Protein AF-Q5H248-F1 (afdb_monomer)

InterPro domains:
  IPR025391 Domain of unknown function DUF4123 [PF13503] (151-237)

Secondary structure (DSSP, 8-state):
-PPPPPPHHHHHHHHHHHHTTSSS------------S---S-S--------PPP-------SS-SSSSSS-TTS-------THHHHHHHHHHHHHTTT-EEEEEE----S--HHHHHHHHHHHHHTPPPEE---TTS-GGG--EEEEE-TTSHHHHHHHHHHHHHHHHTTSHHHHHTT----EEEEEEESS-HHHHHHHHHHHTEEE-TTT--EEE--TTSHHHHHHHHHH--HHHHHHHTTTEEEEEEE-TTS-EEEE---SS-----PPPHHHHHHHTTHHHHHHHHHHHHHTT----HHHHHHHHHHHHHHHHTT--TTHHHHHHHHHHHHT-TTGGGSHHHHHHHHHHHTT--HHHHHHTS-HHHHHHHHHHTT-------------

Structure (mmCIF, N/CA/C/O backbone):
data_AF-Q5H248-F1
#
_entry.id   AF-Q5H248-F1
#
loop_
_atom_site.group_PDB
_atom_site.id
_atom_site.type_symbol
_atom_site.label_atom_id
_atom_site.label_alt_id
_atom_site.label_comp_id
_atom_site.label_asym_id
_atom_site.label_entity_id
_atom_site.label_seq_id
_atom_site.pdbx_PDB_ins_code
_atom_site.Cartn_x
_atom_site.Cartn_y
_atom_site.Cartn_z
_atom_site.occupancy
_atom_site.B_iso_or_equiv
_atom_site.auth_seq_id
_atom_site.auth_comp_id
_atom_site.auth_asym_id
_atom_site.auth_atom_id
_atom_site.pdbx_PDB_model_num
ATOM 1 N N . MET A 1 1 ? 62.255 -21.631 -17.888 1.00 31.08 1 MET A N 1
ATOM 2 C CA . MET A 1 1 ? 60.929 -21.619 -18.544 1.00 31.08 1 MET A CA 1
ATOM 3 C C . MET A 1 1 ? 59.862 -21.318 -17.499 1.00 31.08 1 MET A C 1
ATOM 5 O O . MET A 1 1 ? 59.695 -22.142 -16.610 1.00 31.08 1 MET A O 1
ATOM 9 N N . PRO A 1 2 ? 59.199 -20.149 -17.532 1.00 30.12 2 PRO A N 1
ATOM 10 C CA . PRO A 1 2 ? 58.163 -19.807 -16.565 1.00 30.12 2 PRO A CA 1
ATOM 11 C C . PRO A 1 2 ? 56.775 -20.201 -17.092 1.00 30.12 2 PRO A C 1
ATOM 13 O O . PRO A 1 2 ? 56.409 -19.886 -18.225 1.00 30.12 2 PRO A O 1
ATOM 16 N N . VAL A 1 3 ? 55.998 -20.887 -16.255 1.00 30.12 3 VAL A N 1
ATOM 17 C CA . VAL A 1 3 ? 54.592 -21.222 -16.513 1.00 30.12 3 VAL A CA 1
ATOM 18 C C . VAL A 1 3 ? 53.747 -19.979 -16.228 1.00 30.12 3 VAL A C 1
ATOM 20 O O . VAL A 1 3 ? 53.751 -19.447 -15.120 1.00 30.12 3 VAL A O 1
ATOM 23 N N . ARG A 1 4 ? 53.056 -19.487 -17.261 1.00 33.28 4 ARG A N 1
ATOM 24 C CA . ARG A 1 4 ? 52.179 -18.309 -17.218 1.00 33.28 4 ARG A CA 1
ATOM 25 C C . ARG A 1 4 ? 51.005 -18.532 -16.260 1.00 33.28 4 ARG A C 1
ATOM 27 O O . ARG A 1 4 ? 50.242 -19.481 -16.416 1.00 33.28 4 ARG A O 1
ATOM 34 N N . GLY A 1 5 ? 50.841 -17.611 -15.312 1.00 32.00 5 GLY A N 1
ATOM 35 C CA . GLY A 1 5 ? 49.673 -17.525 -14.442 1.00 32.00 5 GLY A CA 1
ATOM 36 C C . GLY A 1 5 ? 48.415 -17.138 -15.222 1.00 32.00 5 GLY A C 1
ATOM 37 O O . GLY A 1 5 ? 48.413 -16.191 -16.008 1.00 32.00 5 GLY A O 1
ATOM 38 N N . LEU A 1 6 ? 47.333 -17.880 -14.994 1.00 35.97 6 LEU A N 1
ATOM 39 C CA . LEU A 1 6 ? 45.987 -17.509 -15.421 1.00 35.97 6 LEU A CA 1
ATOM 40 C C . LEU A 1 6 ? 45.580 -16.202 -14.728 1.00 35.97 6 LEU A C 1
ATOM 42 O O . LEU A 1 6 ? 45.629 -16.100 -13.502 1.00 35.97 6 LEU A O 1
ATOM 46 N N . SER A 1 7 ? 45.182 -15.205 -15.517 1.00 39.62 7 SER A N 1
ATOM 47 C CA . SER A 1 7 ? 44.775 -13.896 -15.010 1.00 39.62 7 SER A CA 1
ATOM 48 C C . SER A 1 7 ? 43.515 -13.991 -14.143 1.00 39.62 7 SER A C 1
ATOM 50 O O . SER A 1 7 ? 42.646 -14.843 -14.343 1.00 39.62 7 SER A O 1
ATOM 52 N N . HIS A 1 8 ? 43.383 -13.058 -13.201 1.00 31.73 8 HIS A N 1
ATOM 53 C CA . HIS A 1 8 ? 42.253 -12.914 -12.276 1.00 31.73 8 HIS A CA 1
ATOM 54 C C . HIS A 1 8 ? 40.872 -12.828 -12.981 1.00 31.73 8 HIS A C 1
ATOM 56 O O . HIS A 1 8 ? 39.840 -13.107 -12.370 1.00 31.73 8 HIS A O 1
ATOM 62 N N . ARG A 1 9 ? 40.842 -12.530 -14.293 1.00 35.81 9 ARG A N 1
ATOM 63 C CA . ARG A 1 9 ? 39.640 -12.567 -15.150 1.00 35.81 9 ARG A CA 1
ATOM 64 C C . ARG A 1 9 ? 39.150 -13.990 -15.473 1.00 35.81 9 ARG A C 1
ATOM 66 O O . ARG A 1 9 ? 37.952 -14.188 -15.637 1.00 35.81 9 ARG A O 1
ATOM 73 N N . ALA A 1 10 ? 40.025 -14.999 -15.488 1.00 34.56 10 ALA A N 1
ATOM 74 C CA . ALA A 1 10 ? 39.646 -16.391 -15.767 1.00 34.56 10 ALA A CA 1
ATOM 75 C C . ALA A 1 10 ? 39.009 -17.110 -14.558 1.00 34.56 10 ALA A C 1
ATOM 77 O O . ALA A 1 10 ? 38.265 -18.075 -14.736 1.00 34.56 10 ALA A O 1
ATOM 78 N N . ARG A 1 11 ? 39.252 -16.632 -13.326 1.00 33.16 11 ARG A N 1
ATOM 79 C CA . ARG A 1 11 ? 38.621 -17.175 -12.105 1.00 33.16 11 ARG A CA 1
ATOM 80 C C . ARG A 1 11 ? 37.182 -16.679 -11.899 1.00 33.16 11 ARG A C 1
ATOM 82 O O . ARG A 1 11 ? 36.358 -17.452 -11.422 1.00 33.16 11 ARG A O 1
ATOM 89 N N . LEU A 1 12 ? 36.843 -15.466 -12.345 1.00 32.50 12 LEU A N 1
ATOM 90 C CA . LEU A 1 12 ? 35.471 -14.930 -12.270 1.00 32.50 12 LEU A CA 1
ATOM 91 C C . LEU A 1 12 ? 34.530 -15.541 -13.328 1.00 32.50 12 LEU A C 1
ATOM 93 O O . LEU A 1 12 ? 33.367 -15.806 -13.040 1.00 32.50 12 LEU A O 1
ATOM 97 N N . ALA A 1 13 ? 35.049 -15.907 -14.505 1.00 33.31 13 ALA A N 1
ATOM 98 C CA . ALA A 1 13 ? 34.273 -16.578 -15.557 1.00 33.31 13 ALA A CA 1
ATOM 99 C C . ALA A 1 13 ? 33.884 -18.041 -15.233 1.00 33.31 13 ALA A C 1
ATOM 101 O O . ALA A 1 13 ? 33.048 -18.630 -15.925 1.00 33.31 13 ALA A O 1
ATOM 102 N N . ARG A 1 14 ? 34.482 -18.649 -14.194 1.00 30.23 14 ARG A N 1
ATOM 103 C CA . ARG A 1 14 ? 34.206 -20.037 -13.772 1.00 30.23 14 ARG A CA 1
ATOM 104 C C . ARG A 1 14 ? 33.167 -20.134 -12.647 1.00 30.23 14 ARG A C 1
ATOM 106 O O . ARG A 1 14 ? 32.494 -21.153 -12.557 1.00 30.23 14 ARG A O 1
ATOM 113 N N . LEU A 1 15 ? 32.976 -19.070 -11.862 1.00 29.97 15 LEU A N 1
ATOM 114 C CA . LEU A 1 15 ? 31.913 -18.971 -10.849 1.00 29.97 15 LEU A CA 1
ATOM 115 C C . LEU A 1 15 ? 30.537 -18.678 -11.474 1.00 29.97 15 LEU A C 1
ATOM 117 O O . LEU A 1 15 ? 29.539 -19.232 -11.021 1.00 29.97 15 LEU A O 1
ATOM 121 N N . GLY A 1 16 ? 30.487 -17.937 -12.588 1.00 28.83 16 GLY A N 1
ATOM 122 C CA . GLY A 1 16 ? 29.242 -17.698 -13.338 1.00 28.83 16 GLY A CA 1
ATOM 123 C C . GLY A 1 16 ? 28.632 -18.950 -13.991 1.00 28.83 16 GLY A C 1
ATOM 124 O O . GLY A 1 16 ? 27.419 -19.034 -14.143 1.00 28.83 16 GLY A O 1
ATOM 125 N N . ARG A 1 17 ? 29.440 -19.974 -14.311 1.00 32.69 17 ARG A N 1
ATOM 126 C CA . ARG A 1 17 ? 28.952 -21.224 -14.934 1.00 32.69 17 ARG A CA 1
ATOM 127 C C . ARG A 1 17 ? 28.445 -22.280 -13.946 1.00 32.69 17 ARG A C 1
ATOM 129 O O . ARG A 1 17 ? 27.718 -23.182 -14.353 1.00 32.69 17 ARG A O 1
ATOM 136 N N . ILE A 1 18 ? 28.783 -22.169 -12.660 1.00 29.45 18 ILE A N 1
ATOM 137 C CA . ILE A 1 18 ? 28.337 -23.127 -11.631 1.00 29.45 18 ILE A CA 1
ATOM 138 C C . ILE A 1 18 ? 26.912 -22.798 -11.151 1.00 29.45 18 ILE A C 1
ATOM 140 O O . ILE A 1 18 ? 26.142 -23.709 -10.858 1.00 29.45 18 ILE A O 1
ATOM 144 N N . VAL A 1 19 ? 26.495 -21.528 -11.210 1.00 27.92 19 VAL A N 1
ATOM 145 C CA . VAL A 1 19 ? 25.096 -21.120 -10.965 1.00 27.92 19 VAL A CA 1
ATOM 146 C C . VAL A 1 19 ? 24.173 -21.509 -12.137 1.00 27.92 19 VAL A C 1
ATOM 148 O O . VAL A 1 19 ? 22.993 -21.784 -11.943 1.00 27.92 19 VAL A O 1
ATOM 151 N N . GLN A 1 20 ? 24.725 -21.651 -13.346 1.00 30.72 20 GLN A N 1
ATOM 152 C CA . GLN A 1 20 ? 23.987 -21.967 -14.578 1.00 30.72 20 GLN A CA 1
ATOM 153 C C . GLN A 1 20 ? 23.541 -23.439 -14.714 1.00 30.72 20 GLN A C 1
ATOM 155 O O . GLN A 1 20 ? 22.741 -23.748 -15.590 1.00 30.72 20 GLN A O 1
ATOM 160 N N . SER A 1 21 ? 24.018 -24.356 -13.860 1.00 25.94 21 SER A N 1
ATOM 161 C CA . SER A 1 21 ? 23.733 -25.803 -13.988 1.00 25.94 21 SER A CA 1
ATOM 162 C C . SER A 1 21 ? 22.804 -26.379 -12.906 1.00 25.94 21 SER A C 1
ATOM 164 O O . SER A 1 21 ? 22.336 -27.506 -13.049 1.00 25.94 21 SER A O 1
ATOM 166 N N . ALA A 1 22 ? 22.494 -25.626 -11.844 1.00 24.41 22 ALA A N 1
ATOM 167 C CA . ALA A 1 22 ? 21.679 -26.113 -10.721 1.00 24.41 22 ALA A CA 1
ATOM 168 C C . ALA A 1 22 ? 20.159 -25.902 -10.901 1.00 24.41 22 ALA A C 1
ATOM 170 O O . ALA A 1 22 ? 19.370 -26.453 -10.141 1.00 24.41 22 ALA A O 1
ATOM 171 N N . VAL A 1 23 ? 19.732 -25.156 -11.926 1.00 28.62 23 VAL A N 1
ATOM 172 C CA . VAL A 1 23 ? 18.309 -24.843 -12.179 1.00 28.62 23 VAL A CA 1
ATOM 173 C C . VAL A 1 23 ? 17.628 -25.866 -13.114 1.00 28.62 23 VAL A C 1
ATOM 175 O O . VAL A 1 23 ? 16.416 -25.829 -13.287 1.00 28.62 23 VAL A O 1
ATOM 178 N N . LEU A 1 24 ? 18.363 -26.837 -13.683 1.00 26.45 24 LEU A N 1
ATOM 179 C CA . LEU A 1 24 ? 17.852 -27.716 -14.755 1.00 26.45 24 LEU A CA 1
ATOM 180 C C . LEU A 1 24 ? 17.780 -29.224 -14.454 1.00 26.45 24 LEU A C 1
ATOM 182 O O . LEU A 1 24 ? 17.520 -30.009 -15.364 1.00 26.45 24 LEU A O 1
ATOM 186 N N . ARG A 1 25 ? 17.943 -29.681 -13.208 1.00 26.47 25 ARG A N 1
ATOM 187 C CA . ARG A 1 25 ? 17.643 -31.083 -12.857 1.00 26.47 25 ARG A CA 1
ATOM 188 C C . ARG A 1 25 ? 17.013 -31.172 -11.481 1.00 26.47 25 ARG A C 1
ATOM 190 O O . ARG A 1 25 ? 17.728 -31.072 -10.498 1.00 26.47 25 ARG A O 1
ATOM 197 N N . LEU A 1 26 ? 15.700 -31.385 -11.451 1.00 24.55 26 LEU A N 1
ATOM 198 C CA . LEU A 1 26 ? 14.995 -32.336 -10.581 1.00 24.55 26 LEU A CA 1
ATOM 199 C C . LEU A 1 26 ? 13.507 -32.292 -10.962 1.00 24.55 26 LEU A C 1
ATOM 201 O O . LEU A 1 26 ? 12.777 -31.374 -10.600 1.00 24.55 26 LEU A O 1
ATOM 205 N N . GLY A 1 27 ? 13.085 -33.279 -11.752 1.00 20.42 27 GLY A N 1
ATOM 206 C CA . GLY A 1 27 ? 11.692 -33.511 -12.107 1.00 20.42 27 GLY A CA 1
ATOM 207 C C . GLY A 1 27 ? 11.168 -34.810 -11.491 1.00 20.42 27 GLY A C 1
ATOM 208 O O . GLY A 1 27 ? 11.724 -35.867 -11.764 1.00 20.42 27 GLY A O 1
ATOM 209 N N . SER A 1 28 ? 10.037 -34.677 -10.780 1.00 23.62 28 SER A N 1
ATOM 210 C CA . SER A 1 28 ? 8.932 -35.645 -10.563 1.00 23.62 28 SER A CA 1
ATOM 211 C C . SER A 1 28 ? 9.112 -36.866 -9.633 1.00 23.62 28 SER A C 1
ATOM 213 O O . SER A 1 28 ? 10.232 -37.329 -9.448 1.00 23.62 28 SER A O 1
ATOM 215 N N . PRO A 1 29 ? 8.010 -37.516 -9.165 1.00 31.84 29 PRO A N 1
ATOM 216 C CA . PRO A 1 29 ? 6.631 -37.029 -8.939 1.00 31.84 29 PRO A CA 1
ATOM 217 C C . PRO A 1 29 ? 6.030 -37.462 -7.571 1.00 31.84 29 PRO A C 1
ATOM 219 O O . PRO A 1 29 ? 6.213 -38.593 -7.132 1.00 31.84 29 PRO A O 1
ATOM 222 N N . ALA A 1 30 ? 5.182 -36.635 -6.948 1.00 21.72 30 ALA A N 1
ATOM 223 C CA . ALA A 1 30 ? 4.190 -37.124 -5.980 1.00 21.72 30 ALA A CA 1
ATOM 224 C C . ALA A 1 30 ? 2.927 -36.243 -5.972 1.00 21.72 30 ALA A C 1
ATOM 226 O O . ALA A 1 30 ? 2.974 -35.034 -5.783 1.00 21.72 30 ALA A O 1
ATOM 227 N N . ARG A 1 31 ? 1.807 -36.916 -6.246 1.00 21.36 31 ARG A N 1
ATOM 228 C CA . ARG A 1 31 ? 0.398 -36.497 -6.335 1.00 21.36 31 ARG A CA 1
ATOM 229 C C . ARG A 1 31 ? -0.026 -35.397 -5.341 1.00 21.36 31 ARG A C 1
ATOM 231 O O . ARG A 1 31 ? 0.141 -35.587 -4.143 1.00 21.36 31 ARG A O 1
ATOM 238 N N . SER A 1 32 ? -0.736 -34.359 -5.809 1.00 21.95 32 SER A N 1
ATOM 239 C CA . SER A 1 32 ? -2.153 -34.096 -5.450 1.00 21.95 32 SER A CA 1
ATOM 240 C C . SER A 1 32 ? -2.687 -32.702 -5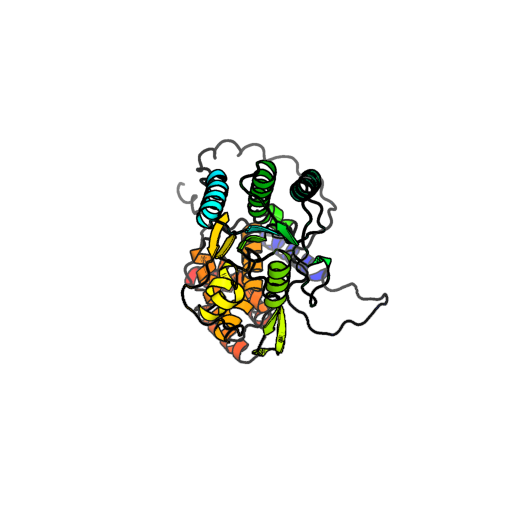.883 1.00 21.95 32 SER A C 1
ATOM 242 O O . SER A 1 32 ? -2.047 -31.678 -5.689 1.00 21.95 32 SER A O 1
ATOM 244 N N . VAL A 1 33 ? -3.909 -32.745 -6.442 1.00 21.38 33 VAL A N 1
ATOM 245 C CA . VAL A 1 33 ? -4.982 -31.732 -6.640 1.00 21.38 33 VAL A CA 1
ATOM 246 C C . VAL A 1 33 ? -4.787 -30.569 -7.646 1.00 21.38 33 VAL A C 1
ATOM 248 O O . VAL A 1 33 ? -3.861 -29.773 -7.517 1.00 21.38 33 VAL A O 1
ATOM 251 N N . PRO A 1 34 ? -5.706 -30.401 -8.628 1.00 20.19 34 PRO A N 1
ATOM 252 C CA . PRO A 1 34 ? -5.638 -29.334 -9.619 1.00 20.19 34 PRO A CA 1
ATOM 253 C C . PRO A 1 34 ? -6.312 -28.053 -9.100 1.00 20.19 34 PRO A C 1
ATOM 255 O O . PRO A 1 34 ? -7.508 -28.047 -8.826 1.00 20.19 34 PRO A O 1
ATOM 258 N N . TRP A 1 35 ? -5.571 -26.944 -9.031 1.00 20.91 35 TRP A N 1
ATOM 259 C CA . TRP A 1 35 ? -6.141 -25.602 -8.856 1.00 20.91 35 TRP A CA 1
ATOM 260 C C . TRP A 1 35 ? -5.837 -24.747 -10.083 1.00 20.91 35 TRP A C 1
ATOM 262 O O . TRP A 1 35 ? -4.787 -24.124 -10.209 1.00 20.91 35 TRP A O 1
ATOM 272 N N . THR A 1 36 ? -6.796 -24.717 -11.002 1.00 22.97 36 THR A N 1
ATOM 273 C CA . THR A 1 36 ? -6.935 -23.671 -12.013 1.00 22.97 36 THR A CA 1
ATOM 274 C C . THR A 1 36 ? -8.162 -22.852 -11.633 1.00 22.97 36 THR A C 1
ATOM 276 O O . THR A 1 36 ? -9.272 -23.352 -11.745 1.00 22.97 36 THR A O 1
ATOM 279 N N . GLN A 1 37 ? -7.959 -21.623 -11.135 1.00 21.95 37 GLN A N 1
ATOM 280 C CA . GLN A 1 37 ? -8.855 -20.463 -11.299 1.00 21.95 37 GLN A CA 1
ATOM 281 C C . GLN A 1 37 ? -8.301 -19.223 -10.560 1.00 21.95 37 GLN A C 1
ATOM 283 O O . GLN A 1 37 ? -8.439 -19.048 -9.358 1.00 21.95 37 GLN A O 1
ATOM 288 N N . SER A 1 38 ? -7.687 -18.330 -11.340 1.00 26.80 38 SER A N 1
ATOM 289 C CA . SER A 1 38 ? -7.905 -16.877 -11.280 1.00 26.80 38 SER A CA 1
ATOM 290 C C . SER A 1 38 ? -7.750 -16.113 -9.951 1.00 26.80 38 SER A C 1
ATOM 292 O O . SER A 1 38 ? -8.670 -15.398 -9.571 1.00 26.80 38 SER A O 1
ATOM 294 N N . LEU A 1 39 ? -6.549 -16.088 -9.361 1.00 25.52 39 LEU A N 1
ATOM 295 C CA . LEU A 1 39 ? -6.050 -14.945 -8.571 1.00 25.52 39 LEU A CA 1
ATOM 296 C C . LEU A 1 39 ? -4.512 -14.831 -8.685 1.00 25.52 39 LEU A C 1
ATOM 298 O O . LEU A 1 39 ? -3.794 -15.509 -7.958 1.00 25.52 39 LEU A O 1
ATOM 302 N N . PRO A 1 40 ? -3.967 -13.958 -9.550 1.00 27.00 40 PRO A N 1
ATOM 303 C CA . PRO A 1 40 ? -2.682 -13.313 -9.289 1.00 27.00 40 PRO A CA 1
ATOM 304 C C . PRO A 1 40 ? -2.994 -11.839 -8.959 1.00 27.00 40 PRO A C 1
ATOM 306 O O . PRO A 1 40 ? -3.792 -11.213 -9.657 1.00 27.00 40 PRO A O 1
ATOM 309 N N . PHE A 1 41 ? -2.537 -11.244 -7.861 1.00 34.66 41 PHE A N 1
ATOM 310 C CA . PHE A 1 41 ? -1.150 -11.055 -7.445 1.00 34.66 41 PHE A CA 1
ATOM 311 C C . PHE A 1 41 ? -1.152 -10.800 -5.910 1.00 34.66 41 PHE A C 1
ATOM 313 O O . PHE A 1 41 ? -2.023 -10.082 -5.425 1.00 34.66 41 PHE A O 1
ATOM 320 N N . PHE A 1 42 ? -0.193 -11.398 -5.188 1.00 42.94 42 PHE A N 1
ATOM 321 C CA . PHE A 1 42 ? 0.090 -11.332 -3.733 1.00 42.94 42 PHE A CA 1
ATOM 322 C C . PHE A 1 42 ? -0.849 -12.027 -2.719 1.00 42.94 42 PHE A C 1
ATOM 324 O O . PHE A 1 42 ? -1.490 -11.358 -1.911 1.00 42.94 42 PHE A O 1
ATOM 331 N N . PRO A 1 43 ? -0.822 -13.369 -2.621 1.00 30.44 43 PRO A N 1
ATOM 332 C CA . PRO A 1 43 ? -1.053 -14.049 -1.347 1.00 30.44 43 PRO A CA 1
ATOM 333 C C . PRO A 1 43 ? 0.230 -14.151 -0.496 1.00 30.44 43 PRO A C 1
ATOM 335 O O . PRO A 1 43 ? 0.147 -14.404 0.697 1.00 30.44 43 PRO A O 1
ATOM 338 N N . HIS A 1 44 ? 1.419 -13.919 -1.067 1.00 32.12 44 HIS A N 1
ATOM 339 C CA . HIS A 1 44 ? 2.692 -14.036 -0.350 1.00 32.12 44 HIS A CA 1
ATOM 340 C C . HIS A 1 44 ? 3.626 -12.896 -0.757 1.00 32.12 44 HIS A C 1
ATOM 342 O O . HIS A 1 44 ? 4.084 -12.831 -1.897 1.00 32.12 44 HIS A O 1
ATOM 348 N N . TRP A 1 45 ? 3.873 -11.989 0.180 1.00 34.44 45 TRP A N 1
ATOM 349 C CA . TRP A 1 45 ? 5.089 -11.191 0.217 1.00 34.44 45 TRP A CA 1
ATOM 350 C C . TRP A 1 45 ? 6.066 -11.975 1.098 1.00 34.44 45 TRP A C 1
ATOM 352 O O . TRP A 1 45 ? 5.838 -12.086 2.297 1.00 34.44 45 TRP A O 1
ATOM 362 N N . PRO A 1 46 ? 7.037 -12.663 0.482 1.00 35.94 46 PRO A N 1
ATOM 363 C CA . PRO A 1 46 ? 8.419 -12.289 0.759 1.00 35.94 46 PRO A CA 1
ATOM 364 C C . PRO A 1 46 ? 9.173 -12.017 -0.554 1.00 35.94 46 PRO A C 1
ATOM 366 O O . PRO A 1 46 ? 8.722 -12.436 -1.630 1.00 35.94 46 PRO A O 1
ATOM 369 N N . PRO A 1 47 ? 10.319 -11.314 -0.515 1.00 30.25 47 PRO A N 1
ATOM 370 C CA . PRO A 1 47 ? 11.176 -11.223 -1.686 1.00 30.25 47 PRO A CA 1
ATOM 371 C C . PRO A 1 47 ? 11.612 -12.641 -2.084 1.00 30.25 47 PRO A C 1
ATOM 373 O O . PRO A 1 47 ? 11.936 -13.471 -1.235 1.00 30.25 47 PRO A O 1
ATOM 376 N N . ARG A 1 48 ? 11.625 -12.949 -3.386 1.00 36.34 48 ARG A N 1
ATOM 377 C CA . ARG A 1 48 ? 12.246 -14.183 -3.896 1.00 36.34 48 ARG A CA 1
ATOM 378 C C . ARG A 1 48 ? 13.769 -14.051 -3.799 1.00 36.34 48 ARG A C 1
ATOM 380 O O . ARG A 1 48 ? 14.446 -13.929 -4.814 1.00 36.34 48 ARG A O 1
ATOM 387 N N . VAL A 1 49 ? 14.310 -14.027 -2.586 1.00 33.66 49 VAL A N 1
ATOM 388 C CA . VAL A 1 49 ? 15.748 -14.173 -2.351 1.00 33.66 49 VAL A CA 1
ATOM 389 C C . VAL A 1 49 ? 15.986 -15.654 -2.096 1.00 33.66 49 VAL A C 1
ATOM 391 O O . VAL A 1 49 ? 15.448 -16.225 -1.151 1.00 33.66 49 VAL A O 1
ATOM 394 N N . GLY A 1 50 ? 16.723 -16.312 -2.989 1.00 26.47 50 GLY A N 1
ATOM 395 C CA . GLY A 1 50 ? 17.074 -17.716 -2.815 1.00 26.47 50 GLY A CA 1
ATOM 396 C C . GLY A 1 50 ? 17.893 -17.905 -1.539 1.00 26.47 50 GLY A C 1
ATOM 397 O O . GLY A 1 50 ? 18.982 -17.350 -1.413 1.00 26.47 50 GLY A O 1
ATOM 398 N N . VAL A 1 51 ? 17.379 -18.701 -0.602 1.00 26.05 51 VAL A N 1
ATOM 399 C CA . VAL A 1 51 ? 18.139 -19.179 0.556 1.00 26.05 51 VAL A CA 1
ATOM 400 C C . VAL A 1 51 ? 19.085 -20.274 0.063 1.00 26.05 51 VAL A C 1
ATOM 402 O O . VAL A 1 51 ? 18.648 -21.362 -0.313 1.00 26.05 51 VAL A O 1
ATOM 405 N N . HIS A 1 52 ? 20.387 -19.992 0.037 1.00 25.42 52 HIS A N 1
ATOM 406 C CA . HIS A 1 52 ? 21.402 -21.036 -0.093 1.00 25.42 52 HIS A CA 1
ATOM 407 C C . HIS A 1 52 ? 21.481 -21.829 1.224 1.00 25.42 52 HIS A C 1
ATOM 409 O O . HIS A 1 52 ? 21.558 -21.212 2.288 1.00 25.42 52 HIS A O 1
ATOM 415 N N . PRO A 1 53 ? 21.497 -23.175 1.200 1.00 24.19 53 PRO A N 1
ATOM 416 C CA . PRO A 1 53 ? 21.732 -23.951 2.407 1.00 24.19 53 PRO A CA 1
ATOM 417 C C . PRO A 1 53 ? 23.180 -23.764 2.875 1.00 24.19 53 PRO A C 1
ATOM 419 O O . PRO A 1 53 ? 24.129 -23.874 2.096 1.00 24.19 53 PRO A O 1
ATOM 422 N N . ALA A 1 54 ? 23.331 -23.476 4.166 1.00 26.92 54 ALA A N 1
ATOM 423 C CA . ALA A 1 54 ? 24.609 -23.384 4.850 1.00 26.92 54 ALA A CA 1
ATOM 424 C C . ALA A 1 54 ? 25.357 -24.725 4.777 1.00 26.92 54 ALA A C 1
ATOM 426 O O . ALA A 1 54 ? 24.878 -25.746 5.268 1.00 26.92 54 ALA A O 1
ATOM 427 N N . GLY A 1 55 ? 26.550 -24.714 4.186 1.00 23.88 55 GLY A N 1
ATOM 428 C CA . GLY A 1 55 ? 27.426 -25.876 4.145 1.00 23.88 55 GLY A CA 1
ATOM 429 C C . GLY A 1 55 ? 28.780 -25.543 3.532 1.00 23.88 55 GLY A C 1
ATOM 430 O O . GLY A 1 55 ? 28.873 -25.342 2.329 1.00 23.88 55 GLY A O 1
ATOM 431 N N . ALA A 1 56 ? 29.808 -25.552 4.385 1.00 24.19 56 ALA A N 1
ATOM 432 C CA . ALA A 1 56 ? 31.241 -25.468 4.089 1.00 24.19 56 ALA A CA 1
ATOM 433 C C . ALA A 1 56 ? 31.772 -24.113 3.578 1.00 24.19 56 ALA A C 1
ATOM 435 O O . ALA A 1 56 ? 31.571 -23.752 2.430 1.00 24.19 56 ALA A O 1
ATOM 436 N N . VAL A 1 57 ? 32.522 -23.395 4.425 1.00 26.36 57 VAL A N 1
ATOM 437 C CA . VAL A 1 57 ? 33.992 -23.244 4.318 1.00 26.36 57 VAL A CA 1
ATOM 438 C C . VAL A 1 57 ? 34.498 -22.642 5.640 1.00 26.36 57 VAL A C 1
ATOM 440 O O . VAL A 1 57 ? 34.371 -21.449 5.906 1.00 26.36 57 VAL A O 1
ATOM 443 N N . GLN A 1 58 ? 35.079 -23.494 6.487 1.00 27.45 58 GLN A N 1
ATOM 444 C CA . GLN A 1 58 ? 36.100 -23.085 7.451 1.00 27.45 58 GLN A CA 1
ATOM 445 C C . GLN A 1 58 ? 37.383 -22.801 6.664 1.00 27.45 58 GLN A C 1
ATOM 447 O O . GLN A 1 58 ? 37.840 -23.661 5.916 1.00 27.45 58 GLN A O 1
ATOM 452 N N . GLY A 1 59 ? 37.966 -21.617 6.852 1.00 27.41 59 GLY A N 1
AT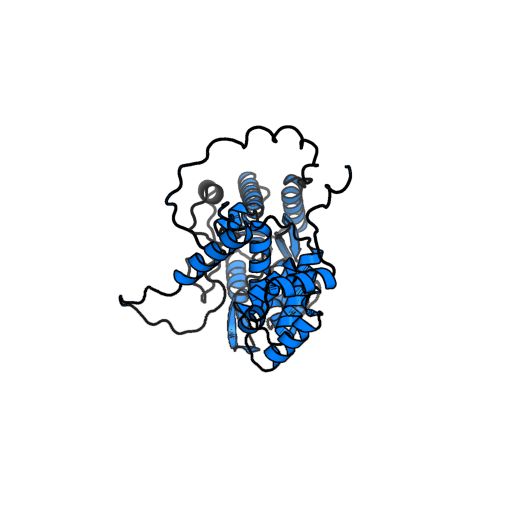OM 453 C CA . GLY A 1 59 ? 39.301 -21.299 6.345 1.00 27.41 59 GLY A CA 1
ATOM 454 C C . GLY A 1 59 ? 39.393 -19.931 5.685 1.00 27.41 59 GLY A C 1
ATOM 455 O O . GLY A 1 59 ? 39.349 -19.844 4.469 1.00 27.41 59 GLY A O 1
ATOM 456 N N . LEU A 1 60 ? 39.503 -18.882 6.501 1.00 25.06 60 LEU A N 1
ATOM 457 C CA . LEU A 1 60 ? 40.463 -17.773 6.369 1.00 25.06 60 LEU A CA 1
ATOM 458 C C . LEU A 1 60 ? 40.160 -16.776 7.506 1.00 25.06 60 LEU A C 1
ATOM 460 O O . LEU A 1 60 ? 39.428 -15.803 7.353 1.00 25.06 60 LEU A O 1
ATOM 464 N N . ARG A 1 61 ? 40.672 -17.082 8.703 1.00 28.83 61 ARG A N 1
ATOM 465 C CA . ARG A 1 61 ? 40.795 -16.132 9.814 1.00 28.83 61 ARG A CA 1
ATOM 466 C C . ARG A 1 61 ? 42.237 -15.634 9.833 1.00 28.83 61 ARG A C 1
ATOM 468 O O . ARG A 1 61 ? 43.079 -16.277 10.443 1.00 28.83 61 ARG A O 1
ATOM 475 N N . SER A 1 62 ? 42.483 -14.512 9.177 1.00 33.62 62 SER A N 1
ATOM 476 C CA . SER A 1 62 ? 43.540 -13.536 9.471 1.00 33.62 62 SER A CA 1
ATOM 477 C C . SER A 1 62 ? 43.444 -12.448 8.400 1.00 33.62 62 SER A C 1
ATOM 479 O O . SER A 1 62 ? 43.154 -12.764 7.253 1.00 33.62 62 SER A O 1
ATOM 481 N N . ASP A 1 63 ? 43.654 -11.191 8.782 1.00 27.95 63 ASP A N 1
ATOM 482 C CA . ASP A 1 63 ? 43.764 -10.010 7.900 1.00 27.95 63 ASP A CA 1
ATOM 483 C C . ASP A 1 63 ? 42.497 -9.172 7.647 1.00 27.95 63 ASP A C 1
ATOM 485 O O . ASP A 1 63 ? 42.373 -8.495 6.632 1.00 27.95 63 ASP A O 1
ATOM 489 N N . ILE A 1 64 ? 41.594 -9.087 8.631 1.00 29.50 64 ILE A N 1
ATOM 490 C CA . ILE A 1 64 ? 40.698 -7.918 8.778 1.00 29.50 64 ILE A CA 1
ATOM 491 C C . ILE A 1 64 ? 40.806 -7.407 10.214 1.00 29.50 64 ILE A C 1
ATOM 493 O O . ILE A 1 64 ? 39.883 -7.469 11.020 1.00 29.50 64 ILE A O 1
ATOM 497 N N . GLY A 1 65 ? 42.009 -6.965 10.559 1.00 32.22 65 GLY A N 1
ATOM 498 C CA . GLY A 1 65 ? 42.347 -6.481 11.890 1.00 32.22 65 GLY A CA 1
ATOM 499 C C . GLY A 1 65 ? 43.207 -5.232 11.845 1.00 32.22 65 GLY A C 1
ATOM 500 O O . GLY A 1 65 ? 44.087 -5.123 12.680 1.00 32.22 65 GLY A O 1
ATOM 501 N N . GLN A 1 66 ? 43.021 -4.332 10.867 1.00 28.11 66 GLN A N 1
ATOM 502 C CA . GLN A 1 66 ? 43.748 -3.050 10.822 1.00 28.11 66 GLN A CA 1
ATOM 503 C C . GLN A 1 66 ? 43.183 -2.026 9.808 1.00 28.11 66 GLN A C 1
ATOM 505 O O . GLN A 1 66 ? 43.928 -1.333 9.138 1.00 28.11 66 GLN A O 1
ATOM 510 N N . CYS A 1 67 ? 41.856 -1.866 9.712 1.00 26.30 67 CYS A N 1
ATOM 511 C CA . CYS A 1 67 ? 41.241 -0.695 9.042 1.00 26.30 67 CYS A CA 1
ATOM 512 C C . CYS A 1 67 ? 40.021 -0.125 9.800 1.00 26.30 67 CYS A C 1
ATOM 514 O O . CYS A 1 67 ? 39.231 0.634 9.248 1.00 26.30 67 CYS A O 1
ATOM 516 N N . ALA A 1 68 ? 39.854 -0.462 11.084 1.00 29.20 68 ALA A N 1
ATOM 517 C CA . ALA A 1 68 ? 38.671 -0.093 11.873 1.00 29.20 68 ALA A CA 1
ATOM 518 C C . ALA A 1 68 ? 38.806 1.215 12.690 1.00 29.20 68 ALA A C 1
ATOM 520 O O . ALA A 1 68 ? 37.957 1.496 13.534 1.00 29.20 68 ALA A O 1
ATOM 521 N N . ALA A 1 69 ? 39.838 2.038 12.460 1.00 29.12 69 ALA A N 1
ATOM 522 C CA . ALA A 1 69 ? 40.138 3.190 13.325 1.00 29.12 69 ALA A CA 1
ATOM 523 C C . ALA A 1 69 ? 40.049 4.588 12.671 1.00 29.12 69 ALA A C 1
ATOM 525 O O . ALA A 1 69 ? 40.299 5.570 13.360 1.00 29.12 69 ALA A O 1
ATOM 526 N N . SER A 1 70 ? 39.639 4.729 11.401 1.00 27.55 70 SER A N 1
ATOM 527 C CA . SER A 1 70 ? 39.715 6.030 10.690 1.00 27.55 70 SER A CA 1
ATOM 528 C C . SER A 1 70 ? 38.409 6.555 10.058 1.00 27.55 70 SER A C 1
ATOM 530 O O . SER A 1 70 ? 38.442 7.518 9.297 1.00 27.55 70 SER A O 1
ATOM 532 N N . LEU A 1 71 ? 37.234 5.998 10.372 1.00 29.36 71 LEU A N 1
ATOM 533 C CA . LEU A 1 71 ? 35.949 6.467 9.808 1.00 29.36 71 LEU A CA 1
ATOM 534 C C . LEU A 1 71 ? 34.900 6.831 10.874 1.00 29.36 71 LEU A C 1
ATOM 536 O O . LEU A 1 71 ? 33.701 6.632 10.692 1.00 29.36 71 LEU A O 1
ATOM 540 N N . ARG A 1 72 ? 35.333 7.431 11.990 1.00 32.78 72 ARG A N 1
ATOM 541 C CA . ARG A 1 72 ? 34.431 8.071 12.965 1.00 32.78 72 ARG A CA 1
ATOM 542 C C . ARG A 1 72 ? 34.240 9.559 12.653 1.00 32.78 72 ARG A C 1
ATOM 544 O O . ARG A 1 72 ? 34.738 10.397 13.389 1.00 32.78 72 ARG A O 1
ATOM 551 N N . SER A 1 73 ? 33.509 9.900 11.590 1.00 32.72 73 SER A N 1
ATOM 552 C CA . SER A 1 73 ? 32.866 11.233 11.483 1.00 32.72 73 SER A CA 1
ATOM 553 C C . SER A 1 73 ? 31.794 11.368 10.390 1.00 32.72 73 SER A C 1
ATOM 555 O O . SER A 1 73 ? 31.412 12.483 10.036 1.00 32.72 73 SER A O 1
ATOM 557 N N . ARG A 1 74 ? 31.233 10.274 9.855 1.00 33.12 74 ARG A N 1
ATOM 558 C CA . ARG A 1 74 ? 30.061 10.401 8.974 1.00 33.12 74 ARG A CA 1
ATOM 559 C C . ARG A 1 74 ? 28.814 10.598 9.832 1.00 33.12 74 ARG A C 1
ATOM 561 O O . ARG A 1 74 ? 28.453 9.732 10.625 1.00 33.12 74 ARG A O 1
ATOM 568 N N . ARG A 1 75 ? 28.221 11.791 9.710 1.00 31.02 75 ARG A N 1
ATOM 569 C CA . ARG A 1 75 ? 26.973 12.213 10.359 1.00 31.02 75 ARG A CA 1
ATOM 570 C C . ARG A 1 75 ? 25.965 11.063 10.349 1.00 31.02 75 ARG A C 1
ATOM 572 O O . ARG A 1 75 ? 25.587 10.590 9.281 1.00 31.02 75 ARG A O 1
ATOM 579 N N . ARG A 1 76 ? 25.532 10.641 11.543 1.00 28.16 76 ARG A N 1
ATOM 580 C CA . ARG A 1 76 ? 24.362 9.772 11.707 1.00 28.16 76 ARG A CA 1
ATOM 581 C C . ARG A 1 76 ? 23.197 10.383 10.912 1.00 28.16 76 ARG A C 1
ATOM 583 O O . ARG A 1 76 ? 23.019 11.604 11.002 1.00 28.16 76 ARG A O 1
ATOM 590 N N . PRO A 1 77 ? 22.409 9.594 10.161 1.00 31.61 77 PRO A N 1
ATOM 591 C CA . PRO A 1 77 ? 21.155 10.096 9.621 1.00 31.61 77 PRO A CA 1
ATOM 592 C C . PRO A 1 77 ? 20.337 10.659 10.788 1.00 31.61 77 PRO A C 1
ATOM 594 O O . PRO A 1 77 ? 20.266 10.046 11.857 1.00 31.61 77 PRO A O 1
ATOM 597 N N . ARG A 1 78 ? 19.797 11.872 10.626 1.00 33.47 78 ARG A N 1
ATOM 598 C CA . ARG A 1 78 ? 18.876 12.463 11.601 1.00 33.47 78 ARG A CA 1
ATOM 599 C C . ARG A 1 78 ? 17.661 11.543 11.680 1.00 33.47 78 ARG A C 1
ATOM 601 O O . ARG A 1 78 ? 16.780 11.625 10.833 1.00 33.47 78 ARG A O 1
ATOM 608 N N . VAL A 1 79 ? 17.631 10.675 12.686 1.00 39.19 79 VAL A N 1
ATOM 609 C CA . VAL A 1 79 ? 16.411 10.009 13.137 1.00 39.19 79 VAL A CA 1
ATOM 610 C C . VAL A 1 79 ? 15.458 11.142 13.509 1.00 39.19 79 VAL A C 1
ATOM 612 O O . VAL A 1 79 ? 15.697 11.846 14.491 1.00 39.19 79 VAL A O 1
ATOM 615 N N . ARG A 1 80 ? 14.436 11.405 12.682 1.00 46.88 80 ARG A N 1
ATOM 616 C CA . ARG A 1 80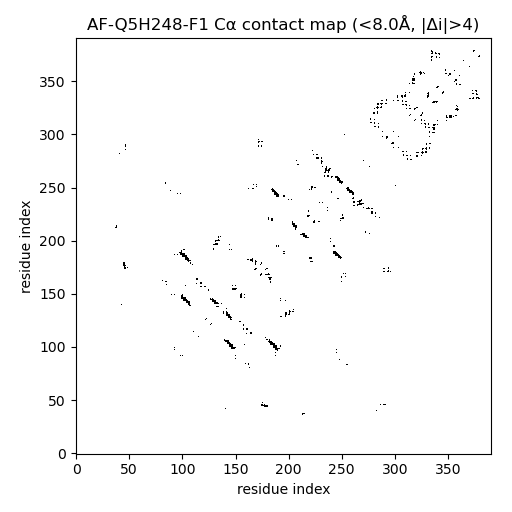 ? 13.299 12.210 13.144 1.00 46.88 80 ARG A CA 1
ATOM 617 C C . ARG A 1 80 ? 12.739 11.467 14.358 1.00 46.88 80 ARG A C 1
ATOM 619 O O . ARG A 1 80 ? 12.526 10.260 14.248 1.00 46.88 80 ARG A O 1
ATOM 626 N N . PRO A 1 81 ? 12.604 12.109 15.524 1.00 50.88 81 PRO A N 1
ATOM 627 C CA . PRO A 1 81 ? 12.259 11.379 16.731 1.00 50.88 81 PRO A CA 1
ATOM 628 C C . PRO A 1 81 ? 10.863 10.763 16.577 1.00 50.88 81 PRO A C 1
ATOM 630 O O . PRO A 1 81 ? 9.915 11.464 16.245 1.00 50.88 81 PRO A O 1
ATOM 633 N N . LEU A 1 82 ? 10.750 9.460 16.857 1.00 56.72 82 LEU A N 1
ATOM 634 C CA . LEU A 1 82 ? 9.502 8.682 16.971 1.00 56.72 82 LEU A CA 1
ATOM 635 C C . LEU A 1 82 ? 8.406 9.395 17.788 1.00 56.72 82 LEU A C 1
ATOM 637 O O . LEU A 1 82 ? 7.216 9.194 17.545 1.00 56.72 82 LEU A O 1
ATOM 641 N N . MET A 1 83 ? 8.817 10.257 18.726 1.00 58.34 83 MET A N 1
ATOM 642 C CA . MET A 1 83 ? 7.936 11.140 19.495 1.00 58.34 83 MET A CA 1
ATOM 643 C C . MET A 1 83 ? 7.028 12.007 18.604 1.00 58.34 83 MET A C 1
ATOM 645 O O . MET A 1 83 ? 5.860 12.163 18.939 1.00 58.34 83 MET A O 1
ATOM 649 N N . ASP A 1 84 ? 7.489 12.456 17.430 1.00 82.69 84 ASP A N 1
ATOM 650 C CA . ASP A 1 84 ? 6.687 13.281 16.509 1.00 82.69 84 ASP A CA 1
ATOM 651 C C . ASP A 1 84 ? 5.485 12.514 15.921 1.00 82.69 84 ASP A C 1
ATOM 653 O O . ASP A 1 84 ? 4.390 13.055 15.791 1.00 82.69 84 ASP A O 1
ATOM 657 N N . VAL A 1 85 ? 5.639 11.223 15.599 1.00 89.62 85 VAL A N 1
ATOM 658 C CA . VAL A 1 85 ? 4.551 10.441 14.978 1.00 89.62 85 VAL A CA 1
ATOM 659 C C . VAL A 1 85 ? 3.415 10.195 15.966 1.00 89.62 85 VAL A C 1
ATOM 661 O O . VAL A 1 85 ? 2.250 10.417 15.633 1.00 89.62 85 VAL A O 1
ATOM 664 N N . ASN A 1 86 ? 3.753 9.772 17.185 1.00 89.94 86 ASN A N 1
ATOM 665 C CA . ASN A 1 86 ? 2.769 9.535 18.237 1.00 89.94 86 ASN A CA 1
ATOM 666 C C . ASN A 1 86 ? 2.034 10.831 18.607 1.00 89.94 86 ASN A C 1
ATOM 668 O O . ASN A 1 86 ? 0.805 10.854 18.611 1.00 89.94 86 ASN A O 1
ATOM 672 N N . GLU A 1 87 ? 2.757 11.931 18.836 1.00 90.25 87 GLU A N 1
ATOM 673 C CA . GLU A 1 87 ? 2.154 13.237 19.135 1.00 90.25 87 GLU A CA 1
ATOM 674 C C . GLU A 1 87 ? 1.192 13.700 18.036 1.00 90.25 87 GLU A C 1
ATOM 676 O O . GLU A 1 87 ? 0.081 14.156 18.331 1.00 90.25 87 GLU A O 1
ATOM 681 N N . ARG A 1 88 ? 1.572 13.525 16.765 1.00 92.88 88 ARG A N 1
ATOM 682 C CA . ARG A 1 88 ? 0.709 13.850 15.625 1.00 92.88 88 ARG A CA 1
ATOM 683 C C . ARG A 1 88 ? -0.523 12.948 15.547 1.00 92.88 88 ARG A C 1
ATOM 685 O O . ARG A 1 88 ? -1.604 13.461 15.267 1.00 92.88 88 ARG A O 1
ATOM 692 N N . LEU A 1 89 ? -0.413 11.651 15.841 1.00 91.38 89 LEU A N 1
ATOM 693 C CA . LEU A 1 89 ? -1.573 10.752 15.934 1.00 91.38 89 LEU A CA 1
ATOM 694 C C . LEU A 1 89 ? -2.541 11.184 17.046 1.00 91.38 89 LEU A C 1
ATOM 696 O O . LEU A 1 89 ? -3.750 11.221 16.818 1.00 91.38 89 LEU A O 1
ATOM 700 N N . TYR A 1 90 ? -2.036 11.592 18.213 1.00 90.06 90 TYR A N 1
ATOM 701 C CA . TYR A 1 90 ? -2.882 12.135 19.284 1.00 90.06 90 TYR A CA 1
ATOM 702 C C . TYR A 1 90 ? -3.502 13.485 18.915 1.00 90.06 90 TYR A C 1
ATOM 704 O O . TYR A 1 90 ? -4.639 13.774 19.287 1.00 90.06 90 TYR A O 1
ATOM 712 N N . ALA A 1 91 ? -2.780 14.337 18.184 1.00 91.56 91 ALA A N 1
ATOM 713 C CA . ALA A 1 91 ? -3.336 15.582 17.665 1.00 91.56 91 ALA A CA 1
ATOM 714 C C . ALA A 1 91 ? -4.484 15.313 16.678 1.00 91.56 91 ALA A C 1
ATOM 716 O O . ALA A 1 91 ? -5.544 15.922 16.812 1.00 91.56 91 ALA A O 1
ATOM 717 N N . LEU A 1 92 ? -4.321 14.350 15.763 1.00 91.81 92 LEU A N 1
ATOM 718 C CA . LEU A 1 92 ? -5.381 13.906 14.851 1.00 91.81 92 LEU A CA 1
ATOM 719 C C . LEU A 1 92 ? -6.583 13.347 15.614 1.00 91.81 92 LEU A C 1
ATOM 721 O O . LEU A 1 92 ? -7.720 13.701 15.314 1.00 91.81 92 LEU A O 1
ATOM 725 N N . ALA A 1 93 ? -6.343 12.537 16.646 1.00 90.00 93 ALA A N 1
ATOM 726 C CA . ALA A 1 93 ? -7.404 11.997 17.485 1.00 90.00 93 ALA A CA 1
ATOM 727 C C . ALA A 1 93 ? -8.235 13.095 18.154 1.00 90.00 93 ALA A C 1
ATOM 729 O O . ALA A 1 93 ? -9.460 12.988 18.175 1.00 90.00 93 ALA A O 1
ATOM 730 N N . ARG A 1 94 ? -7.587 14.156 18.648 1.00 89.19 94 ARG A N 1
ATOM 731 C CA . ARG A 1 94 ? -8.262 15.322 19.234 1.00 89.19 94 ARG A CA 1
ATOM 732 C C . ARG A 1 94 ? -9.024 16.135 18.187 1.00 89.19 94 ARG A C 1
ATOM 734 O O . ARG A 1 94 ? -10.158 16.529 18.438 1.00 89.19 94 ARG A O 1
ATOM 741 N N . GLN A 1 95 ? -8.439 16.342 17.006 1.00 89.56 95 GLN A N 1
ATOM 742 C CA . GLN A 1 95 ? -9.086 17.049 15.892 1.00 89.56 95 GLN A CA 1
ATOM 743 C C . GLN A 1 95 ? -10.318 16.307 15.358 1.00 89.56 95 GLN A C 1
ATOM 745 O O . GLN A 1 95 ? -11.302 16.941 14.993 1.00 89.56 95 GLN A O 1
ATOM 750 N N . ALA A 1 96 ? -10.294 14.972 15.364 1.00 84.88 96 ALA A N 1
ATOM 751 C CA . ALA A 1 96 ? -11.415 14.137 14.940 1.00 84.88 96 ALA A CA 1
ATOM 752 C C . ALA A 1 96 ? -12.604 14.141 15.932 1.00 84.88 96 ALA A C 1
ATOM 754 O O . ALA A 1 96 ? -13.642 13.537 15.653 1.00 84.88 96 ALA A O 1
ATOM 755 N N . GLY A 1 97 ? -12.484 14.819 17.082 1.00 84.31 97 GLY A N 1
ATOM 756 C CA . GLY A 1 97 ? -13.583 15.054 18.018 1.00 84.31 97 GLY A CA 1
ATOM 757 C C . GLY A 1 97 ? -14.211 13.765 18.555 1.00 84.31 97 GLY A C 1
ATOM 758 O O . GLY A 1 97 ? -13.535 12.935 19.157 1.00 84.31 97 GLY A O 1
ATOM 759 N N . GLY A 1 98 ? -15.517 13.586 18.348 1.00 83.06 98 GLY A N 1
ATOM 760 C CA . GLY A 1 98 ? -16.263 12.405 18.806 1.00 83.06 98 GLY A CA 1
ATOM 761 C C . GLY A 1 98 ? -16.019 11.119 18.003 1.00 83.06 98 GLY A C 1
ATOM 762 O O . GLY A 1 98 ? -16.595 10.086 18.344 1.00 83.06 98 GLY A O 1
ATOM 763 N N . ALA A 1 99 ? -15.195 11.156 16.949 1.00 89.88 99 ALA A N 1
ATOM 764 C CA . ALA A 1 99 ? -14.942 9.990 16.108 1.00 89.88 99 ALA A CA 1
ATOM 765 C C . ALA A 1 99 ? -14.274 8.855 16.885 1.00 89.88 99 ALA A C 1
ATOM 767 O O . ALA A 1 99 ? -13.309 9.061 17.617 1.00 89.88 99 ALA A O 1
ATOM 768 N N . ARG A 1 100 ? -14.746 7.625 16.680 1.00 95.06 100 ARG A N 1
ATOM 769 C CA . ARG A 1 100 ? -14.101 6.433 17.238 1.00 95.06 100 ARG A CA 1
ATOM 770 C C . ARG A 1 100 ? -12.759 6.213 16.542 1.00 95.06 100 ARG A C 1
ATOM 772 O O . ARG A 1 100 ? -12.611 6.523 15.357 1.00 95.06 100 ARG A O 1
ATOM 779 N N . ARG A 1 101 ? -11.789 5.670 17.282 1.00 96.69 101 ARG A N 1
ATOM 780 C CA . ARG A 1 101 ? -10.449 5.359 16.776 1.00 96.69 101 ARG A CA 1
ATOM 781 C C . ARG A 1 101 ? -10.321 3.863 16.583 1.00 96.69 101 ARG A C 1
ATOM 783 O O . ARG A 1 101 ? -10.642 3.086 17.480 1.00 96.69 101 ARG A O 1
ATOM 790 N N . TYR A 1 102 ? -9.823 3.472 15.424 1.00 98.31 102 TYR A N 1
ATOM 791 C CA . TYR A 1 102 ? -9.564 2.083 15.105 1.00 98.31 102 TYR A CA 1
ATOM 792 C C . TYR A 1 102 ? -8.134 1.920 14.622 1.00 98.31 102 TYR A C 1
ATOM 794 O O . TYR A 1 102 ? -7.664 2.698 13.798 1.00 98.31 102 TYR A O 1
ATOM 802 N N . LEU A 1 103 ? -7.462 0.886 15.105 1.00 98.38 103 LEU A N 1
ATOM 803 C CA . LEU A 1 103 ? -6.209 0.413 14.544 1.00 98.38 103 LEU A CA 1
ATOM 804 C C . LEU A 1 103 ? -6.516 -0.753 13.607 1.00 98.38 103 LEU A C 1
ATOM 806 O O . LEU A 1 103 ? -7.102 -1.752 14.022 1.00 98.38 103 LEU A O 1
ATOM 810 N N . LEU A 1 104 ? -6.143 -0.611 12.341 1.00 98.50 104 LEU A N 1
ATOM 811 C CA . LEU A 1 104 ? -6.222 -1.661 11.339 1.00 98.50 104 LEU A CA 1
ATOM 812 C C . LEU A 1 104 ? -4.867 -2.361 11.242 1.00 98.50 104 LEU A C 1
ATOM 814 O O . LEU A 1 104 ? -3.844 -1.715 11.002 1.00 98.50 104 LEU A O 1
ATOM 818 N N . MET A 1 105 ? -4.874 -3.682 11.383 1.00 97.19 105 MET A N 1
ATOM 819 C CA . MET A 1 105 ? -3.671 -4.504 11.305 1.00 97.19 105 MET A CA 1
ATOM 820 C C . MET A 1 105 ? -3.849 -5.667 10.342 1.00 97.19 105 MET A C 1
ATOM 822 O O . MET A 1 105 ? -4.921 -6.264 10.261 1.00 97.19 105 MET A O 1
ATOM 826 N N . GLN A 1 106 ? -2.778 -6.020 9.645 1.00 93.62 106 GLN A N 1
ATOM 827 C CA . GLN A 1 106 ? -2.671 -7.253 8.887 1.00 93.62 106 GLN A CA 1
ATOM 828 C C . GLN A 1 106 ? -2.183 -8.368 9.815 1.00 93.62 106 GLN A C 1
ATOM 830 O O . GLN A 1 106 ? -1.189 -8.221 10.527 1.00 93.62 106 GLN A O 1
ATOM 835 N N . THR A 1 107 ? -2.882 -9.496 9.786 1.00 84.94 107 THR A N 1
ATOM 836 C CA . THR A 1 107 ? -2.479 -10.726 10.470 1.00 84.94 107 THR A CA 1
ATOM 837 C C . THR A 1 107 ? -1.220 -11.309 9.830 1.00 84.94 107 THR A C 1
ATOM 839 O O . THR A 1 107 ? -1.069 -11.296 8.606 1.00 84.94 107 THR A O 1
ATOM 842 N N . SER A 1 108 ? -0.316 -11.816 10.666 1.00 80.12 108 SER A N 1
ATOM 843 C CA . SER A 1 108 ? 0.891 -12.532 10.257 1.00 80.12 108 SER A CA 1
ATOM 844 C C . SER A 1 108 ? 1.032 -13.776 11.121 1.00 80.12 108 SER A C 1
ATOM 846 O O . SER A 1 108 ? 0.927 -13.673 12.340 1.00 80.12 108 SER A O 1
ATOM 848 N N . ASP A 1 109 ? 1.312 -14.916 10.492 1.00 74.81 109 ASP A N 1
ATOM 849 C CA . ASP A 1 109 ? 1.634 -16.168 11.192 1.00 74.81 109 ASP A CA 1
ATOM 850 C C . ASP A 1 109 ? 3.142 -16.283 11.497 1.00 74.81 109 ASP A C 1
ATOM 852 O O . ASP A 1 109 ? 3.592 -17.254 12.105 1.00 74.81 109 ASP A O 1
ATOM 856 N N . ALA A 1 110 ? 3.948 -15.315 11.046 1.00 74.94 110 ALA A N 1
ATOM 857 C CA . ALA A 1 110 ? 5.383 -15.300 11.297 1.00 74.94 110 ALA A CA 1
ATOM 858 C C . ALA A 1 110 ? 5.673 -14.934 12.759 1.00 74.94 110 ALA A C 1
ATOM 860 O O . ALA A 1 110 ? 5.186 -13.915 13.251 1.00 74.94 110 ALA A O 1
ATOM 861 N N . ALA A 1 111 ? 6.504 -15.747 13.416 1.00 74.75 111 ALA A N 1
ATOM 862 C CA . ALA A 1 111 ? 6.974 -15.479 14.768 1.00 74.75 111 ALA A CA 1
ATOM 863 C C . ALA A 1 111 ? 7.789 -14.178 14.798 1.00 74.75 111 ALA A C 1
ATOM 865 O O . ALA A 1 111 ? 8.787 -14.048 14.086 1.00 74.75 111 ALA A O 1
ATOM 866 N N . ASP A 1 112 ? 7.370 -13.228 15.630 1.00 83.81 112 ASP A N 1
ATOM 867 C CA . ASP A 1 112 ? 8.045 -11.948 15.808 1.00 83.81 112 ASP A CA 1
ATOM 868 C C . ASP A 1 112 ? 7.798 -11.413 17.220 1.00 83.81 112 ASP A C 1
ATOM 870 O O . ASP A 1 112 ? 6.654 -11.230 17.632 1.00 83.81 112 ASP A O 1
ATOM 874 N N . ALA A 1 113 ? 8.873 -11.077 17.935 1.00 87.38 113 ALA A N 1
ATOM 875 C CA . ALA A 1 113 ? 8.795 -10.665 19.334 1.00 87.38 113 ALA A CA 1
ATOM 876 C C . ALA A 1 113 ? 7.953 -9.395 19.560 1.00 87.38 113 ALA A C 1
ATOM 878 O O . ALA A 1 113 ? 7.308 -9.264 20.602 1.00 87.38 113 ALA A O 1
ATOM 879 N N . ALA A 1 114 ? 7.943 -8.447 18.614 1.00 87.94 114 ALA A N 1
ATOM 880 C CA . ALA A 1 114 ? 7.106 -7.253 18.726 1.00 87.94 114 ALA A CA 1
ATOM 881 C C . ALA A 1 114 ? 5.628 -7.583 18.467 1.00 87.94 114 ALA A C 1
ATOM 883 O O . ALA A 1 114 ? 4.756 -7.065 19.163 1.00 87.94 114 ALA A O 1
ATOM 884 N N . GLY A 1 115 ? 5.355 -8.484 17.520 1.00 89.94 115 GLY A N 1
ATOM 885 C CA . GLY A 1 115 ? 4.028 -9.035 17.260 1.00 89.94 115 GLY A CA 1
ATOM 886 C C . GLY A 1 115 ? 3.476 -9.794 18.464 1.00 89.94 115 GLY A C 1
ATOM 887 O O . GLY A 1 115 ? 2.357 -9.518 18.889 1.00 89.94 115 GLY A O 1
ATOM 888 N N . ASP A 1 116 ? 4.280 -10.670 19.065 1.00 91.75 116 ASP A N 1
ATOM 889 C CA . ASP A 1 116 ? 3.911 -11.440 20.256 1.00 91.75 116 ASP A CA 1
ATOM 890 C C . ASP A 1 116 ? 3.619 -10.514 21.440 1.00 91.75 116 ASP A C 1
ATOM 892 O O . ASP A 1 116 ? 2.580 -10.633 22.092 1.00 91.75 116 ASP A O 1
ATOM 896 N N . ARG A 1 117 ? 4.485 -9.515 21.665 1.00 93.69 117 ARG A N 1
ATOM 897 C CA . ARG A 1 117 ? 4.268 -8.478 22.681 1.00 93.69 117 ARG A CA 1
ATOM 898 C C . ARG A 1 117 ? 2.975 -7.703 22.435 1.00 93.69 117 ARG A C 1
ATOM 900 O O . ARG A 1 117 ? 2.254 -7.407 23.386 1.00 93.69 117 ARG A O 1
ATOM 907 N N . PHE A 1 118 ? 2.685 -7.360 21.182 1.00 94.94 118 PHE A N 1
ATOM 908 C CA . PHE A 1 118 ? 1.456 -6.663 20.822 1.00 94.94 118 PHE A CA 1
ATOM 909 C C . PHE A 1 118 ? 0.224 -7.520 21.133 1.00 94.94 118 PHE A C 1
ATOM 911 O O . PHE A 1 118 ? -0.710 -7.029 21.763 1.00 94.94 118 PHE A O 1
ATOM 918 N N . GLN A 1 119 ? 0.230 -8.803 20.755 1.00 93.69 119 GLN A N 1
ATOM 919 C CA . GLN A 1 119 ? -0.874 -9.724 21.046 1.00 93.69 119 GLN A CA 1
ATOM 920 C C . GLN A 1 119 ? -1.060 -9.954 22.550 1.00 93.69 119 GLN A C 1
ATOM 922 O O . GLN A 1 119 ? -2.193 -9.964 23.029 1.00 93.69 119 GLN A O 1
ATOM 927 N N . GLN A 1 120 ? 0.033 -10.079 23.307 1.00 94.31 120 GLN A N 1
ATOM 928 C CA . GLN A 1 120 ? -0.018 -10.191 24.764 1.00 94.31 120 GLN A CA 1
ATOM 929 C C . GLN A 1 120 ? -0.680 -8.957 25.386 1.00 94.31 120 GLN A C 1
ATOM 931 O O . GLN A 1 120 ? -1.642 -9.086 26.139 1.00 94.31 120 GLN A O 1
ATOM 936 N N . MET A 1 121 ? -0.208 -7.759 25.034 1.00 95.44 121 MET A N 1
ATOM 937 C CA . MET A 1 121 ? -0.752 -6.513 25.570 1.00 95.44 121 MET A CA 1
ATOM 938 C C . MET A 1 121 ? -2.223 -6.319 25.174 1.00 95.44 121 MET A C 1
ATOM 940 O O . MET A 1 121 ? -3.036 -5.871 25.977 1.00 95.44 121 MET A O 1
ATOM 944 N N . LEU A 1 122 ? -2.591 -6.693 23.949 1.00 95.81 122 LEU A N 1
ATOM 945 C CA . LEU A 1 122 ? -3.972 -6.654 23.481 1.00 95.81 122 LEU A CA 1
ATOM 946 C C . LEU A 1 122 ? -4.888 -7.551 24.335 1.00 95.81 122 LEU A C 1
ATOM 948 O O . LEU A 1 122 ? -5.985 -7.128 24.708 1.00 95.81 122 LEU A O 1
ATOM 952 N N . ALA A 1 123 ? -4.425 -8.760 24.671 1.00 95.19 123 ALA A N 1
ATOM 953 C CA . ALA A 1 123 ? -5.143 -9.695 25.533 1.00 95.19 123 ALA A CA 1
ATOM 954 C C . ALA A 1 123 ? -5.242 -9.196 26.985 1.00 95.19 123 ALA A C 1
ATOM 956 O O . ALA A 1 123 ? -6.310 -9.295 27.584 1.00 95.19 123 ALA A O 1
ATOM 957 N N . GLU A 1 124 ? -4.169 -8.613 27.530 1.00 95.00 124 GLU A N 1
ATOM 958 C CA . GLU A 1 124 ? -4.140 -8.024 28.880 1.00 95.00 124 GLU A CA 1
ATOM 959 C C . GLU A 1 124 ? -5.131 -6.862 29.033 1.00 95.00 124 GLU A C 1
ATOM 961 O O . GLU A 1 124 ? -5.781 -6.732 30.069 1.00 95.00 124 GLU A O 1
ATOM 966 N N . VAL A 1 125 ? -5.281 -6.036 27.994 1.00 94.88 125 VAL A N 1
ATOM 967 C CA . VAL A 1 125 ? -6.258 -4.934 27.967 1.00 94.88 125 VAL A CA 1
ATOM 968 C C . VAL A 1 125 ? -7.688 -5.445 27.722 1.00 94.88 125 VAL A C 1
ATOM 970 O O . VAL A 1 125 ? -8.656 -4.753 28.030 1.00 94.88 125 VAL A O 1
ATOM 973 N N . GLY A 1 126 ? -7.850 -6.667 27.205 1.00 95.62 126 GLY A N 1
ATOM 974 C CA . GLY A 1 126 ? -9.158 -7.277 26.955 1.00 95.62 126 GLY A CA 1
ATOM 975 C C . GLY A 1 126 ? -9.865 -6.745 25.705 1.00 95.62 126 GLY A C 1
ATOM 976 O O . GLY A 1 126 ? -11.094 -6.785 25.624 1.00 95.62 126 GLY A O 1
ATOM 977 N N . LEU A 1 127 ? -9.114 -6.238 24.722 1.00 95.44 127 LEU A N 1
ATOM 978 C CA . LEU A 1 127 ? -9.682 -5.760 23.460 1.00 95.44 127 LEU A CA 1
ATOM 979 C C . LEU A 1 127 ? -9.890 -6.909 22.480 1.00 95.44 127 LEU A C 1
ATOM 981 O O . LEU A 1 127 ? -8.974 -7.673 22.194 1.00 95.44 127 LEU A O 1
ATOM 985 N N . ALA A 1 128 ? -11.092 -6.991 21.912 1.00 94.06 128 ALA A N 1
ATOM 986 C CA . ALA A 1 128 ? -11.443 -7.996 20.916 1.00 94.06 128 ALA A CA 1
ATOM 987 C C . ALA A 1 128 ? -11.201 -7.473 19.484 1.00 94.06 128 ALA A C 1
ATOM 989 O O . ALA A 1 128 ? -11.884 -6.532 19.062 1.00 94.06 128 ALA A O 1
ATOM 990 N N . PRO A 1 129 ? -10.288 -8.079 18.699 1.00 96.81 129 PRO A N 1
ATOM 991 C CA . PRO A 1 129 ? -10.128 -7.750 17.285 1.00 96.81 129 PRO A CA 1
ATOM 992 C C . PRO A 1 129 ? -11.371 -8.112 16.470 1.00 96.81 129 PRO A C 1
ATOM 994 O O . PRO A 1 129 ? -11.878 -9.232 16.537 1.00 96.81 129 PRO A O 1
ATOM 997 N N . MET A 1 130 ? -11.833 -7.180 15.641 1.00 97.88 130 MET A N 1
ATOM 998 C CA . MET A 1 130 ? -12.916 -7.389 14.686 1.00 97.88 130 MET A CA 1
ATOM 999 C C . MET A 1 130 ? -12.339 -7.749 13.308 1.00 97.88 130 MET A C 1
ATOM 1001 O O . MET A 1 130 ? -11.733 -6.888 12.667 1.00 97.88 130 MET A O 1
ATOM 1005 N N . PRO A 1 131 ? -12.531 -8.977 12.796 1.00 97.69 131 PRO A N 1
ATOM 1006 C CA . PRO A 1 131 ? -12.024 -9.354 11.482 1.00 97.69 131 PRO A CA 1
ATOM 1007 C C . PRO A 1 131 ? -12.761 -8.625 10.351 1.00 97.69 131 PRO A C 1
ATOM 1009 O O . PRO A 1 131 ? -13.992 -8.615 10.275 1.00 97.69 131 PRO A O 1
ATOM 1012 N N . VAL A 1 132 ? -11.996 -8.090 9.405 1.00 98.25 132 VAL A N 1
ATOM 1013 C CA . VAL A 1 132 ? -12.479 -7.525 8.143 1.00 98.25 132 VAL A CA 1
ATOM 1014 C C . VAL A 1 132 ? -12.625 -8.673 7.142 1.00 98.25 132 VAL A C 1
ATOM 1016 O O . VAL A 1 132 ? -11.692 -9.032 6.426 1.00 98.25 132 VAL A O 1
ATOM 1019 N N . LYS A 1 133 ? -13.806 -9.301 7.121 1.00 97.38 133 LYS A N 1
ATOM 1020 C CA . LYS A 1 133 ? -14.069 -10.534 6.357 1.00 97.38 133 LYS A CA 1
ATOM 1021 C C . LYS A 1 133 ? -14.120 -10.297 4.845 1.00 97.38 133 LYS A C 1
ATOM 1023 O O . LYS A 1 133 ? -15.191 -10.144 4.253 1.00 97.38 133 LYS A O 1
ATOM 1028 N N . ILE A 1 134 ? -12.960 -10.296 4.196 1.00 95.56 134 ILE A N 1
ATOM 1029 C CA . ILE A 1 134 ? -12.848 -10.196 2.739 1.00 95.56 134 ILE A CA 1
ATOM 1030 C C . ILE A 1 134 ? -13.110 -11.585 2.142 1.00 95.56 134 ILE A C 1
ATOM 1032 O O . ILE A 1 134 ? -12.190 -12.362 1.926 1.00 95.56 134 ILE A O 1
ATOM 1036 N N . HIS A 1 135 ? -14.370 -11.911 1.849 1.00 90.56 135 HIS A N 1
ATOM 1037 C CA . HIS A 1 135 ? -14.814 -13.256 1.428 1.00 90.56 135 HIS A CA 1
ATOM 1038 C C . HIS A 1 135 ? -14.117 -13.842 0.184 1.00 90.56 135 HIS A C 1
ATOM 1040 O O . HIS A 1 135 ? -14.229 -15.035 -0.082 1.00 90.56 135 HIS A O 1
ATOM 1046 N N . LYS A 1 136 ? -13.425 -13.017 -0.609 1.00 91.19 136 LYS A N 1
ATOM 1047 C CA . LYS A 1 136 ? -12.615 -13.470 -1.754 1.00 91.19 136 LYS A CA 1
ATOM 1048 C C . LYS A 1 136 ? -11.196 -13.903 -1.362 1.00 91.19 136 LYS A C 1
ATOM 1050 O O . LYS A 1 136 ? -10.464 -14.368 -2.229 1.00 91.19 136 LYS A O 1
ATOM 1055 N N . LEU A 1 137 ? -10.815 -13.742 -0.096 1.00 90.00 137 LEU A N 1
ATOM 1056 C CA . LEU A 1 137 ? -9.521 -14.113 0.467 1.00 90.00 137 LEU A CA 1
ATOM 1057 C C . LEU A 1 137 ? -9.701 -15.180 1.559 1.00 90.00 137 LEU A C 1
ATOM 1059 O O . LEU A 1 137 ? -10.711 -15.151 2.270 1.00 90.00 137 LEU A O 1
ATOM 1063 N N . PRO A 1 138 ? -8.724 -16.085 1.740 1.00 91.12 138 PRO A N 1
ATOM 1064 C CA . PRO A 1 138 ? -8.689 -16.980 2.895 1.00 91.12 138 PRO A CA 1
ATOM 1065 C C . PRO A 1 138 ? -8.632 -16.207 4.222 1.00 91.12 138 PRO A C 1
ATOM 1067 O O . PRO A 1 138 ? -8.034 -15.134 4.290 1.00 91.12 138 PRO A O 1
ATOM 1070 N N . ALA A 1 139 ? -9.209 -16.782 5.282 1.00 91.00 139 ALA A N 1
ATOM 1071 C CA . ALA A 1 139 ? -9.320 -16.136 6.593 1.00 91.00 139 ALA A CA 1
ATOM 1072 C C . ALA A 1 139 ? -7.993 -15.629 7.198 1.00 91.00 139 ALA A C 1
ATOM 1074 O O . ALA A 1 139 ? -8.007 -14.527 7.741 1.00 91.00 139 ALA A O 1
ATOM 1075 N N . PRO A 1 140 ? -6.845 -16.328 7.055 1.00 88.88 140 PRO A N 1
ATOM 1076 C CA . PRO A 1 140 ? -5.560 -15.826 7.554 1.00 88.88 140 PRO A CA 1
ATOM 1077 C C . PRO A 1 140 ? -5.097 -14.504 6.928 1.00 88.88 140 PRO A C 1
ATOM 1079 O O . PRO A 1 140 ? -4.221 -13.847 7.475 1.00 88.88 140 PRO A O 1
ATOM 1082 N N . PHE A 1 141 ? -5.674 -14.092 5.793 1.00 89.31 141 PHE A N 1
ATOM 1083 C CA . PHE A 1 141 ? -5.352 -12.825 5.131 1.00 89.31 141 PHE A CA 1
ATOM 1084 C C . PHE A 1 141 ? -6.295 -11.682 5.502 1.00 89.31 141 PHE A C 1
ATOM 1086 O O . PHE A 1 141 ? -6.098 -10.558 5.034 1.00 89.31 141 PHE A O 1
ATOM 1093 N N . TRP A 1 142 ? -7.336 -11.939 6.294 1.00 94.56 142 TRP A N 1
ATOM 1094 C CA . TRP A 1 142 ? -8.258 -10.890 6.707 1.00 94.56 142 TRP A CA 1
ATOM 1095 C C . TRP A 1 142 ? -7.568 -9.958 7.703 1.00 94.56 142 TRP A C 1
ATOM 1097 O O . TRP A 1 142 ? -7.122 -10.425 8.750 1.00 94.56 142 TRP A O 1
ATOM 1107 N N . PRO A 1 143 ? -7.493 -8.646 7.425 1.00 96.62 143 PRO A N 1
ATOM 1108 C CA . PRO A 1 143 ? -7.010 -7.721 8.428 1.00 96.62 143 PRO A CA 1
ATOM 1109 C C . PRO A 1 143 ? -8.018 -7.626 9.578 1.00 96.62 143 PRO A C 1
ATOM 1111 O O . PRO A 1 143 ? -9.183 -8.022 9.459 1.00 96.62 143 PRO A O 1
ATOM 1114 N N . VAL A 1 144 ? -7.576 -7.078 10.699 1.00 97.69 144 VAL A N 1
ATOM 1115 C CA . VAL A 1 144 ? -8.386 -6.904 11.904 1.00 97.69 144 VAL A CA 1
ATOM 1116 C C . VAL A 1 144 ? -8.460 -5.435 12.290 1.00 97.69 144 VAL A C 1
ATOM 1118 O O . VAL A 1 144 ? -7.480 -4.702 12.180 1.00 97.69 144 VAL A O 1
ATOM 1121 N N . LEU A 1 145 ? -9.635 -5.010 12.746 1.00 98.31 145 LEU A N 1
ATOM 1122 C CA . LEU A 1 145 ? -9.866 -3.710 13.363 1.00 98.31 145 LEU A CA 1
ATOM 1123 C C . LEU A 1 145 ? -9.880 -3.859 14.879 1.00 98.31 145 LEU A C 1
ATOM 1125 O O . LEU A 1 145 ? -10.613 -4.682 15.421 1.00 98.31 145 LEU A O 1
ATOM 1129 N N . ILE A 1 146 ? -9.122 -3.017 15.563 1.00 98.19 146 ILE A N 1
ATOM 1130 C CA . ILE A 1 146 ? -9.073 -2.949 17.020 1.00 98.19 146 ILE A CA 1
ATOM 1131 C C . ILE A 1 146 ? -9.585 -1.570 17.421 1.00 98.19 146 ILE A C 1
ATOM 1133 O O . ILE A 1 146 ? -9.035 -0.558 16.991 1.00 98.19 146 ILE A O 1
ATOM 1137 N N . ALA A 1 147 ? -10.659 -1.517 18.207 1.00 97.38 147 ALA A N 1
ATOM 1138 C CA . ALA A 1 147 ? -11.172 -0.256 18.732 1.00 97.38 147 ALA A CA 1
ATOM 1139 C C . ALA A 1 147 ? -10.242 0.259 19.835 1.00 97.38 147 ALA A C 1
ATOM 1141 O O . ALA A 1 147 ? -9.954 -0.459 20.790 1.00 97.38 147 ALA A O 1
ATOM 1142 N N . LEU A 1 148 ? -9.779 1.499 19.696 1.00 96.31 148 LEU A N 1
ATOM 1143 C CA . LEU A 1 148 ? -8.887 2.148 20.646 1.00 96.31 148 LEU A CA 1
ATOM 1144 C C . LEU A 1 148 ? -9.560 3.367 21.273 1.00 96.31 148 LEU A C 1
ATOM 1146 O O . LEU A 1 148 ? -10.349 4.071 20.641 1.00 96.31 148 LEU A O 1
ATOM 1150 N N . ASP A 1 149 ? -9.176 3.634 22.513 1.00 92.88 149 ASP A N 1
ATOM 1151 C CA . ASP A 1 149 ? -9.495 4.852 23.236 1.00 92.88 149 ASP A CA 1
ATOM 1152 C C . ASP A 1 149 ? -8.154 5.488 23.579 1.00 92.88 149 ASP A C 1
ATOM 1154 O O . ASP A 1 149 ? -7.470 5.065 24.503 1.00 92.88 149 ASP A O 1
ATOM 1158 N N . LEU A 1 150 ? -7.717 6.437 22.756 1.00 91.44 150 LEU A N 1
ATOM 1159 C CA . LEU A 1 150 ? -6.368 6.989 22.864 1.00 91.44 150 LEU A CA 1
ATOM 1160 C C . LEU A 1 150 ? -6.180 7.891 24.093 1.00 91.44 150 LEU A C 1
ATOM 1162 O O . LEU A 1 150 ? -5.042 8.252 24.380 1.00 91.44 150 LEU A O 1
ATOM 1166 N N . ASP A 1 151 ? -7.253 8.200 24.827 1.00 89.38 151 ASP A N 1
ATOM 1167 C CA . ASP A 1 151 ? -7.186 8.898 26.113 1.00 89.38 151 ASP A CA 1
ATOM 1168 C C . ASP A 1 151 ? -6.877 7.927 27.274 1.00 89.38 151 ASP A C 1
ATOM 1170 O O . ASP A 1 151 ? -6.451 8.347 28.352 1.00 89.38 151 ASP A O 1
ATOM 1174 N N . GLN A 1 152 ? -7.024 6.613 27.057 1.00 90.50 152 GLN A N 1
ATOM 1175 C CA . GLN A 1 152 ? -6.629 5.580 28.014 1.00 90.50 152 GLN A CA 1
ATOM 1176 C C . GLN A 1 152 ? -5.163 5.184 27.817 1.00 90.50 152 GLN A C 1
ATOM 1178 O O . GLN A 1 152 ? -4.754 4.749 26.738 1.00 90.50 152 GLN A O 1
ATOM 1183 N N . GLY A 1 153 ? -4.368 5.259 28.889 1.00 90.94 153 GLY A N 1
ATOM 1184 C CA . GLY A 1 153 ? -2.918 5.035 28.831 1.00 90.94 153 GLY A CA 1
ATOM 1185 C C . GLY A 1 153 ? -2.501 3.686 28.231 1.00 90.94 153 GLY A C 1
ATOM 1186 O O . GLY A 1 153 ? -1.523 3.618 27.491 1.00 90.94 153 GLY A O 1
ATOM 1187 N N . THR A 1 154 ? -3.255 2.613 28.480 1.00 93.94 154 THR A N 1
ATOM 1188 C CA . THR A 1 154 ? -2.958 1.276 27.936 1.00 93.94 154 THR A CA 1
ATOM 1189 C C . THR A 1 154 ? -3.249 1.170 26.435 1.00 93.94 154 THR A C 1
ATOM 1191 O O . THR A 1 154 ? -2.440 0.620 25.692 1.00 93.94 154 THR A O 1
ATOM 1194 N N . HIS A 1 155 ? -4.351 1.747 25.952 1.00 95.31 155 HIS A N 1
ATOM 1195 C CA . HIS A 1 155 ? -4.689 1.788 24.522 1.00 95.31 155 HIS A CA 1
ATOM 1196 C C . HIS A 1 155 ? -3.746 2.729 23.754 1.00 95.31 155 HIS A C 1
ATOM 1198 O O . HIS A 1 155 ? -3.332 2.430 22.633 1.00 95.31 155 HIS A O 1
ATOM 1204 N N . SER A 1 156 ? -3.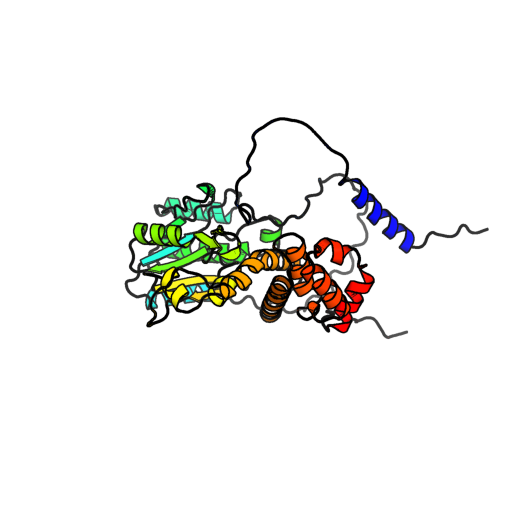365 3.848 24.373 1.00 93.69 156 SER A N 1
ATOM 1205 C CA . SER A 1 156 ? -2.322 4.755 23.888 1.00 93.69 156 SER A CA 1
ATOM 1206 C C . SER A 1 156 ? -0.979 4.028 23.732 1.00 93.69 156 SER A C 1
ATOM 1208 O O . SER A 1 156 ? -0.349 4.109 22.676 1.00 93.69 156 SER A O 1
ATOM 1210 N N . ALA A 1 157 ? -0.572 3.235 24.725 1.00 94.75 157 ALA A N 1
ATOM 1211 C CA . ALA A 1 157 ? 0.648 2.438 24.644 1.00 94.75 157 ALA A CA 1
ATOM 1212 C C . ALA A 1 157 ? 0.565 1.309 23.589 1.00 94.75 157 ALA A C 1
ATOM 1214 O O . ALA A 1 157 ? 1.553 1.073 22.894 1.00 94.75 157 ALA A O 1
ATOM 1215 N N . LEU A 1 158 ? -0.604 0.683 23.381 1.00 96.06 158 LEU A N 1
ATOM 1216 C CA . LEU A 1 158 ? -0.838 -0.234 22.250 1.00 96.06 158 LEU A CA 1
ATOM 1217 C C . LEU A 1 158 ? -0.645 0.472 20.901 1.00 96.06 158 LEU A C 1
ATOM 1219 O O . LEU A 1 158 ? 0.016 -0.055 20.007 1.00 96.06 158 LEU A O 1
ATOM 1223 N N . SER A 1 159 ? -1.187 1.684 20.758 1.00 96.56 159 SER A N 1
ATOM 1224 C CA . SER A 1 159 ? -1.001 2.500 19.555 1.00 96.56 159 SER A CA 1
ATOM 1225 C C . SER A 1 159 ? 0.472 2.847 19.326 1.00 96.56 159 SER A C 1
ATOM 1227 O O . SER A 1 159 ? 0.947 2.762 18.196 1.00 96.56 159 SER A O 1
ATOM 1229 N N . ALA A 1 160 ? 1.208 3.203 20.382 1.00 95.38 160 ALA A N 1
ATOM 1230 C CA . ALA A 1 160 ? 2.636 3.496 20.288 1.00 95.38 160 ALA A CA 1
ATOM 1231 C C . ALA A 1 160 ? 3.450 2.264 19.856 1.00 95.38 160 ALA A C 1
ATOM 1233 O O . ALA A 1 160 ? 4.306 2.375 18.981 1.00 95.38 160 ALA A O 1
ATOM 1234 N N . LEU A 1 161 ? 3.128 1.077 20.380 1.00 95.56 161 LEU A N 1
ATOM 1235 C CA . LEU A 1 161 ? 3.755 -0.169 19.937 1.00 95.56 161 LEU A CA 1
ATOM 1236 C C . LEU A 1 161 ? 3.459 -0.459 18.456 1.00 95.56 161 LEU A C 1
ATOM 1238 O O . LEU A 1 161 ? 4.346 -0.887 17.720 1.00 95.56 161 LEU A O 1
ATOM 1242 N N . ALA A 1 162 ? 2.240 -0.174 17.988 1.00 96.56 162 ALA A N 1
ATOM 1243 C CA . ALA A 1 162 ? 1.897 -0.304 16.574 1.00 96.56 162 ALA A CA 1
ATOM 1244 C C . ALA A 1 162 ? 2.685 0.671 15.678 1.00 96.56 162 ALA A C 1
ATOM 1246 O O . ALA A 1 162 ? 3.032 0.301 14.553 1.00 96.56 162 ALA A O 1
ATOM 1247 N N . VAL A 1 163 ? 3.007 1.881 16.161 1.00 96.12 163 VAL A N 1
ATOM 1248 C CA . VAL A 1 163 ? 3.919 2.821 15.477 1.00 96.12 163 VAL A CA 1
ATOM 1249 C C . VAL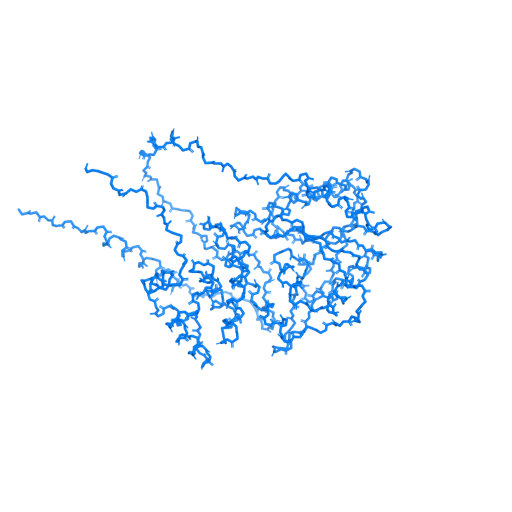 A 1 163 ? 5.322 2.228 15.359 1.00 96.12 163 VAL A C 1
ATOM 1251 O O . VAL A 1 163 ? 5.881 2.218 14.261 1.00 96.12 163 VAL A O 1
ATOM 1254 N N . ASP A 1 164 ? 5.867 1.688 16.450 1.00 94.50 164 ASP A N 1
ATOM 1255 C CA . ASP A 1 164 ? 7.196 1.066 16.445 1.00 94.50 164 ASP A CA 1
ATOM 1256 C C . ASP A 1 164 ? 7.255 -0.118 15.467 1.00 94.50 164 ASP A C 1
ATOM 1258 O O . ASP A 1 164 ? 8.185 -0.222 14.664 1.00 94.50 164 ASP A O 1
ATOM 1262 N N . MET A 1 165 ? 6.221 -0.967 15.466 1.00 94.19 165 MET A N 1
ATOM 1263 C CA . MET A 1 165 ? 6.079 -2.072 14.512 1.00 94.19 165 MET A CA 1
ATOM 1264 C C . MET A 1 165 ? 6.017 -1.578 13.064 1.00 94.19 165 MET A C 1
ATOM 1266 O O . MET A 1 165 ? 6.716 -2.116 12.210 1.00 94.19 165 MET A O 1
ATOM 1270 N N . ALA A 1 166 ? 5.236 -0.528 12.781 1.00 94.44 166 ALA A N 1
ATOM 1271 C CA . ALA A 1 166 ? 5.104 0.018 11.429 1.00 94.44 166 ALA A CA 1
ATOM 1272 C C . ALA A 1 166 ? 6.451 0.477 10.852 1.00 94.44 166 ALA A C 1
ATOM 1274 O O . ALA A 1 166 ? 6.700 0.343 9.655 1.00 94.44 166 ALA A O 1
ATOM 1275 N N . ILE A 1 167 ? 7.312 1.028 11.707 1.00 92.81 167 ILE A N 1
ATOM 1276 C CA . ILE A 1 167 ? 8.641 1.513 11.338 1.00 92.81 167 ILE A CA 1
ATOM 1277 C C . ILE A 1 167 ? 9.609 0.342 11.180 1.00 92.81 167 ILE A C 1
ATOM 1279 O O . ILE A 1 167 ? 10.346 0.298 10.192 1.00 92.81 167 ILE A O 1
ATOM 1283 N N . ALA A 1 168 ? 9.572 -0.624 12.101 1.00 91.31 168 ALA A N 1
ATOM 1284 C CA . ALA A 1 168 ? 10.402 -1.823 12.054 1.00 91.31 168 ALA A CA 1
ATOM 1285 C C . ALA A 1 168 ? 10.130 -2.684 10.809 1.00 91.31 168 ALA A C 1
ATOM 1287 O O . ALA A 1 168 ? 11.076 -3.153 10.180 1.00 91.31 168 ALA A O 1
ATOM 1288 N N . ASP A 1 169 ? 8.866 -2.824 10.401 1.00 90.25 169 ASP A N 1
ATOM 1289 C CA . ASP A 1 169 ? 8.458 -3.647 9.252 1.00 90.25 169 ASP A CA 1
ATOM 1290 C C . ASP A 1 169 ? 9.023 -3.135 7.909 1.00 90.25 169 ASP A C 1
ATOM 1292 O O . ASP A 1 169 ? 9.176 -3.902 6.959 1.00 90.25 169 ASP A O 1
ATOM 1296 N N . THR A 1 170 ? 9.409 -1.855 7.832 1.00 87.31 170 THR A N 1
ATOM 1297 C CA . THR A 1 170 ? 10.030 -1.249 6.634 1.00 87.31 170 THR A CA 1
ATOM 1298 C C . THR A 1 170 ? 11.563 -1.260 6.647 1.00 87.31 170 THR A C 1
ATOM 1300 O O . THR A 1 170 ? 12.194 -0.766 5.705 1.00 87.31 170 THR A O 1
ATOM 1303 N N . ALA A 1 171 ? 12.188 -1.800 7.698 1.00 86.94 171 ALA A N 1
ATOM 1304 C CA . ALA A 1 171 ? 13.640 -1.909 7.796 1.00 86.94 171 ALA A CA 1
ATOM 1305 C C . ALA A 1 171 ? 14.182 -2.992 6.850 1.00 86.94 171 ALA A C 1
ATOM 1307 O O . ALA A 1 171 ? 13.575 -4.051 6.712 1.00 86.94 171 ALA A O 1
ATOM 1308 N N . SER A 1 172 ? 15.366 -2.782 6.255 1.00 83.06 172 SER A N 1
ATOM 1309 C CA . SER A 1 172 ? 15.953 -3.736 5.293 1.00 83.06 172 SER A CA 1
ATOM 1310 C C . SER A 1 172 ? 16.019 -5.168 5.834 1.00 83.06 172 SER A C 1
ATOM 1312 O O . SER A 1 172 ? 15.652 -6.095 5.126 1.00 83.06 172 SER A O 1
ATOM 1314 N N . GLN A 1 173 ? 16.386 -5.345 7.108 1.00 84.56 173 GLN A N 1
ATOM 1315 C CA . GLN A 1 173 ? 16.422 -6.663 7.752 1.00 84.56 173 GLN A CA 1
ATOM 1316 C C . GLN A 1 173 ? 15.040 -7.326 7.812 1.00 84.56 173 GLN A C 1
ATOM 1318 O O . GLN A 1 173 ? 14.926 -8.522 7.573 1.00 84.56 173 GLN A O 1
ATOM 1323 N N . ALA A 1 174 ? 13.983 -6.573 8.118 1.00 84.06 174 ALA A N 1
ATOM 1324 C CA . ALA A 1 174 ? 12.623 -7.105 8.138 1.00 84.06 174 ALA A CA 1
ATOM 1325 C C . ALA A 1 174 ? 12.202 -7.536 6.722 1.00 84.06 174 ALA A C 1
ATOM 1327 O O . ALA A 1 174 ? 11.690 -8.637 6.525 1.00 84.06 174 ALA A O 1
ATOM 1328 N N . MET A 1 175 ? 12.519 -6.714 5.717 1.00 82.88 175 MET A N 1
ATOM 1329 C CA . MET A 1 175 ? 12.235 -7.020 4.315 1.00 82.88 175 MET A CA 1
ATOM 1330 C C . MET A 1 175 ? 12.972 -8.272 3.821 1.00 82.88 175 MET A C 1
ATOM 1332 O O . MET A 1 175 ? 12.363 -9.093 3.137 1.00 82.88 175 MET A O 1
ATOM 1336 N N . GLU A 1 176 ? 14.246 -8.448 4.186 1.00 82.12 176 GLU A N 1
ATOM 1337 C CA . GLU A 1 176 ? 15.053 -9.634 3.853 1.00 82.12 176 GLU A CA 1
ATOM 1338 C C . GLU A 1 176 ? 14.444 -10.926 4.410 1.00 82.12 176 GLU A C 1
ATOM 1340 O O . GLU A 1 176 ? 14.425 -11.944 3.719 1.00 82.12 176 GLU A O 1
ATOM 1345 N N . HIS A 1 177 ? 13.884 -10.874 5.621 1.00 81.38 177 HIS A N 1
ATOM 1346 C CA . HIS A 1 177 ? 13.180 -12.002 6.236 1.00 81.38 177 HIS A CA 1
ATOM 1347 C C . HIS A 1 177 ? 11.746 -12.182 5.719 1.00 81.38 177 HIS A C 1
ATOM 1349 O O . HIS A 1 177 ? 11.037 -13.080 6.168 1.00 81.38 177 HIS A O 1
ATOM 1355 N N . GLY A 1 178 ? 11.304 -11.352 4.770 1.00 79.12 178 GLY A N 1
ATOM 1356 C CA . GLY A 1 178 ? 9.955 -11.434 4.228 1.00 79.12 178 GLY A CA 1
ATOM 1357 C C . GLY A 1 178 ? 8.872 -10.947 5.182 1.00 79.12 178 GLY A C 1
ATOM 1358 O O . GLY A 1 178 ? 7.705 -11.285 4.987 1.00 79.12 178 GLY A O 1
ATOM 1359 N N . GLN A 1 179 ? 9.240 -10.153 6.190 1.00 83.12 179 GLN A N 1
ATOM 1360 C CA . GLN A 1 179 ? 8.285 -9.541 7.099 1.00 83.12 179 GLN A CA 1
ATOM 1361 C C . GLN A 1 179 ? 7.302 -8.680 6.300 1.00 83.12 179 GLN A C 1
ATOM 1363 O O . GLN A 1 179 ? 7.686 -7.902 5.419 1.00 83.12 179 GLN A O 1
ATOM 1368 N N . ILE A 1 180 ? 6.017 -8.843 6.598 1.00 86.44 180 ILE A N 1
ATOM 1369 C CA . ILE A 1 180 ? 4.964 -8.018 6.014 1.00 86.44 180 ILE A CA 1
ATOM 1370 C C . ILE A 1 180 ? 4.791 -6.728 6.815 1.00 86.44 180 ILE A C 1
ATOM 1372 O O . ILE A 1 180 ? 5.084 -6.687 8.007 1.00 86.44 180 ILE A O 1
ATOM 1376 N N . GLN A 1 181 ? 4.216 -5.708 6.180 1.00 89.12 181 GLN A N 1
ATOM 1377 C CA . GLN A 1 181 ? 3.734 -4.524 6.883 1.00 89.12 181 GLN A CA 1
ATOM 1378 C C . GLN A 1 181 ? 2.490 -4.889 7.708 1.00 89.12 181 GLN A C 1
ATOM 1380 O O . GLN A 1 181 ? 1.408 -5.097 7.152 1.00 89.12 181 GLN A O 1
ATOM 1385 N N . ARG A 1 182 ? 2.642 -4.998 9.031 1.00 92.94 182 ARG A N 1
ATOM 1386 C CA . ARG A 1 182 ? 1.572 -5.451 9.936 1.00 92.94 182 ARG A CA 1
ATOM 1387 C C . ARG A 1 182 ? 0.659 -4.320 10.353 1.00 92.94 182 ARG A C 1
ATOM 1389 O O . ARG A 1 182 ? -0.558 -4.467 10.323 1.00 92.94 182 ARG A O 1
ATOM 1396 N N . THR A 1 183 ? 1.228 -3.183 10.728 1.00 96.00 183 THR A N 1
ATOM 1397 C CA . THR A 1 183 ? 0.441 -1.997 11.059 1.00 96.00 183 THR A CA 1
ATOM 1398 C C . THR A 1 183 ? -0.012 -1.332 9.766 1.00 96.00 183 THR A C 1
ATOM 1400 O O . THR A 1 183 ? 0.810 -0.769 9.041 1.00 96.00 183 THR A O 1
ATOM 1403 N N . CYS A 1 184 ? -1.311 -1.412 9.469 1.00 97.19 184 CYS A N 1
ATOM 1404 C CA . CYS A 1 184 ? -1.869 -0.877 8.232 1.00 97.19 184 CYS A CA 1
ATOM 1405 C C . CYS A 1 184 ? -2.216 0.608 8.367 1.00 97.19 184 CYS A C 1
ATOM 1407 O O . CYS A 1 184 ? -1.671 1.443 7.651 1.00 97.19 184 CYS A O 1
ATOM 1409 N N . ALA A 1 185 ? -3.124 0.947 9.286 1.00 97.88 185 ALA A N 1
ATOM 1410 C CA . ALA A 1 185 ? -3.610 2.316 9.428 1.00 97.88 185 ALA A CA 1
ATOM 1411 C C . ALA A 1 185 ? -4.279 2.576 10.782 1.00 97.88 185 ALA A C 1
ATOM 1413 O O . ALA A 1 185 ? -4.807 1.665 11.417 1.00 97.88 185 ALA A O 1
ATOM 1414 N N . TRP A 1 186 ? -4.347 3.848 11.156 1.00 98.31 186 TRP A N 1
ATOM 1415 C CA . TRP A 1 186 ? -5.268 4.388 12.147 1.00 98.31 186 TRP A CA 1
ATOM 1416 C C . TRP A 1 186 ? -6.451 5.019 11.419 1.00 98.31 186 TRP A C 1
ATOM 1418 O O . TRP A 1 186 ? -6.272 5.872 10.551 1.00 98.31 186 TRP A O 1
ATOM 1428 N N . ILE A 1 187 ? -7.663 4.598 11.755 1.00 98.31 187 ILE A N 1
ATOM 1429 C CA . ILE A 1 187 ? -8.898 5.049 11.117 1.00 98.31 187 ILE A CA 1
ATOM 1430 C C . ILE A 1 187 ? -9.737 5.794 12.148 1.00 98.31 187 ILE A C 1
ATOM 1432 O O . ILE A 1 187 ? -10.041 5.264 13.218 1.00 98.31 187 ILE A O 1
ATOM 1436 N N . PHE A 1 188 ? -10.145 7.008 11.795 1.00 97.75 188 PHE A N 1
ATOM 1437 C CA . PHE A 1 188 ? -11.033 7.844 12.592 1.00 97.75 188 PHE A CA 1
ATOM 1438 C C . PHE A 1 188 ? -12.401 7.855 11.921 1.00 97.75 188 PHE A C 1
ATOM 1440 O O . PHE A 1 188 ? -12.541 8.305 10.785 1.00 97.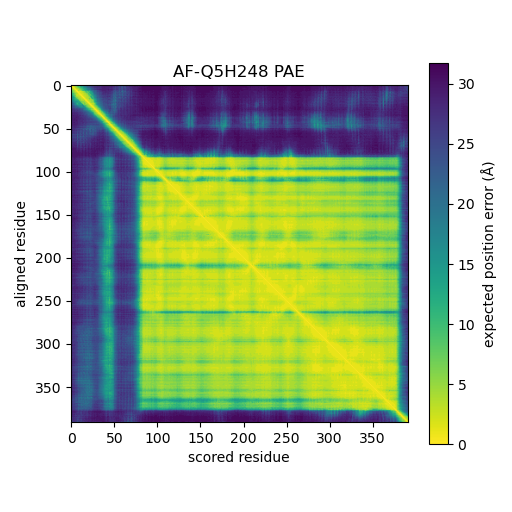75 188 PHE A O 1
ATOM 1447 N N . SER A 1 189 ? -13.413 7.308 12.588 1.00 96.81 189 SER A N 1
ATOM 1448 C CA . SER A 1 189 ? -14.732 7.101 11.988 1.00 96.81 189 SER A CA 1
ATOM 1449 C C . SER A 1 189 ? -15.841 7.168 13.034 1.00 96.81 189 SER A C 1
ATOM 1451 O O . SER A 1 189 ? -15.701 6.668 14.149 1.00 96.81 189 SER A O 1
ATOM 1453 N N . ASN A 1 190 ? -16.978 7.756 12.661 1.00 94.00 190 ASN A N 1
ATOM 1454 C CA . ASN A 1 190 ? -18.192 7.714 13.480 1.00 94.00 190 ASN A CA 1
ATOM 1455 C C . ASN A 1 190 ? -18.950 6.385 13.332 1.00 94.00 190 ASN A C 1
ATOM 1457 O O . ASN A 1 190 ? -19.830 6.091 14.144 1.00 94.00 190 ASN A O 1
ATOM 1461 N N . ALA A 1 191 ? -18.603 5.560 12.340 1.00 96.44 191 ALA A N 1
ATOM 1462 C CA . ALA A 1 191 ? -19.234 4.267 12.136 1.00 96.44 191 ALA A CA 1
ATOM 1463 C C . ALA A 1 191 ? -18.915 3.311 13.303 1.00 96.44 191 ALA A C 1
ATOM 1465 O O . ALA A 1 191 ? -17.801 3.326 13.846 1.00 96.44 191 ALA A O 1
ATOM 1466 N N . PRO A 1 192 ? -19.867 2.462 13.723 1.00 96.00 192 PRO A N 1
ATOM 1467 C CA . PRO A 1 192 ? -19.588 1.323 14.591 1.00 96.00 192 PRO A CA 1
ATOM 1468 C C . PRO A 1 192 ? -18.586 0.352 13.948 1.00 96.00 192 PRO A C 1
ATOM 1470 O O . PRO A 1 192 ? -18.572 0.178 12.728 1.00 96.00 192 PRO A O 1
ATOM 1473 N N . VAL A 1 193 ? -17.795 -0.351 14.767 1.00 97.00 193 VAL A N 1
ATOM 1474 C CA . VAL A 1 193 ? -16.712 -1.236 14.292 1.00 97.00 193 VAL A CA 1
ATOM 1475 C C . VAL A 1 193 ? -17.178 -2.278 13.267 1.00 97.00 193 VAL A C 1
ATOM 1477 O O . VAL A 1 193 ? -16.478 -2.536 12.293 1.00 97.00 193 VAL A O 1
ATOM 1480 N N . GLY A 1 194 ? -18.376 -2.848 13.439 1.00 97.69 194 GLY A N 1
ATOM 1481 C CA . GLY A 1 194 ? -18.928 -3.843 12.515 1.00 97.69 194 GLY A CA 1
ATOM 1482 C C . GLY A 1 194 ? -19.315 -3.257 11.154 1.00 97.69 194 GLY A C 1
ATOM 1483 O O . GLY A 1 194 ? -19.118 -3.897 10.121 1.00 97.69 194 GLY A O 1
ATOM 1484 N N . GLU A 1 195 ? -19.822 -2.022 11.132 1.00 98.00 195 GLU A N 1
ATOM 1485 C CA . GLU A 1 195 ? -20.138 -1.319 9.887 1.00 98.00 195 GLU A CA 1
ATOM 1486 C C . GLU A 1 195 ? -18.869 -0.915 9.145 1.00 98.00 195 GLU A C 1
ATOM 1488 O O . GLU A 1 195 ? -18.781 -1.138 7.936 1.00 98.00 195 GLU A O 1
ATOM 1493 N N . LEU A 1 196 ? -17.863 -0.422 9.874 1.00 98.19 196 LEU A N 1
ATOM 1494 C CA . LEU A 1 196 ? -16.553 -0.112 9.315 1.00 98.19 196 LEU A CA 1
ATOM 1495 C C . LEU A 1 196 ? -15.872 -1.372 8.759 1.00 98.19 196 LEU A C 1
ATOM 1497 O O . LEU A 1 196 ? -15.422 -1.367 7.616 1.00 98.19 196 LEU A O 1
ATOM 1501 N N . ALA A 1 197 ? -15.862 -2.482 9.506 1.00 98.38 197 ALA A N 1
ATOM 1502 C CA . ALA A 1 197 ? -15.293 -3.752 9.048 1.00 98.38 197 ALA A CA 1
ATOM 1503 C C . ALA A 1 197 ? -15.964 -4.244 7.758 1.00 98.38 197 ALA A C 1
ATOM 1505 O O . ALA A 1 197 ? -15.291 -4.650 6.810 1.00 98.38 197 ALA A O 1
ATOM 1506 N N . ARG A 1 198 ? -17.298 -4.168 7.685 1.00 98.19 198 ARG A N 1
ATOM 1507 C CA . ARG A 1 198 ? -18.056 -4.515 6.477 1.00 98.19 198 ARG A CA 1
ATOM 1508 C C . ARG A 1 198 ? -17.734 -3.572 5.318 1.00 98.19 198 ARG A C 1
ATOM 1510 O O . ARG A 1 198 ? -17.616 -4.041 4.184 1.00 98.19 198 ARG A O 1
ATOM 1517 N N . HIS A 1 199 ? -17.597 -2.272 5.579 1.00 97.75 199 HIS A N 1
ATOM 1518 C CA . HIS A 1 199 ? -17.217 -1.293 4.565 1.00 97.75 199 HIS A CA 1
ATOM 1519 C C . HIS A 1 199 ? -15.836 -1.615 3.983 1.00 97.75 199 HIS A C 1
ATOM 1521 O O . HIS A 1 199 ? -15.745 -1.846 2.777 1.00 97.75 199 HIS A O 1
ATOM 1527 N N . LEU A 1 200 ? -14.809 -1.751 4.831 1.00 98.00 200 LEU A N 1
ATOM 1528 C CA . LEU A 1 200 ? -13.450 -2.110 4.413 1.00 98.00 200 LEU A CA 1
ATOM 1529 C C . LEU A 1 200 ? -13.428 -3.432 3.634 1.00 98.00 200 LEU A C 1
ATOM 1531 O O . LEU A 1 200 ? -12.802 -3.523 2.581 1.00 98.00 200 LEU A O 1
ATOM 1535 N N . ALA A 1 201 ? -14.164 -4.448 4.098 1.00 97.44 201 ALA A N 1
ATOM 1536 C CA . ALA A 1 201 ? -14.241 -5.741 3.422 1.00 97.44 201 ALA A CA 1
ATOM 1537 C C . ALA A 1 201 ? -14.869 -5.644 2.023 1.00 97.44 201 ALA A C 1
ATOM 1539 O O . ALA A 1 201 ? -14.427 -6.318 1.091 1.00 97.44 201 ALA A O 1
ATOM 1540 N N . THR A 1 202 ? -15.896 -4.803 1.877 1.00 95.50 202 THR A N 1
ATOM 1541 C CA . THR A 1 202 ? -16.607 -4.596 0.608 1.00 95.50 202 THR A CA 1
ATOM 1542 C C . THR A 1 202 ? -15.747 -3.831 -0.391 1.00 95.50 202 THR A C 1
ATOM 1544 O O . THR A 1 202 ? -15.753 -4.149 -1.577 1.00 95.50 202 THR A O 1
ATOM 1547 N N . THR A 1 203 ? -14.997 -2.833 0.075 1.00 95.94 203 THR A N 1
ATOM 1548 C CA . THR A 1 203 ? -14.182 -1.972 -0.788 1.00 95.94 203 THR A CA 1
ATOM 1549 C C . THR A 1 203 ? -12.776 -2.520 -1.035 1.00 95.94 203 THR A C 1
ATOM 1551 O O . THR A 1 203 ? -12.104 -2.069 -1.957 1.00 95.94 203 THR A O 1
ATOM 1554 N N . ALA A 1 204 ? -12.326 -3.530 -0.283 1.00 95.38 204 ALA A N 1
ATOM 1555 C CA . ALA A 1 204 ? -11.020 -4.158 -0.485 1.00 95.38 204 ALA A CA 1
ATOM 1556 C C . ALA A 1 204 ? -10.882 -4.862 -1.846 1.00 95.38 204 ALA A C 1
ATOM 1558 O O . ALA A 1 204 ? -9.758 -5.026 -2.323 1.00 95.38 204 ALA A O 1
ATOM 1559 N N . ILE A 1 205 ? -11.986 -5.287 -2.474 1.00 93.69 205 ILE A N 1
ATOM 1560 C CA . ILE A 1 205 ? -11.974 -5.986 -3.764 1.00 93.69 205 ILE A CA 1
ATOM 1561 C C . ILE A 1 205 ? -12.685 -5.158 -4.835 1.00 93.69 205 ILE A C 1
ATOM 1563 O O . ILE A 1 205 ? -13.851 -4.810 -4.678 1.00 93.69 205 ILE A O 1
ATOM 1567 N N . ALA A 1 206 ? -12.028 -4.944 -5.975 1.00 92.19 206 ALA A N 1
ATOM 1568 C CA . ALA A 1 206 ? -12.654 -4.367 -7.164 1.00 92.19 206 ALA A CA 1
ATOM 1569 C C . ALA A 1 206 ? -12.454 -5.255 -8.395 1.00 92.19 206 ALA A C 1
ATOM 1571 O O . ALA A 1 206 ? -11.517 -6.052 -8.477 1.00 92.19 206 ALA A O 1
ATOM 1572 N N . ARG A 1 207 ? -13.349 -5.129 -9.378 1.00 89.38 207 ARG A N 1
ATOM 1573 C CA . ARG A 1 207 ? -13.211 -5.818 -10.664 1.00 89.38 207 ARG A CA 1
ATOM 1574 C C . ARG A 1 207 ? -12.291 -5.008 -11.572 1.00 89.38 207 ARG A C 1
ATOM 1576 O O . ARG A 1 207 ? -12.617 -3.881 -11.928 1.00 89.38 207 ARG A O 1
ATOM 1583 N N . HIS A 1 208 ? -11.179 -5.605 -11.984 1.00 86.12 208 HIS A N 1
ATOM 1584 C CA . HIS A 1 208 ? -10.286 -5.030 -12.981 1.00 86.12 208 HIS A CA 1
ATOM 1585 C C . HIS A 1 208 ? -10.969 -5.066 -14.344 1.00 86.12 208 HIS A C 1
ATOM 1587 O O . HIS A 1 208 ? -11.129 -6.148 -14.906 1.00 86.12 208 HIS A O 1
ATOM 1593 N N . LEU A 1 209 ? -11.396 -3.913 -14.863 1.00 78.31 209 LEU A N 1
ATOM 1594 C CA . LEU A 1 209 ? -12.187 -3.852 -16.097 1.00 78.31 209 LEU A CA 1
ATOM 1595 C C . LEU A 1 209 ? -11.466 -4.473 -17.311 1.00 78.31 209 LEU A C 1
ATOM 1597 O O . LEU A 1 209 ? -12.087 -5.330 -17.935 1.00 78.31 209 LEU A O 1
ATOM 1601 N N . PRO A 1 210 ? -10.179 -4.175 -17.593 1.00 76.44 210 PRO A N 1
ATOM 1602 C CA . PRO A 1 210 ? -9.458 -4.768 -18.725 1.00 76.44 210 PRO A CA 1
ATOM 1603 C C . PRO A 1 210 ? -9.346 -6.297 -18.683 1.00 76.44 210 PRO A C 1
ATOM 1605 O O . PRO A 1 210 ? -9.484 -6.960 -19.703 1.00 76.44 210 PRO A O 1
ATOM 1608 N N . SER A 1 211 ? -9.090 -6.881 -17.506 1.00 80.94 211 SER A N 1
ATOM 1609 C CA . SER A 1 211 ? -8.885 -8.339 -17.383 1.00 80.94 211 SER A CA 1
ATOM 1610 C C . SER A 1 211 ? -10.116 -9.114 -16.908 1.00 80.94 211 SER A C 1
ATOM 1612 O O . SER A 1 211 ? -10.071 -10.338 -16.809 1.00 80.94 211 SER A O 1
ATOM 1614 N N . HIS A 1 212 ? -11.170 -8.406 -16.504 1.00 84.56 212 HIS A N 1
ATOM 1615 C CA . HIS A 1 212 ? -12.353 -8.908 -15.799 1.00 84.56 212 HIS A CA 1
ATOM 1616 C C . HIS A 1 212 ? -12.109 -9.680 -14.489 1.00 84.56 212 HIS A C 1
ATOM 1618 O O . HIS A 1 212 ? -13.067 -10.189 -13.901 1.00 84.56 212 HIS A O 1
ATOM 1624 N N . LYS A 1 213 ? -10.867 -9.740 -13.994 1.00 86.38 213 LYS A N 1
ATOM 1625 C CA . LYS A 1 213 ? -10.493 -10.428 -12.750 1.00 86.38 213 LYS A CA 1
ATOM 1626 C C . LYS A 1 213 ? -10.792 -9.574 -11.520 1.00 86.38 213 LYS A C 1
ATOM 1628 O O . LYS A 1 213 ? -10.708 -8.349 -11.564 1.00 86.38 213 LYS A O 1
ATOM 1633 N N . ALA A 1 214 ? -11.093 -10.229 -10.402 1.00 88.94 214 ALA A N 1
ATOM 1634 C CA . ALA A 1 214 ? -11.124 -9.565 -9.104 1.00 88.94 214 ALA A CA 1
ATOM 1635 C C . ALA A 1 214 ? -9.699 -9.170 -8.677 1.00 88.94 214 ALA A C 1
ATOM 1637 O O . ALA A 1 214 ? -8.734 -9.904 -8.923 1.00 88.94 214 ALA A O 1
ATOM 1638 N N . ARG A 1 215 ? -9.572 -8.003 -8.048 1.00 89.00 215 ARG A N 1
ATOM 1639 C CA . ARG A 1 215 ? -8.317 -7.461 -7.529 1.00 89.00 215 ARG A CA 1
ATOM 1640 C C . ARG A 1 215 ? -8.487 -7.048 -6.088 1.00 89.00 215 ARG A C 1
ATOM 1642 O O . ARG A 1 215 ? -9.422 -6.323 -5.767 1.00 89.00 215 ARG A O 1
ATOM 1649 N N . TRP A 1 216 ? -7.554 -7.493 -5.258 1.00 92.94 216 TRP A N 1
ATOM 1650 C CA . TRP A 1 216 ? -7.393 -6.978 -3.912 1.00 92.94 216 TRP A CA 1
ATOM 1651 C C . TRP A 1 216 ? -6.611 -5.671 -3.975 1.00 92.94 216 TRP A C 1
ATOM 1653 O O . TRP A 1 216 ? -5.456 -5.660 -4.385 1.00 92.94 216 TRP A O 1
ATOM 1663 N N . LEU A 1 217 ? -7.275 -4.573 -3.625 1.00 93.50 217 LEU A N 1
ATOM 1664 C CA . LEU A 1 217 ? -6.748 -3.223 -3.796 1.00 93.50 217 LEU A CA 1
ATOM 1665 C C . LEU A 1 217 ? -5.746 -2.823 -2.714 1.00 93.50 217 LEU A C 1
ATOM 1667 O O . LEU A 1 217 ? -4.914 -1.966 -2.974 1.00 93.50 217 LEU A O 1
ATOM 1671 N N . ARG A 1 218 ? -5.839 -3.421 -1.515 1.00 92.94 218 ARG A N 1
ATOM 1672 C CA . ARG A 1 218 ? -4.958 -3.145 -0.364 1.00 92.94 218 ARG A CA 1
ATOM 1673 C C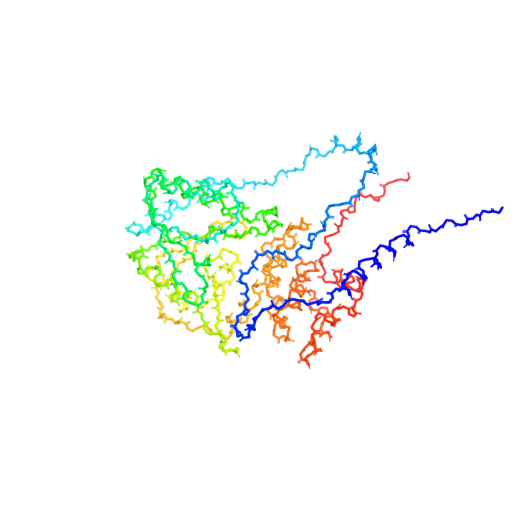 . ARG A 1 218 ? -4.724 -1.643 -0.113 1.00 92.94 218 ARG A C 1
ATOM 1675 O O . ARG A 1 218 ? -3.648 -1.263 0.320 1.00 92.94 218 ARG A O 1
ATOM 1682 N N . TYR A 1 219 ? -5.716 -0.778 -0.343 1.00 95.44 219 TYR A N 1
ATOM 1683 C CA . TYR A 1 219 ? -5.560 0.684 -0.207 1.00 95.44 219 TYR A CA 1
ATOM 1684 C C . TYR A 1 219 ? -5.181 1.146 1.213 1.00 95.44 219 TYR A C 1
ATOM 1686 O O . TYR A 1 219 ? -4.796 2.293 1.421 1.00 95.44 219 TYR A O 1
ATOM 1694 N N . TYR A 1 220 ? -5.326 0.255 2.191 1.00 94.81 220 TYR A N 1
ATOM 1695 C CA . TYR A 1 220 ? -4.966 0.450 3.587 1.00 94.81 220 TYR A CA 1
ATOM 1696 C C . TYR A 1 220 ? -3.559 -0.056 3.947 1.00 94.81 220 TYR A C 1
ATOM 1698 O O . TYR A 1 220 ? -3.109 0.180 5.059 1.00 94.81 220 TYR A O 1
ATOM 1706 N N . ASP A 1 221 ? -2.877 -0.782 3.059 1.00 94.31 221 ASP A N 1
ATOM 1707 C CA . ASP A 1 221 ? -1.496 -1.232 3.262 1.00 94.31 221 ASP A CA 1
ATOM 1708 C C . ASP A 1 221 ? -0.538 -0.063 2.986 1.00 94.31 221 ASP A C 1
ATOM 1710 O O . ASP A 1 221 ? -0.554 0.452 1.869 1.00 94.31 221 ASP A O 1
ATOM 1714 N N . PRO A 1 222 ? 0.325 0.348 3.928 1.00 94.06 222 PRO A N 1
ATOM 1715 C CA . PRO A 1 222 ? 1.235 1.473 3.745 1.00 94.06 222 PRO A CA 1
ATOM 1716 C C . PRO A 1 222 ? 2.154 1.416 2.522 1.00 94.06 222 PRO A C 1
ATOM 1718 O O . PRO A 1 222 ? 2.526 2.467 2.000 1.00 94.06 222 PRO A O 1
ATOM 1721 N N . LEU A 1 223 ? 2.518 0.219 2.048 1.00 91.94 223 LEU A N 1
ATOM 1722 C CA . LEU A 1 223 ? 3.349 0.056 0.849 1.00 91.94 223 LEU A CA 1
ATOM 1723 C C . LEU A 1 223 ? 2.542 0.180 -0.454 1.00 91.94 223 LEU A C 1
ATOM 1725 O O . LEU A 1 223 ? 3.116 0.177 -1.544 1.00 91.94 223 LEU A O 1
ATOM 1729 N N . VAL A 1 224 ? 1.217 0.254 -0.362 1.00 95.06 224 VAL A N 1
ATOM 1730 C CA . VAL A 1 224 ? 0.289 0.395 -1.492 1.00 95.06 224 VAL A CA 1
ATOM 1731 C C . VAL A 1 224 ? -0.442 1.735 -1.434 1.00 95.06 224 VAL A C 1
ATOM 1733 O O . VAL A 1 224 ? -0.668 2.348 -2.474 1.00 95.06 224 VAL A O 1
ATOM 1736 N N . ALA A 1 225 ? -0.796 2.191 -0.234 1.00 94.69 225 ALA A N 1
ATOM 1737 C CA . ALA A 1 225 ? -1.629 3.352 0.039 1.00 94.69 225 ALA A CA 1
ATOM 1738 C C . ALA A 1 225 ? -1.094 4.620 -0.634 1.00 94.69 225 ALA A C 1
ATOM 1740 O O . ALA A 1 225 ? -1.850 5.322 -1.302 1.00 94.69 225 ALA A O 1
ATOM 1741 N N . ASP A 1 226 ? 0.210 4.889 -0.532 1.00 89.25 226 ASP A N 1
ATOM 1742 C CA . ASP A 1 226 ? 0.827 6.083 -1.116 1.00 89.25 226 ASP A CA 1
ATOM 1743 C C . ASP A 1 226 ? 0.604 6.194 -2.632 1.00 89.25 226 ASP A C 1
ATOM 1745 O O . ASP A 1 226 ? 0.237 7.261 -3.123 1.00 89.25 226 ASP A O 1
ATOM 1749 N N . LEU A 1 227 ? 0.753 5.090 -3.363 1.00 94.12 227 LEU A N 1
ATOM 1750 C CA . LEU A 1 227 ? 0.508 5.024 -4.804 1.00 94.12 227 LEU A CA 1
ATOM 1751 C C . LEU A 1 227 ? -0.985 4.906 -5.140 1.00 94.12 227 LEU A C 1
ATOM 1753 O O . LEU A 1 227 ? -1.441 5.468 -6.137 1.00 94.12 227 LEU A O 1
ATOM 1757 N N . PHE A 1 228 ? -1.756 4.199 -4.313 1.00 95.94 228 PHE A N 1
ATOM 1758 C CA . PHE A 1 228 ? -3.187 3.996 -4.514 1.00 95.94 228 PHE A CA 1
ATOM 1759 C C . PHE A 1 228 ? -3.963 5.311 -4.433 1.00 95.94 228 PHE A C 1
ATOM 1761 O O . PHE A 1 228 ? -4.739 5.631 -5.336 1.00 95.94 228 PHE A O 1
ATOM 1768 N N . TRP A 1 229 ? -3.734 6.102 -3.383 1.00 95.31 229 TRP A N 1
ATOM 1769 C CA . TRP A 1 229 ? -4.446 7.364 -3.186 1.00 95.31 229 TRP A CA 1
ATOM 1770 C C . TRP A 1 229 ? -4.095 8.390 -4.267 1.00 95.31 229 TRP A C 1
ATOM 1772 O O . TRP A 1 229 ? -4.977 9.101 -4.731 1.00 95.31 229 TRP A O 1
ATOM 1782 N N . GLN A 1 230 ? -2.854 8.391 -4.768 1.00 92.75 230 GLN A N 1
ATOM 1783 C CA . GLN A 1 230 ? -2.447 9.211 -5.920 1.00 92.75 230 GLN A CA 1
ATOM 1784 C C . GLN A 1 230 ? -3.100 8.785 -7.246 1.00 92.75 230 GLN A C 1
ATOM 1786 O O . GLN A 1 230 ? -3.097 9.548 -8.215 1.00 92.75 230 GLN A O 1
ATOM 1791 N N . ALA A 1 231 ? -3.610 7.555 -7.339 1.00 93.19 231 ALA A N 1
ATOM 1792 C CA . ALA A 1 231 ? -4.302 7.053 -8.522 1.00 93.19 231 ALA A CA 1
ATOM 1793 C C . ALA A 1 231 ? -5.815 7.326 -8.502 1.00 93.19 231 ALA A C 1
ATOM 1795 O O . ALA A 1 231 ? -6.453 7.240 -9.551 1.00 93.19 231 ALA A O 1
ATOM 1796 N N . CYS A 1 232 ? -6.385 7.649 -7.340 1.00 94.38 232 CYS A N 1
ATOM 1797 C CA . CYS A 1 232 ? -7.812 7.910 -7.187 1.00 94.38 232 CYS A CA 1
ATOM 1798 C C . CYS A 1 232 ? -8.171 9.348 -7.583 1.00 94.38 232 CYS A C 1
ATOM 1800 O O . CYS A 1 232 ? -7.438 10.285 -7.272 1.00 94.38 232 CYS A O 1
ATOM 1802 N N . ALA A 1 233 ? -9.326 9.528 -8.226 1.00 94.12 233 ALA A N 1
ATOM 1803 C CA . ALA A 1 233 ? -9.976 10.832 -8.318 1.00 94.12 233 ALA A CA 1
ATOM 1804 C C . ALA A 1 233 ? -10.821 11.089 -7.049 1.00 94.12 233 ALA A C 1
ATOM 1806 O O . ALA A 1 233 ? -11.076 10.147 -6.280 1.00 94.12 233 ALA A O 1
ATOM 1807 N N . PRO A 1 234 ? -11.270 12.336 -6.808 1.00 95.38 234 PRO A N 1
ATOM 1808 C CA . PRO A 1 234 ? -12.050 12.687 -5.621 1.00 95.38 234 PRO A CA 1
ATOM 1809 C C . PRO A 1 234 ? -13.278 11.791 -5.400 1.00 95.38 234 PRO A C 1
ATOM 1811 O O . PRO A 1 234 ? -13.540 11.373 -4.274 1.00 95.38 234 PRO A O 1
ATOM 1814 N N . GLU A 1 235 ? -13.984 11.399 -6.460 1.00 95.94 235 GLU A N 1
ATOM 1815 C CA . GLU A 1 235 ? -15.179 10.550 -6.387 1.00 95.94 235 GLU A CA 1
ATOM 1816 C C . GLU A 1 235 ? -14.850 9.157 -5.835 1.00 95.94 235 GLU A C 1
ATOM 1818 O O . GLU A 1 235 ? -15.618 8.594 -5.048 1.00 95.94 235 GLU A O 1
ATOM 1823 N N . GLN A 1 236 ? -13.693 8.596 -6.210 1.00 95.88 236 GLN A N 1
ATOM 1824 C CA . GLN A 1 236 ? -13.236 7.321 -5.658 1.00 95.88 236 GLN A CA 1
ATOM 1825 C C . GLN A 1 236 ? -12.755 7.482 -4.218 1.00 95.88 236 GLN A C 1
ATOM 1827 O O . GLN A 1 236 ? -13.069 6.632 -3.385 1.00 95.88 236 GLN A O 1
ATOM 1832 N N . MET A 1 237 ? -12.058 8.574 -3.889 1.00 96.62 237 MET A N 1
ATOM 1833 C CA . MET A 1 237 ? -11.675 8.857 -2.500 1.00 96.62 237 MET A CA 1
ATOM 1834 C C . MET A 1 237 ? -12.910 8.937 -1.593 1.00 96.62 237 MET A C 1
ATOM 1836 O O . MET A 1 237 ? -12.944 8.276 -0.558 1.00 96.62 237 MET A O 1
ATOM 1840 N N . ALA A 1 238 ? -13.959 9.650 -2.018 1.00 96.50 238 ALA A N 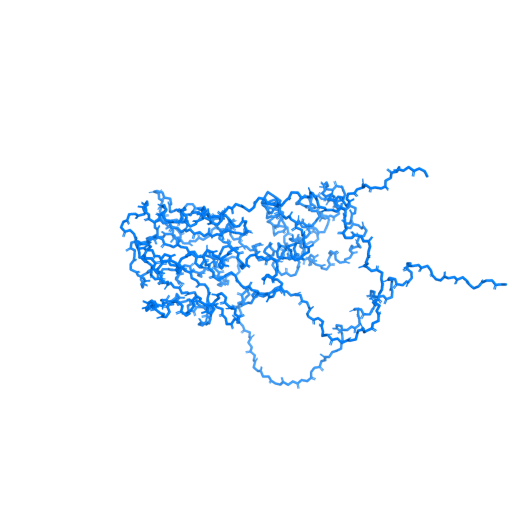1
ATOM 1841 C CA . ALA A 1 238 ? -15.234 9.730 -1.304 1.00 96.50 238 ALA A CA 1
ATOM 1842 C C . ALA A 1 238 ? -15.905 8.355 -1.124 1.00 96.50 238 ALA A C 1
ATOM 1844 O O . ALA A 1 238 ? -16.553 8.102 -0.110 1.00 96.50 238 ALA A O 1
ATOM 1845 N N . TYR A 1 239 ? -15.739 7.443 -2.088 1.00 96.69 239 TYR A N 1
ATOM 1846 C CA . TYR A 1 239 ? -16.252 6.078 -1.985 1.00 96.69 239 TYR A CA 1
ATOM 1847 C C . TYR A 1 239 ? -15.470 5.208 -0.992 1.00 96.69 239 TYR A C 1
ATOM 1849 O O . TYR A 1 239 ? -16.091 4.524 -0.177 1.00 96.69 239 TYR A O 1
ATOM 1857 N N . PHE A 1 240 ? -14.134 5.217 -1.051 1.00 97.06 240 PHE A N 1
ATOM 1858 C CA . PHE A 1 240 ? -13.278 4.404 -0.174 1.00 97.06 240 PHE A CA 1
ATOM 1859 C C . PHE A 1 240 ? -13.214 4.918 1.266 1.00 97.06 240 PHE A C 1
ATOM 1861 O O . PHE A 1 240 ? -12.943 4.137 2.172 1.00 97.06 240 PHE A O 1
ATOM 1868 N N . LEU A 1 241 ? -13.449 6.215 1.472 1.00 96.69 241 LEU A N 1
ATOM 1869 C CA . LEU A 1 241 ? -13.431 6.864 2.783 1.00 96.69 241 LEU A CA 1
ATOM 1870 C C . LEU A 1 241 ? -14.840 7.172 3.296 1.00 96.69 241 LEU A C 1
ATOM 1872 O O . LEU A 1 241 ? -15.014 8.020 4.169 1.00 96.69 241 LEU A O 1
ATOM 1876 N N . ARG A 1 242 ? -15.868 6.499 2.767 1.00 94.94 242 ARG A N 1
ATOM 1877 C CA . ARG A 1 242 ? -17.238 6.701 3.239 1.00 94.94 242 ARG A CA 1
ATOM 1878 C C . ARG A 1 242 ? -17.318 6.387 4.735 1.00 94.94 242 ARG A C 1
ATOM 1880 O O . ARG A 1 242 ? -16.874 5.331 5.177 1.00 94.94 242 ARG A O 1
ATOM 1887 N N . ASP A 1 243 ? -17.893 7.319 5.492 1.00 93.56 243 ASP A N 1
ATOM 1888 C CA . ASP A 1 243 ? -18.013 7.276 6.955 1.00 93.56 243 ASP A CA 1
ATOM 1889 C C . ASP A 1 243 ? -16.666 7.303 7.712 1.00 93.56 243 ASP A C 1
ATOM 1891 O O . ASP A 1 243 ? -16.635 7.149 8.935 1.00 93.56 243 ASP A O 1
ATOM 1895 N N . ILE A 1 244 ? -15.547 7.538 7.019 1.00 95.88 244 ILE A N 1
ATOM 1896 C CA . ILE A 1 244 ? -14.205 7.700 7.586 1.00 95.88 244 ILE A CA 1
ATOM 1897 C C . ILE A 1 244 ? -13.845 9.186 7.529 1.00 95.88 244 ILE A C 1
ATOM 1899 O O . ILE A 1 244 ? -13.724 9.764 6.455 1.00 95.88 244 ILE A O 1
ATOM 1903 N N . ALA A 1 245 ? -13.652 9.807 8.693 1.00 95.19 245 ALA A N 1
ATOM 1904 C CA . ALA A 1 245 ? -13.234 11.204 8.788 1.00 95.19 245 ALA A CA 1
ATOM 1905 C C . ALA A 1 245 ? -11.794 11.383 8.296 1.00 95.19 245 ALA A C 1
ATOM 1907 O O . ALA A 1 245 ? -11.500 12.314 7.552 1.00 95.19 245 ALA A O 1
ATOM 1908 N N . CYS A 1 246 ? -10.901 10.472 8.682 1.00 95.81 246 CYS A N 1
ATOM 1909 C CA . CYS A 1 246 ? -9.579 10.360 8.085 1.00 95.81 246 CYS A CA 1
ATOM 1910 C C . CYS A 1 246 ? -8.966 8.976 8.323 1.00 95.81 246 CYS A C 1
ATOM 1912 O O . CYS A 1 246 ? -9.319 8.252 9.260 1.00 95.81 246 CYS A O 1
ATOM 1914 N N . LEU A 1 247 ? -8.028 8.625 7.450 1.00 97.38 247 LEU A N 1
ATOM 1915 C CA . LEU A 1 247 ? -7.183 7.444 7.539 1.00 97.38 247 LEU A CA 1
ATOM 1916 C C . LEU A 1 247 ? -5.731 7.910 7.609 1.00 97.38 247 LEU A C 1
ATOM 1918 O O . LEU A 1 247 ? -5.260 8.617 6.721 1.00 97.38 247 LEU A O 1
ATOM 1922 N N . ALA A 1 248 ? -5.021 7.515 8.659 1.00 97.69 248 ALA A N 1
ATOM 1923 C CA . ALA A 1 248 ? -3.618 7.835 8.860 1.00 97.69 248 ALA A CA 1
ATOM 1924 C C . ALA A 1 248 ? -2.759 6.570 8.785 1.00 97.69 248 ALA A C 1
ATOM 1926 O O . ALA A 1 248 ? -3.139 5.526 9.308 1.00 97.69 248 ALA A O 1
ATOM 1927 N N . TYR A 1 249 ? -1.598 6.644 8.145 1.00 97.38 249 TYR A N 1
ATOM 1928 C CA . TYR A 1 249 ? -0.675 5.514 8.016 1.00 97.38 249 TYR A CA 1
ATOM 1929 C C . TYR A 1 249 ? 0.772 6.003 7.975 1.00 97.38 249 TYR A C 1
ATOM 1931 O O . TYR A 1 249 ? 1.039 7.152 7.627 1.00 97.38 249 TYR A O 1
ATOM 1939 N N . ILE A 1 250 ? 1.714 5.138 8.347 1.00 95.88 250 ILE A N 1
ATOM 1940 C CA . ILE A 1 250 ? 3.148 5.436 8.268 1.00 95.88 250 ILE A CA 1
ATOM 1941 C C . ILE A 1 250 ? 3.656 4.875 6.950 1.00 95.88 250 ILE A C 1
ATOM 1943 O O . ILE A 1 250 ? 3.657 3.664 6.769 1.00 95.88 250 ILE A O 1
ATOM 1947 N N . ASP A 1 251 ? 4.042 5.748 6.023 1.00 92.81 251 ASP A N 1
ATOM 1948 C CA . ASP A 1 251 ? 4.473 5.342 4.687 1.00 92.81 251 ASP A CA 1
ATOM 1949 C C . ASP A 1 251 ? 5.850 4.649 4.671 1.00 92.81 251 ASP A C 1
ATOM 1951 O O . ASP A 1 251 ? 6.557 4.539 5.676 1.00 92.81 251 ASP A O 1
ATOM 1955 N N . ARG A 1 252 ? 6.271 4.216 3.478 1.00 90.50 252 ARG A N 1
ATOM 1956 C CA . ARG A 1 252 ? 7.578 3.582 3.231 1.00 90.50 252 ARG A CA 1
ATOM 1957 C C . ARG A 1 252 ? 8.791 4.468 3.589 1.00 90.50 252 ARG A C 1
ATOM 1959 O O . ARG A 1 252 ? 9.924 3.983 3.661 1.00 90.50 252 ARG A O 1
ATOM 1966 N N . TRP A 1 253 ? 8.565 5.766 3.787 1.00 91.12 253 TRP A N 1
ATOM 1967 C CA . TRP A 1 253 ? 9.552 6.766 4.197 1.00 91.12 253 TRP A CA 1
ATOM 1968 C C . TRP A 1 253 ? 9.458 7.089 5.691 1.00 91.12 253 TRP A C 1
ATOM 1970 O O . TRP A 1 253 ? 10.037 8.080 6.138 1.00 91.12 253 TRP A O 1
ATOM 1980 N N . GLN A 1 254 ? 8.738 6.262 6.457 1.00 91.44 254 GLN A N 1
ATOM 1981 C CA . GLN A 1 254 ? 8.535 6.397 7.898 1.00 91.44 254 GLN A CA 1
ATOM 1982 C C . GLN A 1 254 ? 7.884 7.734 8.278 1.00 91.44 254 GLN A C 1
ATOM 1984 O O . GLN A 1 254 ? 8.120 8.281 9.356 1.00 91.44 254 GLN A O 1
ATOM 1989 N N . THR A 1 255 ? 7.067 8.285 7.379 1.00 92.06 255 THR A N 1
ATOM 1990 C CA . THR A 1 255 ? 6.347 9.538 7.592 1.00 92.06 255 THR A CA 1
ATOM 1991 C C . THR A 1 255 ? 4.863 9.261 7.781 1.00 92.06 255 THR A C 1
ATOM 1993 O O . THR A 1 255 ? 4.254 8.512 7.020 1.00 92.06 255 THR A O 1
ATOM 1996 N N . LEU A 1 256 ? 4.267 9.896 8.794 1.00 95.38 256 LEU A N 1
ATOM 1997 C CA . LEU A 1 256 ? 2.824 9.849 9.005 1.00 95.38 256 LEU A CA 1
ATOM 1998 C C . LEU A 1 256 ? 2.104 10.632 7.901 1.00 95.38 256 LEU A C 1
ATOM 2000 O O . LEU A 1 256 ? 2.211 11.864 7.838 1.00 95.38 256 LEU A O 1
ATOM 2004 N N . GLN A 1 257 ? 1.361 9.898 7.081 1.00 96.25 257 GLN A N 1
ATOM 2005 C CA . GLN A 1 257 ? 0.450 10.395 6.060 1.00 96.25 257 GLN A CA 1
ATOM 2006 C C . GLN A 1 257 ? -0.983 10.376 6.583 1.00 96.25 257 GLN A C 1
ATOM 2008 O O . GLN A 1 257 ? -1.339 9.532 7.405 1.00 96.25 257 GLN A O 1
ATOM 2013 N N . VAL A 1 258 ? -1.801 11.308 6.098 1.00 96.88 258 VAL A N 1
ATOM 2014 C CA . VAL A 1 258 ? -3.219 11.430 6.451 1.00 96.88 258 VAL A CA 1
ATOM 2015 C C . VAL A 1 258 ? -4.018 11.632 5.175 1.00 96.88 258 VAL A C 1
ATOM 2017 O O . VAL A 1 258 ? -3.694 12.502 4.370 1.00 96.88 258 VAL A O 1
ATOM 2020 N N . VAL A 1 259 ? -5.062 10.831 5.004 1.00 96.75 259 VAL A N 1
ATOM 2021 C CA . VAL A 1 259 ? -5.984 10.896 3.873 1.00 96.75 259 VAL A CA 1
ATOM 2022 C C . VAL A 1 259 ? -7.372 11.202 4.410 1.00 96.75 259 VAL A C 1
ATOM 2024 O O . VAL A 1 259 ? -7.884 10.483 5.270 1.00 96.75 259 VAL A O 1
ATOM 2027 N N . CYS A 1 260 ? -7.972 12.270 3.898 1.00 95.38 260 CYS A N 1
ATOM 2028 C CA . CYS A 1 260 ? -9.317 12.707 4.251 1.00 95.38 260 CYS A CA 1
ATOM 2029 C C . CYS A 1 260 ? -10.248 12.545 3.040 1.00 95.38 260 CYS A C 1
ATOM 2031 O O . CYS A 1 260 ? -9.779 12.629 1.898 1.00 95.38 260 CYS A O 1
ATOM 2033 N N . PRO A 1 261 ? -11.554 12.313 3.258 1.00 94.00 261 PRO A N 1
ATOM 2034 C CA . PRO A 1 261 ? -12.529 12.393 2.183 1.00 94.00 261 PRO A CA 1
ATOM 2035 C C . PRO A 1 261 ? -12.574 13.828 1.626 1.00 94.00 261 PRO A C 1
ATOM 2037 O O . PRO A 1 261 ? -12.316 14.780 2.364 1.00 94.00 261 PRO A O 1
ATOM 2040 N N . PRO A 1 262 ? -12.899 14.011 0.337 1.00 94.50 262 PRO A N 1
ATOM 2041 C CA . PRO A 1 262 ? -13.133 15.344 -0.213 1.00 94.50 262 PRO A CA 1
ATOM 2042 C C . PRO A 1 262 ? -14.420 15.961 0.362 1.00 94.50 262 PRO A C 1
ATOM 2044 O O . PRO A 1 262 ? -15.402 15.253 0.581 1.00 94.50 262 PRO A O 1
ATOM 2047 N N . ASP A 1 263 ? -14.438 17.286 0.534 1.00 86.12 263 ASP A N 1
ATOM 2048 C CA . ASP A 1 263 ? -15.525 18.017 1.213 1.00 86.12 263 ASP A CA 1
ATOM 2049 C C . ASP A 1 263 ? -16.894 17.912 0.522 1.00 86.12 263 ASP A C 1
ATOM 2051 O O . ASP A 1 263 ? -17.941 17.992 1.162 1.00 86.12 263 ASP A O 1
ATOM 2055 N N . SER A 1 264 ? -16.921 17.788 -0.805 1.00 84.81 264 SER A N 1
ATOM 2056 C CA . SER A 1 264 ? -18.163 17.727 -1.581 1.00 84.81 264 SER A CA 1
ATOM 2057 C C . SER A 1 264 ? -17.927 16.979 -2.882 1.00 84.81 264 SER A C 1
ATOM 2059 O O . SER A 1 264 ? -17.480 17.543 -3.877 1.00 84.81 264 SER A O 1
ATOM 2061 N N . CYS A 1 265 ? -18.203 15.679 -2.864 1.00 91.19 265 CYS A N 1
ATOM 2062 C CA . CYS A 1 265 ? -18.064 14.830 -4.034 1.00 91.19 265 CYS A CA 1
ATOM 2063 C C . CYS A 1 265 ? -19.077 13.684 -3.985 1.00 91.19 265 CYS A C 1
ATOM 2065 O O . CYS A 1 265 ? -19.334 13.123 -2.920 1.00 91.19 265 CYS A O 1
ATOM 2067 N N . VAL A 1 266 ? -19.651 13.329 -5.136 1.00 92.94 266 VAL A N 1
ATOM 2068 C CA . VAL A 1 266 ? -20.547 12.172 -5.239 1.00 92.94 266 VAL A CA 1
ATOM 2069 C C . VAL A 1 266 ? -19.688 10.903 -5.292 1.00 92.94 266 VAL A C 1
ATOM 2071 O O . VAL A 1 266 ? -18.876 10.773 -6.209 1.00 92.94 266 VAL A O 1
ATOM 2074 N N . PRO A 1 267 ? -19.841 9.952 -4.351 1.00 94.44 267 PRO A N 1
ATOM 2075 C CA . PRO A 1 267 ? -19.013 8.751 -4.328 1.00 94.44 267 PRO A CA 1
ATOM 2076 C C . PRO A 1 267 ? -19.172 7.887 -5.586 1.00 94.44 267 PRO A C 1
ATOM 2078 O O . PRO A 1 267 ? -20.290 7.531 -5.962 1.00 94.44 267 PRO A O 1
ATOM 2081 N N . ALA A 1 268 ? -18.055 7.460 -6.178 1.00 93.75 268 ALA A N 1
ATOM 2082 C CA . ALA A 1 268 ? -18.030 6.527 -7.303 1.00 93.75 268 ALA A CA 1
ATOM 2083 C C . ALA A 1 268 ? -17.121 5.327 -7.012 1.00 93.75 268 ALA A C 1
ATOM 2085 O O . ALA A 1 268 ? -15.931 5.473 -6.755 1.00 93.75 268 ALA A O 1
ATOM 2086 N N . ALA A 1 269 ? -17.671 4.113 -7.099 1.00 91.31 269 ALA A N 1
ATOM 2087 C CA . ALA A 1 269 ? -16.923 2.882 -6.822 1.00 91.31 269 ALA A CA 1
ATOM 2088 C C . ALA A 1 269 ? -15.966 2.468 -7.951 1.00 91.31 269 ALA A C 1
ATOM 2090 O O . ALA A 1 269 ? -14.996 1.743 -7.727 1.00 91.31 269 ALA A O 1
ATOM 2091 N N . ALA A 1 270 ? -16.278 2.857 -9.188 1.00 91.00 270 ALA A N 1
ATOM 2092 C CA . ALA A 1 270 ? -15.537 2.418 -10.359 1.00 91.00 270 ALA A CA 1
ATOM 2093 C C . ALA A 1 270 ? -14.207 3.172 -10.473 1.00 91.00 270 ALA A C 1
ATOM 2095 O O . ALA A 1 270 ? -14.184 4.398 -10.588 1.00 91.00 270 ALA A O 1
ATOM 2096 N N . LEU A 1 271 ? -13.107 2.418 -10.486 1.00 91.56 271 LEU A N 1
ATOM 2097 C CA . LEU A 1 271 ? -11.783 2.926 -10.832 1.00 91.56 271 LEU A CA 1
ATOM 2098 C C . LEU A 1 271 ? -11.686 3.099 -12.362 1.00 91.56 271 LEU A C 1
ATOM 2100 O O . LEU A 1 271 ? -11.944 2.126 -13.086 1.00 91.56 271 LEU A O 1
ATOM 2104 N N . PRO A 1 272 ? -11.317 4.291 -12.871 1.00 88.50 272 PRO A N 1
ATOM 2105 C CA . PRO A 1 272 ? -11.135 4.516 -14.303 1.00 88.50 272 PRO A CA 1
ATOM 2106 C C . PRO A 1 272 ? -9.925 3.737 -14.842 1.00 88.50 272 PRO A C 1
ATOM 2108 O O . PRO A 1 272 ? -9.045 3.326 -14.085 1.00 88.50 272 PRO A O 1
ATOM 2111 N N . ALA A 1 273 ? -9.847 3.556 -16.165 1.00 86.69 273 ALA A N 1
ATOM 2112 C CA . ALA A 1 273 ? -8.727 2.858 -16.812 1.00 86.69 273 ALA A CA 1
ATOM 2113 C C . ALA A 1 273 ? -7.362 3.472 -16.446 1.00 86.69 273 ALA A C 1
ATOM 2115 O O . ALA A 1 273 ? -6.421 2.750 -16.129 1.00 86.69 273 ALA A O 1
ATOM 2116 N N . THR A 1 274 ? -7.295 4.802 -16.371 1.00 85.69 274 THR A N 1
ATOM 2117 C CA . THR A 1 274 ? -6.095 5.545 -15.963 1.00 85.69 274 THR A CA 1
ATOM 2118 C C . THR A 1 274 ? -5.661 5.254 -14.526 1.00 85.69 274 THR A C 1
ATOM 2120 O O . THR A 1 274 ? -4.468 5.303 -14.238 1.00 85.69 274 THR A O 1
ATOM 2123 N N . ALA A 1 275 ? -6.590 4.928 -13.619 1.00 90.25 275 ALA A N 1
ATOM 2124 C CA . ALA A 1 275 ? -6.242 4.482 -12.273 1.00 90.25 275 ALA A CA 1
ATOM 2125 C C . ALA A 1 275 ? -5.657 3.066 -12.320 1.00 90.25 275 ALA A C 1
ATOM 2127 O O . ALA A 1 275 ? -4.596 2.827 -11.751 1.00 90.25 275 ALA A O 1
ATOM 2128 N N . TRP A 1 276 ? -6.286 2.148 -13.060 1.00 90.06 276 TRP A N 1
ATOM 2129 C CA . TRP A 1 276 ? -5.788 0.777 -13.217 1.00 90.06 276 TRP A CA 1
ATOM 2130 C C . TRP A 1 276 ? -4.374 0.710 -13.801 1.00 90.06 276 TRP A C 1
ATOM 2132 O O . TRP A 1 276 ? -3.552 -0.035 -13.275 1.00 90.06 276 TRP A O 1
ATOM 2142 N N . GLU A 1 277 ? -4.051 1.554 -14.786 1.00 85.06 277 GLU A N 1
ATOM 2143 C CA . GLU A 1 277 ? -2.684 1.682 -15.320 1.00 85.06 277 GLU A CA 1
ATOM 2144 C C . GLU A 1 277 ? -1.644 1.992 -14.231 1.00 85.06 277 GLU A C 1
ATOM 2146 O O . GLU A 1 277 ? -0.521 1.488 -14.275 1.00 85.06 277 GLU A O 1
ATOM 2151 N N . ARG A 1 278 ? -2.005 2.822 -13.242 1.00 88.31 278 ARG A N 1
ATOM 2152 C CA . ARG A 1 278 ? -1.122 3.160 -12.115 1.00 88.31 278 ARG A CA 1
ATOM 2153 C C . ARG A 1 278 ? -1.050 2.024 -11.100 1.00 88.31 278 ARG A C 1
ATOM 2155 O O . ARG A 1 278 ? 0.028 1.742 -10.582 1.00 88.31 278 ARG A O 1
ATOM 2162 N N . LEU A 1 279 ? -2.181 1.375 -10.825 1.00 91.00 279 LEU A N 1
ATOM 2163 C CA . LEU A 1 279 ? -2.282 0.312 -9.824 1.00 91.00 279 LEU A CA 1
ATOM 2164 C C . LEU A 1 279 ? -1.556 -0.972 -10.246 1.00 91.00 279 LEU A C 1
ATOM 2166 O O . LEU A 1 279 ? -0.923 -1.611 -9.406 1.00 91.00 279 LEU A O 1
ATOM 2170 N N . ASP A 1 280 ? -1.588 -1.330 -11.532 1.00 88.31 280 ASP A N 1
ATOM 2171 C CA . ASP A 1 280 ? -0.953 -2.554 -12.045 1.00 88.31 280 ASP A CA 1
ATOM 2172 C C . ASP A 1 280 ? 0.578 -2.568 -11.837 1.00 88.31 280 ASP A C 1
ATOM 2174 O O . ASP A 1 280 ? 1.178 -3.637 -11.711 1.00 88.31 280 ASP A O 1
ATOM 2178 N N . GLY A 1 281 ? 1.212 -1.393 -11.738 1.00 91.25 281 GLY A N 1
ATOM 2179 C CA . GLY A 1 281 ? 2.656 -1.246 -11.519 1.00 91.25 281 GLY A CA 1
ATOM 2180 C C . GLY A 1 281 ? 3.115 -1.295 -10.057 1.00 91.25 281 GLY A C 1
ATOM 2181 O O . GLY A 1 281 ? 4.313 -1.441 -9.808 1.00 91.25 281 GLY A O 1
ATOM 2182 N N . ILE A 1 282 ? 2.203 -1.195 -9.079 1.00 93.50 282 ILE A N 1
ATOM 2183 C CA . ILE A 1 282 ? 2.561 -1.078 -7.650 1.00 93.50 282 ILE A CA 1
ATOM 2184 C C . ILE A 1 282 ? 3.377 -2.285 -7.176 1.00 93.50 282 ILE A C 1
ATOM 2186 O O . ILE A 1 282 ? 4.374 -2.127 -6.474 1.00 93.50 282 ILE A O 1
ATOM 2190 N N . GLY A 1 283 ? 2.982 -3.492 -7.588 1.00 91.38 283 GLY A N 1
ATOM 2191 C CA . GLY A 1 283 ? 3.671 -4.723 -7.203 1.00 91.38 283 GLY A CA 1
ATOM 2192 C C . GLY A 1 283 ? 5.139 -4.740 -7.620 1.00 91.38 283 GLY A C 1
ATOM 2193 O O . GLY A 1 283 ? 6.014 -4.971 -6.785 1.00 91.38 283 GLY A O 1
ATOM 2194 N N . ALA A 1 284 ? 5.397 -4.432 -8.891 1.00 94.06 284 ALA A N 1
ATOM 2195 C CA . ALA A 1 284 ? 6.741 -4.378 -9.452 1.00 94.06 284 ALA A CA 1
ATOM 2196 C C . ALA A 1 284 ? 7.590 -3.280 -8.793 1.00 94.06 284 ALA A C 1
ATOM 2198 O O . ALA A 1 284 ? 8.747 -3.511 -8.445 1.00 94.06 284 ALA A O 1
ATOM 2199 N N . LEU A 1 285 ? 7.004 -2.103 -8.541 1.00 95.25 285 LEU A N 1
ATOM 2200 C CA . LEU A 1 285 ? 7.677 -1.005 -7.840 1.00 95.25 285 LEU A CA 1
ATOM 2201 C C . LEU A 1 285 ? 8.056 -1.373 -6.406 1.00 95.25 285 LEU A C 1
ATOM 2203 O O . LEU A 1 285 ? 9.174 -1.087 -5.979 1.00 95.25 285 LEU A O 1
ATOM 2207 N N . ASN A 1 286 ? 7.159 -2.027 -5.668 1.00 92.81 286 ASN A N 1
ATOM 2208 C CA . ASN A 1 286 ? 7.443 -2.463 -4.305 1.00 92.81 286 ASN A CA 1
ATOM 2209 C C . ASN A 1 286 ? 8.557 -3.511 -4.279 1.00 92.81 286 ASN A C 1
ATOM 2211 O O . ASN A 1 286 ? 9.453 -3.408 -3.444 1.00 92.81 286 ASN A O 1
ATOM 2215 N N . GLN A 1 287 ? 8.550 -4.477 -5.201 1.00 90.56 287 GLN A N 1
ATOM 2216 C CA . GLN A 1 287 ? 9.617 -5.478 -5.318 1.00 90.56 287 GLN A CA 1
ATOM 2217 C C . GLN A 1 287 ? 10.965 -4.838 -5.667 1.00 90.56 287 GLN A C 1
ATOM 2219 O O . GLN A 1 287 ? 11.982 -5.133 -5.038 1.00 90.56 287 GLN A O 1
ATOM 2224 N N . ALA A 1 288 ? 10.974 -3.911 -6.624 1.00 94.25 288 ALA A N 1
ATOM 2225 C CA . ALA A 1 288 ? 12.169 -3.172 -7.007 1.00 94.25 288 ALA A CA 1
ATOM 2226 C C . ALA A 1 288 ? 12.720 -2.330 -5.843 1.00 94.25 288 ALA A C 1
ATOM 2228 O O . ALA A 1 288 ? 13.927 -2.322 -5.601 1.00 94.25 288 ALA A O 1
ATOM 2229 N N . TRP A 1 289 ? 11.842 -1.667 -5.087 1.00 93.44 289 TRP A N 1
ATOM 2230 C CA . TRP A 1 289 ? 12.216 -0.885 -3.911 1.00 93.44 289 TRP A CA 1
ATOM 2231 C C . TRP A 1 289 ? 12.749 -1.757 -2.773 1.00 93.44 289 TRP A C 1
ATOM 2233 O O . TRP A 1 289 ? 13.798 -1.448 -2.213 1.00 93.44 289 TRP A O 1
ATOM 2243 N N . ALA A 1 290 ? 12.086 -2.877 -2.478 1.00 90.25 290 ALA A N 1
ATOM 2244 C CA . ALA A 1 290 ? 12.545 -3.847 -1.489 1.00 90.25 290 ALA A CA 1
ATOM 2245 C C . ALA A 1 290 ? 13.945 -4.364 -1.830 1.00 90.25 290 ALA A C 1
ATOM 2247 O O . ALA A 1 290 ? 14.849 -4.333 -0.995 1.00 90.25 290 ALA A O 1
ATOM 2248 N N . ARG A 1 291 ? 14.151 -4.756 -3.093 1.00 90.62 291 ARG A N 1
ATOM 2249 C CA . ARG A 1 291 ? 15.452 -5.188 -3.605 1.00 90.62 291 ARG A CA 1
ATOM 2250 C C . ARG A 1 291 ? 16.512 -4.097 -3.460 1.00 90.62 291 ARG A C 1
ATOM 2252 O O . ARG A 1 291 ? 17.617 -4.396 -3.017 1.00 90.62 291 ARG A O 1
ATOM 2259 N N . ALA A 1 292 ? 16.183 -2.850 -3.797 1.00 91.38 292 ALA A N 1
ATOM 2260 C CA . ALA A 1 292 ? 17.090 -1.716 -3.635 1.00 91.38 292 ALA A CA 1
ATOM 2261 C C . ALA A 1 292 ? 17.488 -1.516 -2.163 1.00 91.38 292 ALA A C 1
ATOM 2263 O O . ALA A 1 292 ? 18.674 -1.371 -1.869 1.00 91.38 292 ALA A O 1
ATOM 2264 N N . ARG A 1 293 ? 16.532 -1.600 -1.227 1.00 88.38 293 ARG A N 1
ATOM 2265 C CA . ARG A 1 293 ? 16.813 -1.484 0.213 1.00 88.38 293 ARG A CA 1
ATOM 2266 C C . ARG A 1 293 ? 17.684 -2.614 0.754 1.00 88.38 293 ARG A C 1
ATOM 2268 O O . ARG A 1 293 ? 18.588 -2.334 1.541 1.00 88.38 293 ARG A O 1
ATOM 2275 N N . CYS A 1 294 ? 17.442 -3.858 0.337 1.00 88.06 294 CYS A N 1
ATOM 2276 C CA . CYS A 1 294 ? 18.279 -5.006 0.719 1.00 88.06 294 CYS A CA 1
ATOM 2277 C C . CYS A 1 294 ? 19.699 -4.870 0.138 1.00 88.06 294 CYS A C 1
ATOM 2279 O O . CYS A 1 294 ? 20.682 -5.234 0.770 1.00 88.06 294 CYS A O 1
ATOM 2281 N N . ALA A 1 295 ? 19.831 -4.263 -1.046 1.00 88.19 295 ALA A N 1
ATOM 2282 C CA . ALA A 1 295 ? 21.122 -3.931 -1.647 1.00 88.19 295 ALA A CA 1
ATOM 2283 C C . ALA A 1 295 ? 21.813 -2.702 -1.012 1.00 88.19 295 ALA A C 1
ATOM 2285 O O . ALA A 1 295 ? 22.865 -2.279 -1.490 1.00 88.19 295 ALA A O 1
ATOM 2286 N N . GLY A 1 296 ? 21.233 -2.103 0.036 1.00 89.06 296 GLY A N 1
ATOM 2287 C CA . GLY A 1 296 ? 21.784 -0.925 0.711 1.00 89.06 296 GLY A CA 1
ATOM 2288 C C . GLY A 1 296 ? 21.672 0.376 -0.091 1.00 89.06 296 GLY A C 1
ATOM 2289 O O . GLY A 1 296 ? 22.362 1.344 0.223 1.00 89.06 296 GLY A O 1
ATOM 2290 N N . MET A 1 297 ? 20.825 0.417 -1.124 1.00 89.44 297 MET A N 1
ATOM 2291 C CA . MET A 1 297 ? 20.568 1.634 -1.892 1.00 89.44 297 MET A CA 1
ATOM 2292 C C . MET A 1 297 ? 19.604 2.551 -1.135 1.00 89.44 297 MET A C 1
ATOM 2294 O O . MET A 1 297 ? 18.539 2.120 -0.686 1.00 89.44 297 MET A O 1
ATOM 2298 N N . ASP A 1 298 ? 19.950 3.835 -1.056 1.00 87.81 298 ASP A N 1
ATOM 2299 C CA . ASP A 1 298 ? 19.057 4.864 -0.530 1.00 87.81 298 ASP A CA 1
ATOM 2300 C C . ASP A 1 298 ? 18.251 5.487 -1.676 1.00 87.81 298 ASP A C 1
ATOM 2302 O O . ASP A 1 298 ? 18.760 6.292 -2.457 1.00 87.81 298 ASP A O 1
ATOM 2306 N N . ILE A 1 299 ? 16.999 5.051 -1.819 1.00 90.69 299 ILE A N 1
ATOM 2307 C CA . ILE A 1 299 ? 16.091 5.543 -2.857 1.00 90.69 299 ILE A CA 1
ATOM 2308 C C . ILE A 1 299 ? 15.337 6.755 -2.318 1.00 90.69 299 ILE A C 1
ATOM 2310 O O . ILE A 1 299 ? 14.495 6.628 -1.430 1.00 90.69 299 ILE A O 1
ATOM 2314 N N . ALA A 1 300 ? 15.589 7.926 -2.902 1.00 91.00 300 ALA A N 1
ATOM 2315 C CA . ALA A 1 300 ? 14.871 9.143 -2.538 1.00 91.00 300 ALA A CA 1
ATOM 2316 C C . ALA A 1 300 ? 13.392 9.096 -2.996 1.00 91.00 300 ALA A C 1
ATOM 2318 O O . ALA A 1 300 ? 13.100 8.550 -4.067 1.00 91.00 300 ALA A O 1
ATOM 2319 N N . PRO A 1 301 ? 12.452 9.755 -2.286 1.00 91.88 301 PRO A N 1
ATOM 2320 C CA . PRO A 1 301 ? 11.037 9.795 -2.679 1.00 91.88 301 PRO A CA 1
ATOM 2321 C C . PRO A 1 301 ? 10.793 10.299 -4.111 1.00 91.88 301 PRO A C 1
ATOM 2323 O O . PRO A 1 301 ? 9.954 9.760 -4.836 1.00 91.88 301 PRO A O 1
ATOM 2326 N N . ALA A 1 302 ? 11.562 11.299 -4.554 1.00 91.94 302 ALA A N 1
ATOM 2327 C CA . ALA A 1 302 ? 11.479 11.826 -5.915 1.00 91.94 302 ALA A CA 1
ATOM 2328 C C . ALA A 1 302 ? 11.935 10.798 -6.968 1.00 91.94 302 ALA A C 1
ATOM 2330 O O . ALA A 1 302 ? 11.298 10.664 -8.011 1.00 91.94 302 ALA A O 1
ATOM 2331 N N . GLN A 1 303 ? 12.989 10.027 -6.676 1.00 92.81 303 GLN A N 1
ATOM 2332 C CA . GLN A 1 303 ? 13.464 8.949 -7.550 1.00 92.81 303 GLN A CA 1
ATOM 2333 C C . GLN A 1 303 ? 12.426 7.832 -7.657 1.00 92.81 303 GLN A C 1
ATOM 2335 O O . GLN A 1 303 ? 12.143 7.368 -8.758 1.00 92.81 303 GLN A O 1
ATOM 2340 N N . PHE A 1 304 ? 11.819 7.438 -6.535 1.00 94.56 304 PHE A N 1
ATOM 2341 C CA . PHE A 1 304 ? 10.750 6.443 -6.528 1.00 94.56 304 PHE A CA 1
ATOM 2342 C C . PHE A 1 304 ? 9.536 6.906 -7.348 1.00 94.56 304 PHE A C 1
ATOM 2344 O O . PHE A 1 304 ? 9.030 6.160 -8.182 1.00 94.56 304 PHE A O 1
ATOM 2351 N N . SER A 1 305 ? 9.125 8.166 -7.183 1.00 93.62 305 SER A N 1
ATOM 2352 C CA . SER A 1 305 ? 8.019 8.761 -7.948 1.00 93.62 305 SER A CA 1
ATOM 2353 C C . SER A 1 305 ? 8.317 8.800 -9.452 1.00 93.62 305 SER A C 1
ATOM 2355 O O . SER A 1 305 ? 7.467 8.464 -10.276 1.00 93.62 305 SER A O 1
ATOM 2357 N N . ALA A 1 306 ? 9.549 9.150 -9.830 1.00 94.25 306 ALA A N 1
ATOM 2358 C CA . ALA A 1 306 ? 9.979 9.145 -11.223 1.00 94.25 306 ALA A CA 1
ATOM 2359 C C . ALA A 1 306 ? 10.051 7.720 -11.806 1.00 94.25 306 ALA A C 1
ATOM 2361 O O . ALA A 1 306 ? 9.666 7.505 -12.957 1.00 94.25 306 ALA A O 1
ATOM 2362 N N . ALA A 1 307 ? 10.475 6.730 -11.015 1.00 95.38 307 ALA A N 1
ATOM 2363 C CA . ALA A 1 307 ? 10.445 5.326 -11.413 1.00 95.38 307 ALA A CA 1
ATOM 2364 C C . ALA A 1 307 ? 9.008 4.809 -11.576 1.00 95.38 307 ALA A C 1
ATOM 2366 O O . ALA A 1 307 ? 8.736 4.065 -12.515 1.00 95.38 307 ALA A O 1
ATOM 2367 N N . ALA A 1 308 ? 8.063 5.259 -10.746 1.00 94.94 308 ALA A N 1
ATOM 2368 C CA . ALA A 1 308 ? 6.648 4.944 -10.923 1.00 94.94 308 ALA A CA 1
ATOM 2369 C C . ALA A 1 308 ? 6.104 5.469 -12.262 1.00 94.94 308 ALA A C 1
ATOM 2371 O O . ALA A 1 308 ? 5.410 4.744 -12.975 1.00 94.94 308 ALA A O 1
ATOM 2372 N N . ALA A 1 309 ? 6.481 6.689 -12.659 1.00 93.88 309 ALA A N 1
ATOM 2373 C CA . ALA A 1 309 ? 6.138 7.229 -13.974 1.00 93.88 309 ALA A CA 1
ATOM 2374 C C . ALA A 1 309 ? 6.788 6.438 -15.129 1.00 93.88 309 ALA A C 1
ATOM 2376 O O . ALA A 1 309 ? 6.151 6.224 -16.163 1.00 93.88 309 ALA A O 1
ATOM 2377 N N . ALA A 1 310 ? 8.029 5.968 -14.954 1.00 95.31 310 ALA A N 1
ATOM 2378 C CA . ALA A 1 310 ? 8.699 5.097 -15.920 1.00 95.31 310 ALA A CA 1
ATOM 2379 C C . ALA A 1 310 ? 7.969 3.755 -16.075 1.00 95.31 310 ALA A C 1
ATOM 2381 O O . ALA A 1 310 ? 7.691 3.335 -17.195 1.00 95.31 310 ALA A O 1
ATOM 2382 N N . VAL A 1 311 ? 7.593 3.111 -14.968 1.00 95.75 311 VAL A N 1
ATOM 2383 C CA . VAL A 1 311 ? 6.823 1.856 -14.965 1.00 95.75 311 VAL A CA 1
ATOM 2384 C C . VAL A 1 311 ? 5.485 2.031 -15.679 1.00 95.75 311 VAL A C 1
ATOM 2386 O O . VAL A 1 311 ? 5.142 1.217 -16.529 1.00 95.75 311 VAL A O 1
ATOM 2389 N N . GLN A 1 312 ? 4.767 3.129 -15.427 1.00 93.50 312 GLN A N 1
ATOM 2390 C CA . GLN A 1 312 ? 3.530 3.441 -16.155 1.00 93.50 312 GLN A CA 1
ATOM 2391 C C . GLN A 1 312 ? 3.764 3.598 -17.663 1.00 93.50 312 GLN A C 1
ATOM 2393 O O . GLN A 1 312 ? 2.937 3.169 -18.465 1.00 93.50 312 GLN A O 1
ATOM 2398 N N . HIS A 1 313 ? 4.884 4.208 -18.066 1.00 93.88 313 HIS A N 1
ATOM 2399 C CA . HIS A 1 313 ? 5.261 4.267 -19.476 1.00 93.88 313 HIS A CA 1
ATOM 2400 C C . HIS A 1 313 ? 5.503 2.862 -20.042 1.00 93.88 313 HIS A C 1
ATOM 2402 O O . HIS A 1 313 ? 4.933 2.539 -21.077 1.00 93.88 313 HIS A O 1
ATOM 2408 N N . GLY A 1 314 ? 6.268 2.015 -19.346 1.00 94.25 314 GLY A N 1
ATOM 2409 C CA . GLY A 1 314 ? 6.490 0.620 -19.737 1.00 94.25 314 GLY A CA 1
ATOM 2410 C C . GLY A 1 314 ? 5.181 -0.159 -19.911 1.00 94.25 314 GLY A C 1
ATOM 2411 O O . GLY A 1 314 ? 4.984 -0.797 -20.943 1.00 94.25 314 GLY A O 1
ATOM 2412 N N . CYS A 1 315 ? 4.241 -0.038 -18.968 1.00 92.50 315 CYS A N 1
ATOM 2413 C CA . CYS A 1 315 ? 2.916 -0.657 -19.077 1.00 92.50 315 CYS A CA 1
ATOM 2414 C C . CYS A 1 315 ? 2.166 -0.212 -20.343 1.00 92.50 315 CYS A C 1
ATOM 2416 O O . CYS A 1 315 ? 1.588 -1.047 -21.037 1.00 92.50 315 CYS A O 1
ATOM 2418 N N . ARG A 1 316 ? 2.202 1.086 -20.685 1.00 91.44 316 ARG A N 1
ATOM 2419 C CA . ARG A 1 316 ? 1.575 1.612 -21.913 1.00 91.44 316 ARG A CA 1
ATOM 2420 C C . ARG A 1 316 ? 2.230 1.100 -23.198 1.00 91.44 316 ARG A C 1
ATOM 2422 O O . ARG A 1 316 ? 1.541 0.991 -24.203 1.00 91.44 316 ARG A O 1
ATOM 2429 N N . GLN A 1 317 ? 3.512 0.742 -23.147 1.00 93.44 317 GLN A N 1
ATOM 2430 C CA . GLN A 1 317 ? 4.237 0.081 -24.241 1.00 93.44 317 GLN A CA 1
ATOM 2431 C C . GLN A 1 317 ? 4.067 -1.450 -24.236 1.00 93.44 317 GLN A C 1
ATOM 2433 O O . GLN A 1 317 ? 4.783 -2.167 -24.927 1.00 93.44 317 GLN A O 1
ATOM 2438 N N . GLY A 1 318 ? 3.145 -1.981 -23.428 1.00 92.25 318 GLY A N 1
ATOM 2439 C CA . GLY A 1 318 ? 2.807 -3.401 -23.417 1.00 92.25 318 GLY A CA 1
ATOM 2440 C C . GLY A 1 318 ? 3.625 -4.264 -22.457 1.00 92.25 318 GLY A C 1
ATOM 2441 O O . GLY A 1 318 ? 3.431 -5.480 -22.456 1.00 92.25 318 GLY A O 1
ATOM 2442 N N . VAL A 1 319 ? 4.491 -3.690 -21.608 1.00 94.25 319 VAL A N 1
ATOM 2443 C CA . VAL A 1 319 ? 5.184 -4.462 -20.560 1.00 94.25 319 VAL A CA 1
ATOM 2444 C C . VAL A 1 319 ? 4.142 -4.989 -19.568 1.00 94.25 319 VAL A C 1
ATOM 2446 O O . VAL A 1 319 ? 3.493 -4.226 -18.853 1.00 94.25 319 VAL A O 1
ATOM 2449 N N . ARG A 1 320 ? 3.950 -6.310 -19.539 1.00 89.50 320 ARG A N 1
ATOM 2450 C CA . ARG A 1 320 ? 2.876 -6.957 -18.770 1.00 89.50 320 ARG A CA 1
ATOM 2451 C C . ARG A 1 320 ? 3.293 -7.233 -17.321 1.00 89.50 320 ARG A C 1
ATOM 2453 O O . ARG A 1 320 ? 4.462 -7.539 -17.085 1.00 89.50 320 ARG A O 1
ATOM 2460 N N . PRO A 1 321 ? 2.346 -7.231 -16.359 1.00 86.62 321 PRO A N 1
ATOM 2461 C CA . PRO A 1 321 ? 2.620 -7.647 -14.985 1.00 86.62 321 PRO A CA 1
ATOM 2462 C C . PRO A 1 321 ? 3.260 -9.038 -14.911 1.00 86.62 321 PRO A C 1
ATOM 2464 O O . PRO A 1 321 ? 2.784 -9.981 -15.547 1.00 86.62 321 PRO A O 1
ATOM 2467 N N . GLY A 1 322 ? 4.312 -9.167 -14.103 1.00 88.06 322 GLY A N 1
ATOM 2468 C CA . GLY A 1 322 ? 5.131 -10.374 -13.996 1.00 88.06 322 GLY A CA 1
ATOM 2469 C C . GLY A 1 322 ? 6.629 -10.054 -14.067 1.00 88.06 322 GLY A C 1
ATOM 2470 O O . GLY A 1 322 ? 7.008 -8.895 -13.892 1.00 88.06 322 GLY A O 1
ATOM 2471 N N . PRO A 1 323 ? 7.482 -11.053 -14.372 1.00 90.81 323 PRO A N 1
ATOM 2472 C CA . PRO A 1 323 ? 8.939 -10.901 -14.333 1.00 90.81 323 PRO A CA 1
ATOM 2473 C C . PRO A 1 323 ? 9.484 -9.755 -15.196 1.00 90.81 323 PRO A C 1
ATOM 2475 O O . PRO A 1 323 ? 10.433 -9.088 -14.793 1.00 90.81 323 PRO A O 1
ATOM 2478 N N . GLY A 1 324 ? 8.874 -9.499 -16.359 1.00 94.06 324 GLY A N 1
ATOM 2479 C CA . GLY A 1 324 ? 9.254 -8.386 -17.232 1.00 94.06 324 GLY A CA 1
ATOM 2480 C C . GLY A 1 324 ? 9.036 -7.022 -16.580 1.00 94.06 324 GLY A C 1
ATOM 2481 O O . GLY A 1 324 ? 9.947 -6.197 -16.574 1.00 94.06 324 GLY A O 1
ATOM 2482 N N . LEU A 1 325 ? 7.867 -6.792 -15.973 1.00 95.00 325 LEU A N 1
ATOM 2483 C CA . LEU A 1 325 ? 7.586 -5.535 -15.278 1.00 95.00 325 LEU A CA 1
ATOM 2484 C C . LEU A 1 325 ? 8.422 -5.384 -14.001 1.00 95.00 325 LEU A C 1
ATOM 2486 O O . LEU A 1 325 ? 8.882 -4.281 -13.714 1.00 95.00 325 LEU A O 1
ATOM 2490 N N . ASP A 1 326 ? 8.672 -6.479 -13.276 1.00 94.94 326 ASP A N 1
ATOM 2491 C CA . ASP A 1 326 ? 9.555 -6.488 -12.102 1.00 94.94 326 ASP A CA 1
ATOM 2492 C C . ASP A 1 326 ? 10.989 -6.077 -12.486 1.00 94.94 326 ASP A C 1
ATOM 2494 O O . ASP A 1 326 ? 11.609 -5.245 -11.815 1.00 94.94 326 ASP A O 1
ATOM 2498 N N . LEU A 1 327 ? 11.508 -6.610 -13.601 1.00 94.88 327 LEU A N 1
ATOM 2499 C CA . LEU A 1 327 ? 12.813 -6.231 -14.145 1.00 94.88 327 LEU A CA 1
ATOM 2500 C C . LEU A 1 327 ? 12.832 -4.768 -14.601 1.00 94.88 327 LEU A C 1
ATOM 2502 O O . LEU A 1 327 ? 13.767 -4.040 -14.268 1.00 94.88 327 LEU A O 1
ATOM 2506 N N . PHE A 1 328 ? 11.796 -4.324 -15.315 1.00 96.62 328 PHE A N 1
ATOM 2507 C CA . PHE A 1 328 ? 11.674 -2.943 -15.778 1.00 96.62 328 PHE A CA 1
ATOM 2508 C C . PHE A 1 328 ? 11.653 -1.953 -14.602 1.00 96.62 328 PHE A C 1
ATOM 2510 O O . PHE A 1 328 ? 12.353 -0.941 -14.620 1.00 96.62 328 PHE A O 1
ATOM 2517 N N . ALA A 1 329 ? 10.894 -2.254 -13.543 1.00 96.81 329 ALA A N 1
ATOM 2518 C CA . ALA A 1 329 ? 10.838 -1.437 -12.332 1.00 96.81 329 ALA A CA 1
ATOM 2519 C C . ALA A 1 329 ? 12.188 -1.400 -11.599 1.00 96.81 329 ALA A C 1
ATOM 2521 O O . ALA A 1 329 ? 12.620 -0.337 -11.147 1.00 96.81 329 ALA A O 1
ATOM 2522 N N . TRP A 1 330 ? 12.887 -2.539 -11.521 1.00 95.06 330 TRP A N 1
ATOM 2523 C CA . TRP A 1 330 ? 14.248 -2.596 -10.987 1.00 95.06 330 TRP A CA 1
ATOM 2524 C C . TRP A 1 330 ? 15.203 -1.707 -11.783 1.00 95.06 330 TRP A C 1
ATOM 2526 O O . TRP A 1 330 ? 15.927 -0.912 -11.189 1.00 95.06 330 TRP A O 1
ATOM 2536 N N . GLN A 1 331 ? 15.174 -1.783 -13.112 1.00 94.38 331 GLN A N 1
ATOM 2537 C CA . GLN A 1 331 ? 16.008 -0.950 -13.979 1.00 94.38 331 GLN A CA 1
ATOM 2538 C C . GLN A 1 331 ? 15.673 0.540 -13.839 1.00 94.38 331 GLN A C 1
ATOM 2540 O O . GLN A 1 331 ? 16.589 1.354 -13.767 1.00 94.38 331 GLN A O 1
ATOM 2545 N N . ALA A 1 332 ? 14.395 0.901 -13.687 1.00 95.38 332 ALA A N 1
ATOM 2546 C CA . ALA A 1 332 ? 13.981 2.280 -13.431 1.00 95.38 332 ALA A CA 1
ATOM 2547 C C . ALA A 1 332 ? 14.581 2.852 -12.136 1.00 95.38 332 ALA A C 1
ATOM 2549 O O . ALA A 1 332 ? 14.979 4.017 -12.097 1.00 95.38 332 ALA A O 1
ATOM 2550 N N . LEU A 1 333 ? 14.667 2.046 -11.072 1.00 93.56 333 LEU A N 1
ATOM 2551 C CA . LEU A 1 333 ? 15.297 2.466 -9.819 1.00 93.56 333 LEU A CA 1
ATOM 2552 C C . LEU A 1 333 ? 16.828 2.417 -9.885 1.00 93.56 333 LEU A C 1
ATOM 2554 O O . LEU A 1 333 ? 17.478 3.309 -9.344 1.00 93.56 333 LEU A O 1
ATOM 2558 N N . HIS A 1 334 ? 17.394 1.401 -10.536 1.00 90.12 334 HIS A N 1
ATOM 2559 C CA . HIS A 1 334 ? 18.828 1.118 -10.524 1.00 90.12 334 HIS A CA 1
ATOM 2560 C C . HIS A 1 334 ? 19.624 1.916 -11.562 1.00 90.12 334 HIS A C 1
ATOM 2562 O O . HIS A 1 334 ? 20.648 2.500 -11.224 1.00 90.12 334 HIS A O 1
ATOM 2568 N N . LEU A 1 335 ? 19.150 1.968 -12.809 1.00 89.81 335 LEU A N 1
ATOM 2569 C CA . LEU A 1 335 ? 19.789 2.710 -13.905 1.00 89.81 335 LEU A CA 1
ATOM 2570 C C . LEU A 1 335 ? 19.342 4.177 -13.939 1.00 89.81 335 LEU A C 1
ATOM 2572 O O . LEU A 1 335 ? 20.016 5.020 -14.519 1.00 89.81 335 LEU A O 1
ATOM 2576 N N . GLY A 1 336 ? 18.210 4.478 -13.302 1.00 88.62 336 GLY A N 1
ATOM 2577 C CA . GLY A 1 336 ? 17.603 5.799 -13.247 1.00 88.62 336 GLY A CA 1
ATOM 2578 C C . GLY A 1 336 ? 16.291 5.879 -14.028 1.00 88.62 336 GLY A C 1
ATOM 2579 O O . GLY A 1 336 ? 16.094 5.179 -15.022 1.00 88.62 336 GLY A O 1
ATOM 2580 N N . PRO A 1 337 ? 15.368 6.762 -13.616 1.00 87.12 337 PRO A N 1
ATOM 2581 C CA . PRO A 1 337 ? 14.004 6.778 -14.138 1.00 87.12 337 PRO A CA 1
ATOM 2582 C C . PRO A 1 337 ? 13.921 7.198 -15.610 1.00 87.12 337 PRO A C 1
ATOM 2584 O O . PRO A 1 337 ? 12.893 6.984 -16.239 1.00 87.12 337 PRO A O 1
ATOM 2587 N N . ALA A 1 338 ? 14.981 7.780 -16.179 1.00 91.44 338 ALA A N 1
ATOM 2588 C CA . ALA A 1 338 ? 15.050 8.150 -17.589 1.00 91.44 338 ALA A CA 1
ATOM 2589 C C . ALA A 1 338 ? 15.570 7.024 -18.504 1.00 91.44 338 ALA A C 1
ATOM 2591 O O . ALA A 1 338 ? 15.567 7.221 -19.719 1.00 91.44 338 ALA A O 1
ATOM 2592 N N . PHE A 1 339 ? 15.975 5.859 -17.969 1.00 93.56 339 PHE A N 1
ATOM 2593 C CA . PHE A 1 339 ? 16.600 4.780 -18.753 1.00 93.56 339 PHE A CA 1
ATOM 2594 C C . PHE A 1 339 ? 15.756 4.361 -19.965 1.00 93.56 339 PHE A C 1
ATOM 2596 O O . PHE A 1 339 ? 16.285 4.121 -21.048 1.00 93.56 339 PHE A O 1
ATOM 2603 N N . TYR A 1 340 ? 14.427 4.353 -19.811 1.00 93.94 340 TYR A N 1
ATOM 2604 C CA . TYR A 1 340 ? 13.503 3.945 -20.865 1.00 93.94 340 TYR A CA 1
ATOM 2605 C C . TYR A 1 340 ? 13.531 4.869 -22.083 1.00 93.94 340 TYR A C 1
ATOM 2607 O O . TYR A 1 340 ? 13.091 4.460 -23.148 1.00 93.94 340 TYR A O 1
ATOM 2615 N N . ARG A 1 341 ? 14.047 6.099 -21.955 1.00 93.12 341 ARG A N 1
ATOM 2616 C CA . ARG A 1 341 ? 14.189 7.059 -23.061 1.00 93.12 341 ARG A CA 1
ATOM 2617 C C . ARG A 1 341 ? 15.414 6.785 -23.930 1.00 93.12 341 ARG A C 1
ATOM 2619 O O . ARG A 1 341 ? 15.535 7.374 -25.000 1.00 93.12 341 ARG A O 1
ATOM 2626 N N . HIS A 1 342 ? 16.326 5.924 -23.482 1.00 94.56 342 HIS A N 1
ATOM 2627 C CA . HIS A 1 342 ? 17.495 5.555 -24.262 1.00 94.56 342 HIS A CA 1
ATOM 2628 C C . HIS A 1 342 ? 17.080 4.821 -25.541 1.00 94.56 342 HIS A C 1
ATOM 2630 O O . HIS A 1 342 ? 16.209 3.949 -25.508 1.00 94.56 342 HIS A O 1
ATOM 2636 N N . ARG A 1 343 ? 17.735 5.131 -26.667 1.00 93.56 343 ARG A N 1
ATOM 2637 C CA . ARG A 1 343 ? 17.357 4.618 -27.995 1.00 93.56 343 ARG A CA 1
ATOM 2638 C C . ARG A 1 343 ? 17.265 3.092 -28.040 1.00 93.56 343 ARG A C 1
ATOM 2640 O O . ARG A 1 343 ? 16.324 2.563 -28.611 1.00 93.56 343 ARG A O 1
ATOM 2647 N N . GLN A 1 344 ? 18.214 2.388 -27.424 1.00 92.69 344 GLN A N 1
ATOM 2648 C CA . GLN A 1 344 ? 18.189 0.920 -27.388 1.00 92.69 344 GLN A CA 1
ATOM 2649 C C . GLN A 1 344 ? 16.989 0.379 -26.604 1.00 92.69 344 GLN A C 1
ATOM 2651 O O . GLN A 1 344 ? 16.377 -0.591 -27.033 1.00 92.69 344 GLN A O 1
ATOM 2656 N N . VAL A 1 345 ? 16.612 1.027 -25.497 1.00 94.75 345 VAL A N 1
ATOM 2657 C CA . VAL A 1 345 ? 15.457 0.601 -24.695 1.00 94.75 345 VAL A CA 1
ATOM 2658 C C . VAL A 1 345 ? 14.153 0.901 -25.432 1.00 94.75 345 VAL A C 1
ATOM 2660 O O . VAL A 1 345 ? 13.250 0.074 -25.403 1.00 94.75 345 VAL A O 1
ATOM 2663 N N . GLN A 1 346 ? 14.070 2.017 -26.163 1.00 95.81 346 GLN A N 1
ATOM 2664 C CA . GLN A 1 346 ? 12.943 2.294 -27.062 1.00 95.81 346 GLN A CA 1
ATOM 2665 C C . GLN A 1 346 ? 12.786 1.188 -28.121 1.00 95.81 346 GLN A C 1
ATOM 2667 O O . GLN A 1 346 ? 11.691 0.661 -28.271 1.00 95.81 346 GLN A O 1
ATOM 2672 N N . THR A 1 347 ? 13.878 0.720 -28.740 1.00 95.00 347 THR A N 1
ATOM 2673 C CA . THR A 1 347 ? 13.832 -0.421 -29.677 1.00 95.00 347 THR A CA 1
ATOM 2674 C C . THR A 1 347 ? 13.322 -1.714 -29.026 1.00 95.00 347 THR A C 1
ATOM 2676 O O . THR A 1 347 ? 12.658 -2.519 -29.683 1.00 95.00 347 THR A O 1
ATOM 2679 N N . LEU A 1 348 ? 13.627 -1.956 -27.744 1.00 95.69 348 LEU A N 1
ATOM 2680 C CA . LEU A 1 348 ? 13.041 -3.089 -27.018 1.00 95.69 348 LEU A CA 1
ATOM 2681 C C . LEU A 1 348 ? 11.540 -2.877 -26.801 1.00 95.69 348 LEU A C 1
ATOM 2683 O O . LEU A 1 348 ? 10.759 -3.798 -27.011 1.00 95.69 348 LEU A O 1
ATOM 2687 N N . LEU A 1 349 ? 11.125 -1.673 -26.406 1.00 96.56 349 LEU A N 1
ATOM 2688 C CA . LEU A 1 349 ? 9.722 -1.346 -26.141 1.00 96.56 349 LEU A CA 1
ATOM 2689 C C . LEU A 1 349 ? 8.848 -1.400 -27.402 1.00 96.56 349 LEU A C 1
ATOM 2691 O O . LEU A 1 349 ? 7.701 -1.840 -27.317 1.00 96.56 349 LEU A O 1
ATOM 2695 N N . ASP A 1 350 ? 9.395 -1.066 -28.570 1.00 96.81 350 ASP A N 1
ATOM 2696 C CA . ASP A 1 350 ? 8.722 -1.260 -29.860 1.00 96.81 350 ASP A CA 1
ATOM 2697 C C . ASP A 1 350 ? 8.434 -2.751 -30.114 1.00 96.81 350 ASP A C 1
ATOM 2699 O O . ASP A 1 350 ? 7.343 -3.136 -30.539 1.00 96.81 350 ASP A O 1
ATOM 2703 N N . GLN A 1 351 ? 9.391 -3.623 -29.786 1.00 96.12 351 GLN A N 1
ATOM 2704 C CA . GLN A 1 351 ? 9.220 -5.073 -29.899 1.00 96.12 351 GLN A CA 1
ATOM 2705 C C . GLN A 1 351 ? 8.254 -5.641 -28.852 1.00 96.12 351 GLN A C 1
ATOM 2707 O O . GLN A 1 351 ? 7.493 -6.563 -29.155 1.00 96.12 351 GLN A O 1
ATOM 2712 N N . VAL A 1 352 ? 8.246 -5.090 -27.635 1.00 96.56 352 VAL A N 1
ATOM 2713 C CA . VAL A 1 352 ? 7.249 -5.437 -26.610 1.00 96.56 352 VAL A CA 1
ATOM 2714 C C . VAL A 1 352 ? 5.847 -5.039 -27.062 1.00 96.56 352 VAL A C 1
ATOM 2716 O O . VAL A 1 352 ? 4.913 -5.829 -26.924 1.00 96.56 352 VAL A O 1
ATOM 2719 N N . SER A 1 353 ? 5.701 -3.866 -27.681 1.00 94.50 353 SER A N 1
ATOM 2720 C CA . SER A 1 353 ? 4.432 -3.413 -28.262 1.00 94.50 353 SER A CA 1
ATOM 2721 C C . SER A 1 353 ? 3.949 -4.348 -29.377 1.00 94.50 353 SER A C 1
ATOM 2723 O O . SER A 1 353 ? 2.746 -4.552 -29.536 1.00 94.50 353 SER A O 1
ATOM 2725 N N . ALA A 1 354 ? 4.876 -4.993 -30.095 1.00 94.06 354 ALA A N 1
ATOM 2726 C CA . ALA A 1 354 ? 4.589 -6.056 -31.062 1.00 94.06 354 ALA A CA 1
ATOM 2727 C C . ALA A 1 354 ? 4.292 -7.434 -30.423 1.00 94.06 354 ALA A C 1
ATOM 2729 O O . ALA A 1 354 ? 4.044 -8.407 -31.135 1.00 94.06 354 ALA A O 1
ATOM 2730 N N . GLY A 1 355 ? 4.288 -7.533 -29.090 1.00 93.19 355 GLY A N 1
ATOM 2731 C CA . GLY A 1 355 ? 3.878 -8.717 -28.335 1.00 93.19 355 GLY A CA 1
ATOM 2732 C C . GLY A 1 355 ? 5.014 -9.585 -27.790 1.00 93.19 355 GLY A C 1
ATOM 2733 O O . GLY A 1 355 ? 4.718 -10.636 -27.217 1.00 93.19 355 GLY A O 1
ATOM 2734 N N . ARG A 1 356 ? 6.285 -9.181 -27.939 1.00 94.50 356 ARG A N 1
ATOM 2735 C CA . ARG A 1 356 ? 7.424 -9.895 -27.332 1.00 94.50 356 ARG A CA 1
ATOM 2736 C C . ARG A 1 356 ? 7.495 -9.663 -25.818 1.00 94.50 356 ARG A C 1
ATOM 2738 O O . ARG A 1 356 ? 7.037 -8.642 -25.308 1.00 94.50 356 ARG A O 1
ATOM 2745 N N . ASP A 1 357 ? 8.089 -10.609 -25.094 1.00 94.38 357 ASP A N 1
ATOM 2746 C CA . ASP A 1 357 ? 8.297 -10.479 -23.652 1.00 94.38 357 ASP A CA 1
ATOM 2747 C C . ASP A 1 357 ? 9.501 -9.574 -23.336 1.00 94.38 357 ASP A C 1
ATOM 2749 O O . ASP A 1 357 ? 10.585 -9.728 -23.903 1.00 94.38 357 ASP A O 1
ATOM 2753 N N . TYR A 1 358 ? 9.314 -8.620 -22.416 1.00 95.88 358 TYR A N 1
ATOM 2754 C CA . TYR A 1 358 ? 10.371 -7.676 -22.039 1.00 95.88 358 TYR A CA 1
ATOM 2755 C C . TYR A 1 358 ? 11.548 -8.358 -21.339 1.00 95.88 358 TYR A C 1
ATOM 2757 O O . TYR A 1 358 ? 12.690 -7.960 -21.557 1.00 95.88 358 TYR A O 1
ATOM 2765 N N . ALA A 1 359 ? 11.298 -9.361 -20.489 1.00 93.81 359 ALA A N 1
ATOM 2766 C CA . ALA A 1 359 ? 12.381 -10.020 -19.773 1.00 93.81 359 ALA A CA 1
ATOM 2767 C C . ALA A 1 359 ? 13.285 -10.759 -20.761 1.00 93.81 359 ALA A C 1
ATOM 2769 O O . ALA A 1 359 ? 14.497 -10.593 -20.683 1.00 93.81 359 ALA A O 1
ATOM 2770 N N . GLU A 1 360 ? 12.719 -11.502 -21.712 1.00 93.88 360 GLU A N 1
ATOM 2771 C CA . GLU A 1 360 ? 13.492 -12.187 -22.759 1.00 93.88 360 GLU A CA 1
ATOM 2772 C C . GLU A 1 360 ? 14.361 -11.205 -23.554 1.00 93.88 360 GLU A C 1
ATOM 2774 O O . GLU A 1 360 ? 15.577 -11.371 -23.628 1.00 93.88 360 GLU A O 1
ATOM 2779 N N . LEU A 1 361 ? 13.749 -10.129 -24.053 1.00 93.81 361 LEU A N 1
ATOM 2780 C CA . LEU A 1 361 ? 14.425 -9.058 -24.785 1.00 93.81 361 LEU A CA 1
ATOM 2781 C C . LEU A 1 361 ? 15.562 -8.410 -23.986 1.00 93.81 361 LEU A C 1
ATOM 2783 O O . LEU A 1 361 ? 16.644 -8.162 -24.512 1.00 93.81 361 LEU A O 1
ATOM 2787 N N . ALA A 1 362 ? 15.338 -8.144 -22.701 1.00 92.56 362 ALA A N 1
ATOM 2788 C CA . ALA A 1 362 ? 16.341 -7.528 -21.845 1.00 92.56 362 ALA A CA 1
ATOM 2789 C C . ALA A 1 362 ? 17.535 -8.455 -21.552 1.00 92.56 362 ALA A C 1
ATOM 2791 O O . ALA A 1 362 ? 18.635 -7.952 -21.328 1.00 92.56 362 ALA A O 1
ATOM 2792 N N . HIS A 1 363 ? 17.339 -9.782 -21.569 1.00 89.94 363 HIS A N 1
ATOM 2793 C CA . HIS A 1 363 ? 18.414 -10.770 -21.393 1.00 89.94 363 HIS A CA 1
ATOM 2794 C C . HIS A 1 363 ? 19.284 -10.941 -22.646 1.00 89.94 363 HIS A C 1
ATOM 2796 O O . HIS A 1 363 ? 20.400 -11.447 -22.541 1.00 89.94 363 HIS A O 1
ATOM 2802 N N . GLU A 1 364 ? 18.803 -10.527 -23.822 1.00 90.50 364 GLU A N 1
ATOM 2803 C CA . GLU A 1 364 ? 19.612 -10.497 -25.049 1.00 90.50 364 GLU A CA 1
ATOM 2804 C C . GLU A 1 364 ? 20.690 -9.394 -24.995 1.00 90.50 364 GLU A C 1
ATOM 2806 O O . GLU A 1 364 ? 21.688 -9.466 -25.713 1.00 90.50 364 GLU A O 1
ATOM 2811 N N . MET A 1 365 ? 20.523 -8.390 -24.124 1.00 89.31 365 MET A N 1
ATOM 2812 C CA . MET A 1 365 ? 21.508 -7.336 -23.878 1.00 89.31 365 MET A CA 1
ATOM 2813 C C . MET A 1 365 ? 22.463 -7.720 -22.744 1.00 89.31 365 MET A C 1
ATOM 2815 O O . MET A 1 365 ? 22.030 -8.113 -21.661 1.00 89.31 365 MET A O 1
ATOM 2819 N N . ASP A 1 366 ? 23.768 -7.558 -22.971 1.00 86.31 366 ASP A N 1
ATOM 2820 C CA . ASP A 1 366 ? 24.776 -7.812 -21.941 1.00 86.31 366 ASP A CA 1
ATOM 2821 C C . ASP A 1 366 ? 24.876 -6.682 -20.896 1.00 86.31 366 ASP A C 1
ATOM 2823 O O . ASP A 1 366 ? 24.374 -5.565 -21.067 1.00 86.31 366 ASP A O 1
ATOM 2827 N N . ASP A 1 367 ? 25.570 -6.975 -19.795 1.00 83.50 367 ASP A N 1
ATOM 2828 C CA . ASP A 1 367 ? 25.769 -6.028 -18.694 1.00 83.50 367 ASP A CA 1
ATOM 2829 C C . ASP A 1 367 ? 26.502 -4.749 -19.130 1.00 83.50 367 ASP A C 1
ATOM 2831 O O . ASP A 1 367 ? 26.275 -3.684 -18.556 1.00 83.50 367 ASP A O 1
ATOM 2835 N N . ALA A 1 368 ? 27.377 -4.827 -20.140 1.00 85.50 368 ALA A N 1
ATOM 2836 C CA . ALA A 1 368 ? 28.138 -3.677 -20.619 1.00 85.50 368 ALA A CA 1
ATOM 2837 C C . ALA A 1 368 ? 27.227 -2.666 -21.329 1.00 85.50 368 ALA A C 1
ATOM 2839 O O . ALA A 1 368 ? 27.354 -1.460 -21.107 1.00 85.50 368 ALA A O 1
ATOM 2840 N N . HIS A 1 369 ? 26.261 -3.145 -22.115 1.00 87.38 369 HIS A N 1
ATOM 2841 C CA . HIS A 1 369 ? 25.244 -2.288 -22.717 1.00 87.38 369 HIS A CA 1
ATOM 2842 C C . HIS A 1 369 ? 24.366 -1.624 -21.653 1.00 87.38 369 HIS A C 1
ATOM 2844 O O . HIS A 1 369 ? 24.142 -0.414 -21.711 1.00 87.38 369 HIS A O 1
ATOM 2850 N N . TRP A 1 370 ? 23.917 -2.374 -20.641 1.00 89.06 370 TRP A N 1
ATOM 2851 C CA . TRP A 1 370 ? 23.126 -1.803 -19.546 1.00 89.06 370 TRP A CA 1
ATOM 2852 C C . TRP A 1 370 ? 23.896 -0.747 -18.742 1.00 89.06 370 TRP A C 1
ATOM 2854 O O . TRP A 1 370 ? 23.318 0.269 -18.351 1.00 89.06 370 TRP A O 1
ATOM 2864 N N . GLN A 1 371 ? 25.203 -0.935 -18.543 1.00 85.06 371 GLN A N 1
ATOM 2865 C CA . GLN A 1 371 ? 26.070 0.072 -17.924 1.00 85.06 371 GLN A CA 1
ATOM 2866 C C . GLN A 1 371 ? 26.205 1.332 -18.787 1.00 85.06 371 GLN A C 1
ATOM 2868 O O . GLN A 1 371 ? 26.111 2.437 -18.253 1.00 85.06 371 GLN A O 1
ATOM 2873 N N . GLY A 1 372 ? 26.362 1.185 -20.108 1.00 86.75 372 GLY A N 1
ATOM 2874 C CA . GLY A 1 372 ? 26.375 2.314 -21.044 1.00 86.75 372 GLY A CA 1
ATOM 2875 C C . GLY A 1 372 ? 25.094 3.147 -20.956 1.00 86.75 372 GLY A C 1
ATOM 2876 O O . GLY A 1 372 ? 25.156 4.362 -20.776 1.00 86.75 372 GLY A O 1
ATOM 2877 N N . ILE A 1 373 ? 23.933 2.482 -20.933 1.00 87.56 373 ILE A N 1
ATOM 2878 C CA . ILE A 1 373 ? 22.630 3.142 -20.759 1.00 87.56 373 ILE A CA 1
ATOM 2879 C C . ILE A 1 373 ? 22.589 3.951 -19.458 1.00 87.56 373 ILE A C 1
ATOM 2881 O O . ILE A 1 373 ? 22.145 5.101 -19.460 1.00 87.56 373 ILE A O 1
ATOM 2885 N N . ALA A 1 374 ? 23.058 3.380 -18.345 1.00 84.75 374 ALA A N 1
ATOM 2886 C CA . ALA A 1 374 ? 23.064 4.065 -17.051 1.00 84.75 374 ALA A CA 1
ATOM 2887 C C . ALA A 1 374 ? 23.935 5.334 -17.060 1.00 84.75 374 ALA A C 1
ATOM 2889 O O . ALA A 1 374 ? 23.568 6.351 -16.466 1.00 84.75 374 ALA A O 1
ATOM 2890 N N . MET A 1 375 ? 25.080 5.283 -17.749 1.00 83.62 375 MET A N 1
ATOM 2891 C CA . MET A 1 375 ? 25.987 6.424 -17.883 1.00 83.62 375 MET A CA 1
ATOM 2892 C C . MET A 1 375 ? 25.370 7.540 -18.733 1.00 83.62 375 MET A C 1
ATOM 2894 O O . MET A 1 375 ? 25.415 8.704 -18.340 1.00 83.62 375 MET A O 1
ATOM 2898 N N . GLU A 1 376 ? 24.759 7.193 -19.865 1.00 84.50 376 GLU A N 1
ATOM 2899 C CA . GLU A 1 376 ? 24.184 8.159 -20.810 1.00 84.50 376 GLU A CA 1
ATOM 2900 C C . GLU A 1 376 ? 22.870 8.773 -20.321 1.00 84.50 376 GLU A C 1
ATOM 2902 O O . GLU A 1 376 ? 22.565 9.926 -20.623 1.00 84.50 376 GLU A O 1
ATOM 2907 N N . THR A 1 377 ? 22.092 8.029 -19.532 1.00 80.19 377 THR A N 1
ATOM 2908 C CA . THR A 1 377 ? 20.818 8.517 -18.978 1.00 80.19 377 THR A CA 1
ATOM 2909 C C . THR A 1 377 ? 20.967 9.234 -17.633 1.00 80.19 377 THR A C 1
ATOM 2911 O O . THR A 1 377 ? 19.972 9.677 -17.056 1.00 80.19 377 THR A O 1
ATOM 2914 N N . GLY A 1 378 ? 22.215 9.449 -17.196 1.00 61.84 378 GLY A N 1
ATOM 2915 C CA . GLY A 1 378 ? 22.583 10.464 -16.211 1.00 61.84 378 GLY A CA 1
ATOM 2916 C C . GLY A 1 378 ? 22.472 10.049 -14.747 1.00 61.84 378 GLY A C 1
ATOM 2917 O O . GLY A 1 378 ? 22.313 10.926 -13.903 1.00 61.84 378 GLY A O 1
ATOM 2918 N N . ASN A 1 379 ? 22.569 8.755 -14.416 1.00 59.59 379 ASN A N 1
ATOM 2919 C CA . ASN A 1 379 ? 22.362 8.292 -13.038 1.00 59.59 379 ASN A CA 1
ATOM 2920 C C . ASN A 1 379 ? 23.490 7.413 -12.477 1.00 59.59 379 ASN A C 1
ATOM 2922 O O . ASN A 1 379 ? 23.249 6.510 -11.675 1.00 59.59 379 ASN A O 1
ATOM 2926 N N . PHE A 1 380 ? 24.744 7.691 -12.841 1.00 45.00 380 PHE A N 1
ATOM 2927 C CA . PHE A 1 380 ? 25.866 7.062 -12.149 1.00 45.00 380 PHE A CA 1
ATOM 2928 C C . PHE A 1 380 ? 26.032 7.690 -10.752 1.00 45.00 380 PHE A C 1
ATOM 2930 O O . PHE A 1 380 ? 26.646 8.745 -10.594 1.00 45.00 380 PHE A O 1
ATOM 2937 N N . LEU A 1 381 ? 25.528 7.014 -9.713 1.00 44.34 381 LEU A N 1
ATOM 2938 C CA . LEU A 1 381 ? 26.179 7.061 -8.402 1.00 44.34 381 LEU A CA 1
ATOM 2939 C C . LEU A 1 381 ? 27.551 6.409 -8.593 1.00 44.34 381 LEU A C 1
ATOM 2941 O O . LEU A 1 381 ? 27.698 5.194 -8.466 1.00 44.34 381 LEU A O 1
ATOM 2945 N N . ALA A 1 382 ? 28.551 7.206 -8.967 1.00 31.19 382 ALA A N 1
ATOM 2946 C CA . ALA A 1 382 ? 29.923 6.729 -8.976 1.00 31.19 382 ALA A CA 1
ATOM 2947 C C . ALA A 1 382 ? 30.264 6.180 -7.584 1.00 31.19 382 ALA A C 1
ATOM 2949 O O . ALA A 1 382 ? 29.989 6.869 -6.594 1.00 31.19 382 ALA A O 1
ATOM 2950 N N . PRO A 1 383 ? 30.898 4.995 -7.461 1.00 30.66 383 PRO A N 1
ATOM 2951 C CA . PRO A 1 383 ? 31.686 4.743 -6.271 1.00 30.66 383 PRO A CA 1
ATOM 2952 C C . PRO A 1 383 ? 32.686 5.892 -6.209 1.00 30.66 383 PRO A C 1
ATOM 2954 O O . PRO A 1 383 ? 33.412 6.130 -7.173 1.00 30.66 383 PRO A O 1
ATOM 2957 N N . SER A 1 384 ? 32.618 6.668 -5.128 1.00 30.38 384 SER A N 1
ATOM 2958 C CA . SER A 1 384 ? 33.393 7.885 -4.917 1.00 30.38 384 SER A CA 1
ATOM 2959 C C . SER A 1 384 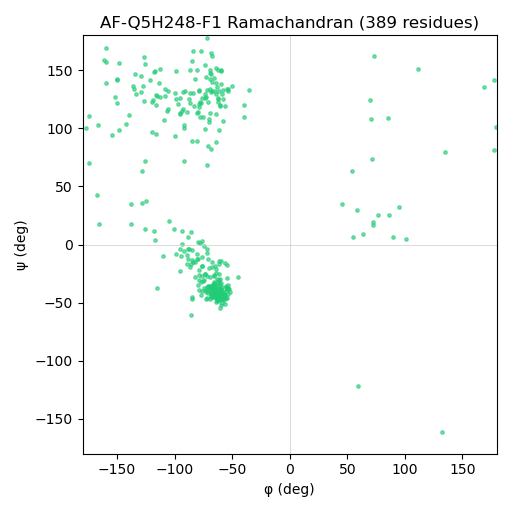? 34.823 7.703 -5.416 1.00 30.38 384 SER A C 1
ATOM 2961 O O . SER A 1 384 ? 35.601 6.962 -4.817 1.00 30.38 384 SER A O 1
ATOM 2963 N N . THR A 1 385 ? 35.156 8.374 -6.516 1.00 32.41 385 THR A N 1
ATOM 2964 C CA . THR A 1 385 ? 36.515 8.513 -7.026 1.00 32.41 385 THR A CA 1
ATOM 2965 C C . THR A 1 385 ? 37.284 9.382 -6.039 1.00 32.41 385 THR A C 1
ATOM 2967 O O . THR A 1 385 ? 37.413 10.590 -6.201 1.00 32.41 385 THR A O 1
ATOM 2970 N N . GLN A 1 386 ? 37.769 8.762 -4.972 1.00 33.81 386 GLN A N 1
ATOM 2971 C CA . GLN A 1 386 ? 38.792 9.327 -4.111 1.00 33.81 386 GLN A CA 1
ATOM 2972 C C . GLN A 1 386 ? 39.921 8.307 -4.024 1.00 33.81 386 GLN A C 1
ATOM 2974 O O . GLN A 1 386 ? 40.057 7.608 -3.038 1.00 33.81 386 GLN A O 1
ATOM 2979 N N . GLU A 1 387 ? 40.644 8.175 -5.136 1.00 32.69 387 GLU A N 1
ATOM 2980 C CA . GLU A 1 387 ? 42.027 7.688 -5.216 1.00 32.69 387 GLU A CA 1
ATOM 2981 C C . GLU A 1 387 ? 42.499 7.837 -6.673 1.00 32.69 387 GLU A C 1
ATOM 2983 O O . GLU A 1 387 ? 42.642 6.896 -7.451 1.00 32.69 387 GLU A O 1
ATOM 2988 N N . ARG A 1 388 ? 42.690 9.090 -7.086 1.00 31.00 388 ARG A N 1
ATOM 2989 C CA . ARG A 1 388 ? 43.684 9.439 -8.102 1.00 31.00 388 ARG A CA 1
ATOM 2990 C C . ARG A 1 388 ? 44.411 10.679 -7.615 1.00 31.00 388 ARG A C 1
ATOM 2992 O O . ARG A 1 388 ? 43.756 11.627 -7.197 1.00 31.00 388 ARG A O 1
ATOM 2999 N N . MET A 1 389 ? 45.732 10.642 -7.785 1.00 26.44 389 MET A N 1
ATOM 3000 C CA . MET A 1 389 ? 46.758 11.595 -7.337 1.00 26.44 389 MET A CA 1
ATOM 3001 C C . MET A 1 389 ? 47.182 11.291 -5.895 1.00 26.44 389 MET A C 1
ATOM 3003 O O . MET A 1 389 ? 46.378 11.382 -4.979 1.00 26.44 389 MET A O 1
ATOM 3007 N N . THR A 1 390 ? 48.391 10.781 -5.657 1.00 24.78 390 THR A N 1
ATOM 3008 C CA . THR A 1 390 ? 49.701 11.341 -6.067 1.00 24.78 390 THR A CA 1
ATOM 3009 C C . THR A 1 390 ? 50.801 10.240 -6.064 1.00 24.78 390 THR A C 1
ATOM 3011 O O . THR A 1 390 ? 50.484 9.134 -5.634 1.00 24.78 390 THR A O 1
ATOM 3014 N N . PRO A 1 391 ? 52.009 10.500 -6.618 1.00 35.97 391 PRO A N 1
ATOM 3015 C CA . PRO A 1 391 ? 52.825 9.562 -7.413 1.00 35.97 391 PRO A CA 1
ATOM 3016 C C . PRO A 1 391 ? 53.501 8.409 -6.668 1.00 35.97 391 PRO A C 1
ATOM 3018 O O . PRO A 1 391 ? 53.762 8.545 -5.452 1.00 35.97 391 PRO A O 1
#

Organism: Xanthomonas oryzae pv. oryzae (strain KACC10331 / KXO85) (NCBI:txid291331)

Sequence (391 aa):
MPVRGLSHRARLARLGRIVQSAVLRLGSPARSVPWTQSLPFFPHWPPRVGVHPAGAVQGLRSDIGQCAASLRSRRRPRVRPLMDVNERLYALARQAGGARRYLLMQTSDAADAAGDRFQQMLAEVGLAPMPVKIHKLPAPFWPVLIALDLDQGTHSALSALAVDMAIADTASQAMEHGQIQRTCAWIFSNAPVGELARHLATTAIARHLPSHKARWLRYYDPLVADLFWQACAPEQMAYFLRDIACLAYIDRWQTLQVVCPPDSCVPAAALPATAWERLDGIGALNQAWARARCAGMDIAPAQFSAAAAAVQHGCRQGVRPGPGLDLFAWQALHLGPAFYRHRQVQTLLDQVSAGRDYAELAHEMDDAHWQGIAMETGNFLAPSTQERMTP

Radius of gyration: 24.68 Å; Cα contacts (8 Å, |Δi|>4): 504; chains: 1; bounding box: 82×55×60 Å

pLDDT: mean 77.06, std 26.88, range [20.19, 98.5]

Nearest PDB structures (foldseek):
  3ab4-assembly1_A  TM=3.156E-01  e=7.257E-01  Corynebacterium glutamicum
  7nql-assembly1_BJ  TM=2.583E-01  e=2.757E+00  Sus scrofa
  7l20-assembly1_I  TM=2.358E-01  e=4.749E+00  Homo sapiens
  6i9r-assembly1_I  TM=2.352E-01  e=8.180E+00  Homo sapiens
  6zs9-assembly1_XI  TM=2.328E-01  e=9.488E+00  Homo sapiens

Foldseek 3Di:
DDDDDDDPVVVVVVVVVVVVPPVPDDDDDDDDDDDDDFDDDDPADAFPDDDDDDDDDDDDPDDPPPDPPPPPDDDDPPPPDLVVQLVVVVVVVVVLPPWWKKWKWFADPDDDPLVVVLVVLCVVVPWDWAWLCLVVDPRNGTITITTADCVDPSSSVSVSSLLVLQVVCLALVNNNVRNFRTGQWMWTFPDDRVVVSPLCSVLQWDQDVVVRGIDRQSCRHQLRVVQLVVLDDLQQLCSSCPRTQWIWGQHSVRDIDIRGRDPDYHHDSDRDPSSVLLSLLSVLLSSLVSVCNNVVHDQDPVLSVLLSVLLSVLVVLQAHRDPLSNVSSNLCNPLHSCLCVDPLNVVLSPVNSVPDHNVVSVVVDDPVVSVVSSVVSPHDPDPDPPDDDDD

Solvent-accessible surface area (backbone atoms only — not comparable to full-atom values): 23221 Å² total; per-residue (Å²): 138,84,83,82,78,82,55,78,70,64,62,58,64,55,58,63,56,62,67,70,62,71,83,78,75,87,81,87,88,82,91,82,86,90,86,87,79,94,76,83,86,77,97,65,71,52,70,93,68,85,80,76,83,90,76,89,82,90,86,83,92,79,88,90,82,84,78,89,84,81,78,91,76,75,78,74,79,82,73,76,60,71,65,57,54,54,53,50,52,53,49,50,52,60,72,52,56,89,37,44,38,29,42,35,31,43,59,72,92,70,90,42,74,68,59,53,51,50,54,52,50,37,57,75,73,65,62,73,70,43,66,22,71,34,85,94,51,63,75,76,71,32,31,28,38,34,79,46,50,71,88,40,70,68,44,33,50,52,51,48,51,43,51,54,48,40,51,49,28,68,33,44,71,31,42,74,74,25,46,60,71,36,47,17,32,42,36,31,19,77,55,55,71,70,58,45,27,52,49,53,26,59,67,35,51,46,70,39,76,94,77,68,41,70,38,78,61,48,61,58,35,30,86,38,21,70,63,44,60,73,42,48,54,60,29,36,41,27,43,78,31,59,67,31,65,32,42,33,30,52,34,88,80,70,43,81,44,77,48,62,44,59,96,82,57,72,60,32,86,76,76,52,72,76,24,50,55,52,56,66,42,47,63,25,45,47,52,26,49,52,52,35,38,62,70,69,48,86,80,50,72,67,54,52,54,42,17,51,54,37,37,41,50,41,42,75,36,48,43,51,85,54,71,31,29,32,50,50,24,31,43,19,65,66,31,23,41,51,39,65,74,38,69,71,45,40,57,50,38,55,43,16,57,74,69,47,59,51,47,64,59,57,66,75,51,55,72,69,58,56,49,51,46,17,58,75,48,69,40,69,81,64,78,78,89,81,84,78,86,82,135

Mean predicted aligned error: 12.87 Å